Protein AF-A0A4R9AB93-F1 (afdb_monomer_lite)

Sequence (479 aa):
MKMSPQYSDSGTHSMLNFFTGALDVAYMGSSPLALGYLYGLPMKIVGVANSHQNSLAVVRTHRPINPNPKLGTVLGSDGQVLSHKFGMTLPEGERPMMINLSPEECIGALRSGMLDYVSLWEPFVSRAVAAGGTVVFTDQDLDFKLYSYVACTQRALDEKHTEIAAMSQANLEAAGRLVAKPSAYSARLRMVFGSEVDARSYERVIGEGYLWPTADLLSATRLPPEVEQSLIAVADIHQMLQATHFSRAPISQLLPSSSRPPKSGSETLQLGYSNSLMCATFHVADYDGLFSSQGLQVQVGKRRIADRIARLSADVQEDLRLCHELLARDPELVIQKLGRMNEQIFRELLKNISGEEPKSAGAAIESLRLRKAAPPDILSWADSVRSIRNVATHQIETLNVDEAQNVFNIMLNIVEWYDRQSSEVSLPVKRCRRCHLDLHEDWIACPQCGTTTSADCSQCNSSLSPGWKVCPSCGCTIP

Foldseek 3Di:
DAAFEAEDLALLRVLVCLVVVLAFKEKHKLQSVLVSQLVVFLKAFFFFLWWFQFFKFKWFAPDDADQAAAEEEAPSHVLVVQLVVVQVVDDVSHRHDYDHDGLVVRLVCSLVVVHGIYIDGPPSVVSSVLSHIDTDGGQVNDPAIMTMTIMGGLVCCQAVVLLSVLVLVLLLVLLVVCQVCVLVCLVLLCLLQHVSHDSVNSSCCSHRGTGGDNDTQLPPQDDDPRSQVSSVVSSVSVCVVVVHDRDHDPPSSNGDDHPHDHDPDPDYRYYYDYSHCSCVSVLSSVLVVSSVVSVYHYDLVSDDPSSLLSNFDPVCSVLLSVLVVCLQPCLLVSLLSLLVVLFVLLQVLQCVAPVDRDPTSVRSLVVCVVQVQDDPLLSVLSVVSNVVNVCSVPDPDDDDSVNSVVNSVSSSVNRSCSRPCSVVRYGPFLADPPPRDGDDPPDQADPPPRHGSFDADPVPRHTHDPPDQADPVPGDGDD

Secondary structure (DSSP, 8-state):
-EEEEEE-SSHHHHHHHHHTT--SEEEEEHHHHHHHHHTT--EEEEEEEEEESS-EEEEEESSPPPSS-EEEE-TTSHHHHHHHHHHHHS-GGGPPEEEE--HHHHHHHHHHTS-SEEEEETTHHHHHHHTTEEEEEEGGGSSS--EEEEEEEHHHHHHSHHHHHHHHHHHHHHHHHHHH-HHHHHHHHHHHH-TTS-HHHHHHIIIIIEEPPSSB-TT-SS--HHHHHHHHHHHHHHHHHHT--PPP--GGGGS----SPPP----EEEEEE-SSGGGHHHHHHHHTTHHHHTT-EE-GGGS-HHHHHTTS-HHHHHHHHHHHHHTTT-HHHHHHHHHHHHHHHHHHHHHHHH----SSHHHHHHHHHHTT-S-HHHHHHHHHHHHHHHHHHH--PPPPHHHHHHHHHHHHHHHHHHHHHTTT--PPPEE-TTT-PEEPTT-SB-TTT--BSSEEPTTT--EE-TT-SB-TTT-PBP-

pLDDT: mean 89.4, std 8.2, range [53.72, 98.81]

Radius of gyration: 28.81 Å; chains: 1; bounding box: 72×48×91 Å

Structure (mmCIF, N/CA/C/O backbone):
data_AF-A0A4R9AB93-F1
#
_entry.id   AF-A0A4R9AB93-F1
#
loop_
_atom_site.group_PDB
_atom_site.id
_atom_site.type_symbol
_atom_site.label_atom_id
_atom_site.label_alt_id
_atom_site.label_comp_id
_atom_site.label_asym_id
_atom_site.label_entity_id
_atom_site.label_seq_id
_atom_site.pdbx_PDB_ins_code
_atom_site.Cartn_x
_atom_site.Cartn_y
_atom_site.Cartn_z
_atom_site.occupancy
_atom_site.B_iso_or_equiv
_atom_site.auth_seq_id
_atom_site.auth_comp_id
_atom_site.auth_asym_id
_atom_site.auth_atom_id
_atom_site.pdbx_PDB_model_num
ATOM 1 N N . MET A 1 1 ? 2.057 15.757 16.451 1.00 90.31 1 MET A N 1
ATOM 2 C CA . MET A 1 1 ? 1.960 16.045 15.001 1.00 90.31 1 MET A CA 1
ATOM 3 C C . MET A 1 1 ? 0.975 15.067 14.363 1.00 90.31 1 MET A C 1
ATOM 5 O O . MET A 1 1 ? 0.685 14.052 14.991 1.00 90.31 1 MET A O 1
ATOM 9 N N . LYS A 1 2 ? 0.420 15.347 13.176 1.00 92.94 2 LYS A N 1
ATOM 10 C CA . LYS A 1 2 ? -0.529 14.441 12.492 1.00 92.94 2 LYS A CA 1
ATOM 11 C C . LYS A 1 2 ? 0.023 13.998 11.139 1.00 92.94 2 LYS A C 1
ATOM 13 O O . LYS A 1 2 ? 0.623 14.808 10.442 1.00 92.94 2 LYS A O 1
ATOM 18 N N . MET A 1 3 ? -0.255 12.758 10.750 1.00 94.81 3 MET A N 1
ATOM 19 C CA . MET A 1 3 ? 0.048 12.220 9.424 1.00 94.81 3 MET A CA 1
ATOM 20 C C . MET A 1 3 ? -1.212 11.646 8.781 1.00 94.81 3 MET A C 1
ATOM 22 O O . MET A 1 3 ? -1.951 10.892 9.413 1.00 94.81 3 MET A O 1
ATOM 26 N N . SER A 1 4 ? -1.452 11.999 7.524 1.00 94.88 4 SER A N 1
ATOM 27 C CA . SER A 1 4 ? -2.538 11.476 6.702 1.00 94.88 4 SER A CA 1
ATOM 28 C C . SER A 1 4 ? -1.939 10.623 5.586 1.00 94.88 4 SER A C 1
ATOM 30 O O . SER A 1 4 ? -1.352 11.186 4.660 1.00 94.88 4 SER A O 1
ATOM 32 N N . PRO A 1 5 ? -2.049 9.287 5.661 1.00 94.81 5 PRO A N 1
ATOM 33 C CA . PRO A 1 5 ? -1.644 8.425 4.563 1.00 94.81 5 PRO A CA 1
ATOM 34 C C . PRO A 1 5 ? -2.608 8.604 3.383 1.00 94.81 5 PRO A C 1
ATOM 36 O O . PRO A 1 5 ? -3.816 8.739 3.568 1.00 94.81 5 PRO A O 1
ATOM 39 N N . GLN A 1 6 ? -2.062 8.626 2.175 1.00 93.56 6 GLN A N 1
ATOM 40 C CA . GLN A 1 6 ? -2.770 8.820 0.917 1.00 93.56 6 GLN A CA 1
ATOM 41 C C . GLN A 1 6 ? -2.288 7.760 -0.067 1.00 93.56 6 GLN A C 1
ATOM 43 O O . GLN A 1 6 ? -1.094 7.645 -0.354 1.00 93.56 6 GLN A O 1
ATOM 48 N N . TYR A 1 7 ? -3.219 6.962 -0.569 1.00 91.62 7 TYR A N 1
ATOM 49 C CA . TYR A 1 7 ? -2.883 5.894 -1.495 1.00 91.62 7 TYR A CA 1
ATOM 50 C C . TYR A 1 7 ? -2.582 6.440 -2.899 1.00 91.62 7 TYR A C 1
ATOM 52 O O . TYR A 1 7 ? -3.225 7.371 -3.379 1.00 91.62 7 TYR A O 1
ATOM 60 N N . SER A 1 8 ? -1.600 5.843 -3.564 1.00 90.50 8 SER A N 1
ATOM 61 C CA . SER A 1 8 ? -1.240 6.079 -4.960 1.00 90.50 8 SER A CA 1
ATOM 62 C C . SER A 1 8 ? -0.913 4.740 -5.621 1.00 90.50 8 SER A C 1
ATOM 64 O O . SER A 1 8 ? -0.199 3.920 -5.050 1.00 90.50 8 SER A O 1
ATOM 66 N N . ASP A 1 9 ? -1.414 4.505 -6.833 1.00 85.75 9 ASP A N 1
ATOM 67 C CA . ASP A 1 9 ? -1.235 3.215 -7.529 1.00 85.75 9 ASP A CA 1
ATOM 68 C C . ASP A 1 9 ? 0.216 2.907 -7.919 1.00 85.75 9 ASP A C 1
ATOM 70 O O . ASP A 1 9 ? 0.579 1.755 -8.156 1.00 85.75 9 ASP A O 1
ATOM 74 N N . SER A 1 10 ? 1.063 3.932 -8.000 1.00 91.19 10 SER A N 1
ATOM 75 C CA . SER A 1 10 ? 2.477 3.801 -8.342 1.00 91.19 10 SER A CA 1
ATOM 76 C C . SER A 1 10 ? 3.280 4.992 -7.826 1.00 91.19 10 SER A C 1
ATOM 78 O O . SER A 1 10 ? 2.724 6.045 -7.507 1.00 91.19 10 SER A O 1
ATOM 80 N N . GLY A 1 11 ? 4.611 4.866 -7.823 1.00 91.94 11 GLY A N 1
ATOM 81 C CA . GLY A 1 11 ? 5.493 6.005 -7.550 1.00 91.94 11 GLY A CA 1
ATOM 82 C C . GLY A 1 11 ? 5.323 7.150 -8.559 1.00 91.94 11 GLY A C 1
ATOM 83 O O . GLY A 1 11 ? 5.513 8.308 -8.203 1.00 91.94 11 GLY A O 1
ATOM 84 N N . THR A 1 12 ? 4.909 6.857 -9.797 1.00 93.81 12 THR A N 1
ATOM 85 C CA . THR A 1 12 ? 4.588 7.879 -10.806 1.00 93.81 12 THR A CA 1
ATOM 86 C C . THR A 1 12 ? 3.337 8.656 -10.425 1.00 93.81 12 THR A C 1
ATOM 88 O O . THR A 1 12 ? 3.343 9.880 -10.502 1.00 93.81 12 THR A O 1
ATOM 91 N N . HIS A 1 13 ? 2.296 7.974 -9.940 1.00 93.69 13 HIS A N 1
ATOM 92 C CA . HIS A 1 13 ? 1.106 8.642 -9.417 1.00 93.69 13 HIS A CA 1
ATOM 93 C C . HIS A 1 13 ? 1.459 9.501 -8.185 1.00 93.69 13 HIS A C 1
ATOM 95 O O . HIS A 1 13 ? 1.063 10.664 -8.124 1.00 93.69 13 HIS A O 1
ATOM 101 N N . SER A 1 14 ? 2.303 9.004 -7.271 1.00 94.88 14 SER A N 1
ATOM 102 C CA . SER A 1 14 ? 2.823 9.811 -6.154 1.00 94.88 14 SER A CA 1
ATOM 103 C C . SER A 1 14 ? 3.542 11.081 -6.630 1.00 94.88 14 SER A C 1
ATOM 105 O O . SER A 1 14 ? 3.289 12.162 -6.104 1.00 94.88 14 SER A O 1
ATOM 107 N N . MET A 1 15 ? 4.409 10.974 -7.644 1.00 95.00 15 MET A N 1
ATOM 108 C CA . MET A 1 15 ? 5.120 12.125 -8.214 1.00 95.00 15 MET A CA 1
ATOM 109 C C . MET A 1 15 ? 4.158 13.138 -8.853 1.00 95.00 15 MET A C 1
ATOM 111 O O . MET A 1 15 ? 4.293 14.338 -8.618 1.00 95.00 15 MET A O 1
ATOM 115 N N . LEU A 1 16 ? 3.137 12.683 -9.586 1.00 93.94 16 LEU A N 1
ATOM 116 C CA . LEU A 1 16 ? 2.107 13.571 -10.137 1.00 93.94 16 LEU A CA 1
ATOM 117 C C . LEU A 1 16 ? 1.339 14.317 -9.035 1.00 93.94 16 LEU A C 1
ATOM 119 O O . LEU A 1 16 ? 1.035 15.500 -9.179 1.00 93.94 16 LEU A O 1
ATOM 123 N N . ASN A 1 17 ? 1.100 13.667 -7.896 1.00 95.31 17 ASN A N 1
ATOM 124 C CA . ASN A 1 17 ? 0.441 14.279 -6.745 1.00 95.31 17 ASN A CA 1
ATOM 125 C C . ASN A 1 17 ? 1.305 15.329 -6.012 1.00 95.31 17 ASN A C 1
ATOM 127 O O . ASN A 1 17 ? 0.766 16.117 -5.230 1.00 95.31 17 ASN A O 1
ATOM 131 N N . PHE A 1 18 ? 2.613 15.418 -6.288 1.00 95.44 18 PHE A N 1
ATOM 132 C CA . PHE A 1 18 ? 3.417 16.573 -5.867 1.00 95.44 18 PHE A CA 1
ATOM 133 C C . PHE A 1 18 ? 3.100 17.833 -6.678 1.00 95.44 18 PHE A C 1
ATOM 135 O O . PHE A 1 18 ? 3.090 18.918 -6.099 1.00 95.44 18 PHE A O 1
ATOM 142 N N . PHE A 1 19 ? 2.772 17.725 -7.974 1.00 90.94 19 PHE A N 1
ATOM 143 C CA . PHE A 1 19 ? 2.390 18.894 -8.785 1.00 90.94 19 PHE A CA 1
ATOM 144 C C . PHE A 1 19 ? 1.115 19.570 -8.277 1.00 90.94 19 PHE A C 1
ATOM 146 O O . PHE A 1 19 ? 0.989 20.790 -8.343 1.00 90.94 19 PHE A O 1
ATOM 153 N N . THR A 1 20 ? 0.164 18.783 -7.774 1.00 89.31 20 THR A N 1
ATOM 154 C CA . THR A 1 20 ? -1.127 19.285 -7.287 1.00 89.31 20 THR A CA 1
ATOM 155 C C . THR A 1 20 ? -1.073 19.760 -5.834 1.00 89.31 20 THR A C 1
ATOM 157 O O . THR A 1 20 ? -2.037 20.347 -5.347 1.00 89.31 20 THR A O 1
ATOM 160 N N . GLY A 1 21 ? 0.037 19.511 -5.127 1.00 90.00 21 GLY A N 1
ATOM 161 C CA . GLY A 1 21 ? 0.160 19.758 -3.690 1.00 90.00 21 GLY A CA 1
ATOM 162 C C . GLY A 1 21 ? -0.670 18.802 -2.825 1.00 90.00 21 GLY A C 1
ATOM 163 O O . GLY A 1 21 ? -0.896 19.093 -1.652 1.00 90.00 21 GLY A O 1
ATOM 164 N N . ALA A 1 22 ? -1.139 17.681 -3.385 1.00 93.44 22 ALA A N 1
ATOM 165 C CA . ALA A 1 22 ? -1.912 16.680 -2.653 1.00 93.44 22 ALA A CA 1
ATOM 166 C C . ALA A 1 22 ? -1.049 15.874 -1.667 1.00 93.44 22 ALA A C 1
ATOM 168 O O . ALA A 1 22 ? -1.566 15.387 -0.660 1.00 93.44 22 ALA A O 1
ATOM 169 N N . LEU A 1 23 ? 0.254 15.744 -1.943 1.00 96.25 23 LEU A N 1
ATOM 170 C CA . LEU A 1 23 ? 1.220 15.062 -1.083 1.00 96.25 23 LEU A CA 1
ATOM 171 C C . LEU A 1 23 ? 2.367 15.991 -0.680 1.00 96.25 23 LEU A C 1
ATOM 173 O O . LEU A 1 23 ? 2.859 16.784 -1.481 1.00 96.25 23 LEU A O 1
ATOM 177 N N . ASP A 1 24 ? 2.831 15.826 0.556 1.00 96.25 24 ASP A N 1
ATOM 178 C CA . ASP A 1 24 ? 4.024 16.490 1.082 1.00 96.25 24 ASP A CA 1
ATOM 179 C C . ASP A 1 24 ? 5.269 15.625 0.873 1.00 96.25 24 ASP A C 1
ATOM 181 O O . ASP A 1 24 ? 6.350 16.125 0.557 1.00 96.25 24 ASP A O 1
ATOM 185 N N . VAL A 1 25 ? 5.100 14.318 1.080 1.00 97.06 25 VAL A N 1
ATOM 186 C CA . VAL A 1 25 ? 6.148 13.302 1.088 1.00 97.06 25 VAL A CA 1
ATOM 187 C C . VAL A 1 25 ? 5.591 11.992 0.546 1.00 97.06 25 VAL A C 1
ATOM 189 O O . VAL A 1 25 ? 4.408 11.713 0.716 1.00 97.06 25 VAL A O 1
ATOM 192 N N . ALA A 1 26 ? 6.403 11.190 -0.135 1.00 97.25 26 ALA A N 1
ATOM 193 C CA . ALA A 1 26 ? 5.953 9.933 -0.714 1.00 97.25 26 ALA A CA 1
ATOM 194 C C . ALA A 1 26 ? 7.086 8.925 -0.910 1.00 97.25 26 ALA A C 1
ATOM 196 O O . ALA A 1 26 ? 8.248 9.290 -1.109 1.00 97.25 26 ALA A O 1
ATOM 197 N N . TYR A 1 27 ? 6.700 7.652 -0.924 1.00 96.38 27 TYR A N 1
ATOM 198 C CA . TYR A 1 27 ? 7.527 6.559 -1.420 1.00 96.38 27 TYR A CA 1
ATOM 199 C C . TYR A 1 27 ? 7.479 6.515 -2.949 1.00 96.38 27 TYR A C 1
ATOM 201 O O . TYR A 1 27 ? 6.393 6.519 -3.542 1.00 96.38 27 TYR A O 1
ATOM 209 N N . MET A 1 28 ? 8.639 6.448 -3.600 1.00 95.25 28 MET A N 1
ATOM 210 C CA . MET A 1 28 ? 8.725 6.368 -5.059 1.00 95.25 28 MET A CA 1
ATOM 211 C C . MET A 1 28 ? 10.002 5.678 -5.544 1.00 95.25 28 MET A C 1
ATOM 213 O O . MET A 1 28 ? 11.024 5.697 -4.867 1.00 95.25 28 MET A O 1
ATOM 217 N N . GLY A 1 29 ? 9.934 5.062 -6.724 1.00 95.81 29 GLY A N 1
ATOM 218 C CA . GLY A 1 29 ? 11.090 4.461 -7.392 1.00 95.81 29 GLY A CA 1
ATOM 219 C C . GLY A 1 29 ? 12.054 5.490 -7.987 1.00 95.81 29 GLY A C 1
ATOM 220 O O . GLY A 1 29 ? 11.829 6.702 -7.910 1.00 95.81 29 GLY A O 1
ATOM 221 N N . SER A 1 30 ? 13.101 5.006 -8.644 1.00 96.06 30 SER A N 1
ATOM 222 C CA . SER A 1 30 ? 14.129 5.860 -9.258 1.00 96.06 30 SER A CA 1
ATOM 223 C C . SER A 1 30 ? 13.588 6.652 -10.442 1.00 96.06 30 SER A C 1
ATOM 225 O O . SER A 1 30 ? 13.824 7.850 -10.567 1.00 96.06 30 SER A O 1
ATOM 227 N N . SER A 1 31 ? 12.790 5.997 -11.272 1.00 96.12 31 SER A N 1
ATOM 228 C CA . SER A 1 31 ? 12.134 6.545 -12.450 1.00 96.12 31 SER A CA 1
ATOM 229 C C . SER A 1 31 ? 11.205 7.720 -12.142 1.00 96.12 31 SER A C 1
ATOM 231 O O . SER A 1 31 ? 11.427 8.795 -12.698 1.00 96.12 31 SER A O 1
ATOM 233 N N . PRO A 1 32 ? 10.193 7.598 -11.260 1.00 95.81 32 PRO A N 1
ATOM 234 C CA . PRO A 1 32 ? 9.334 8.735 -10.943 1.00 95.81 32 PRO A CA 1
ATOM 235 C C . PRO A 1 32 ? 10.099 9.894 -10.293 1.00 95.81 32 PRO A C 1
ATOM 237 O O . PRO A 1 32 ? 9.806 11.047 -10.602 1.00 95.81 32 PRO A O 1
ATOM 240 N N . LEU A 1 33 ? 11.111 9.617 -9.464 1.00 95.31 33 LEU A N 1
ATOM 241 C CA . LEU A 1 33 ? 11.953 10.661 -8.880 1.00 95.31 33 LEU A CA 1
ATOM 242 C C . LEU A 1 33 ? 12.771 11.401 -9.954 1.00 95.31 33 LEU A C 1
ATOM 244 O O . LEU A 1 33 ? 12.769 12.632 -9.995 1.00 95.31 33 LEU A O 1
ATOM 248 N N . ALA A 1 34 ? 13.421 10.666 -10.859 1.00 94.44 34 ALA A N 1
ATOM 249 C CA . ALA A 1 34 ? 14.175 11.234 -11.973 1.00 94.44 34 ALA A CA 1
ATOM 250 C C . ALA A 1 34 ? 13.273 12.022 -12.936 1.00 94.44 34 ALA A C 1
ATOM 252 O O . ALA A 1 34 ? 13.659 13.089 -13.403 1.00 94.44 34 ALA A O 1
ATOM 253 N N . LEU A 1 35 ? 12.056 11.545 -13.202 1.00 93.44 35 LEU A N 1
ATOM 254 C CA . LEU A 1 35 ? 11.089 12.257 -14.037 1.00 93.44 35 LEU A CA 1
ATOM 255 C C . LEU A 1 35 ? 10.616 13.560 -13.406 1.00 93.44 35 LEU A C 1
ATOM 257 O O . LEU A 1 35 ? 10.645 14.592 -14.069 1.00 93.44 35 LEU A O 1
ATOM 261 N N . GLY A 1 36 ? 10.226 13.540 -12.130 1.00 93.00 36 GLY A N 1
ATOM 262 C CA . GLY A 1 36 ? 9.847 14.770 -11.440 1.00 93.00 36 GLY A CA 1
ATOM 263 C C . GLY A 1 36 ? 10.993 15.785 -11.439 1.00 93.00 36 GLY A C 1
ATOM 264 O O . GLY A 1 36 ? 10.772 16.969 -11.676 1.00 93.00 36 GLY A O 1
ATOM 265 N N . TYR A 1 37 ? 12.228 15.307 -11.268 1.00 91.56 37 TYR A N 1
ATOM 266 C CA . TYR A 1 37 ? 13.434 16.117 -11.383 1.00 91.56 37 TYR A CA 1
ATOM 267 C C . TYR A 1 37 ? 13.618 16.718 -12.788 1.00 91.56 37 TYR A C 1
ATOM 269 O O . TYR A 1 37 ? 13.846 17.920 -12.915 1.00 91.56 37 TYR A O 1
ATOM 277 N N . LEU A 1 38 ? 13.465 15.917 -13.847 1.00 90.62 38 LEU A N 1
ATOM 278 C CA . LEU A 1 38 ? 13.533 16.381 -15.239 1.00 90.62 38 LEU A CA 1
ATOM 279 C C . LEU A 1 38 ? 12.436 17.402 -15.570 1.00 90.62 38 LEU A C 1
ATOM 281 O O . LEU A 1 38 ? 12.675 18.327 -16.344 1.00 90.62 38 LEU A O 1
ATOM 285 N N . TYR A 1 39 ? 11.263 17.276 -14.948 1.00 90.56 39 TYR A N 1
ATOM 286 C CA . TYR A 1 39 ? 10.170 18.243 -15.054 1.00 90.56 39 TYR A CA 1
ATOM 287 C C . TYR A 1 39 ? 10.345 19.482 -14.164 1.00 90.56 39 TYR A C 1
ATOM 289 O O . TYR A 1 39 ? 9.483 20.360 -14.163 1.00 90.56 39 TYR A O 1
ATOM 297 N N . GLY A 1 40 ? 11.451 19.586 -13.421 1.00 89.56 40 GLY A N 1
ATOM 298 C CA . GLY A 1 40 ? 11.765 20.747 -12.591 1.00 89.56 40 GLY A CA 1
ATOM 299 C C . GLY A 1 40 ? 10.979 20.814 -11.281 1.00 89.56 40 GLY A C 1
ATOM 300 O O . GLY A 1 40 ? 10.880 21.890 -10.690 1.00 89.56 40 GLY A O 1
ATOM 301 N N . LEU A 1 41 ? 10.421 19.694 -10.805 1.00 91.06 41 LEU A N 1
ATOM 302 C CA . LEU A 1 41 ? 9.814 19.656 -9.479 1.00 91.06 41 LEU A CA 1
ATOM 303 C C . LEU A 1 41 ? 10.886 19.883 -8.402 1.00 91.06 41 LEU A C 1
ATOM 305 O O . LEU A 1 41 ? 11.896 19.172 -8.384 1.00 91.06 41 LEU A O 1
ATOM 309 N N . PRO A 1 42 ? 10.658 20.801 -7.446 1.00 91.44 42 PRO A N 1
ATOM 310 C CA . PRO A 1 42 ? 11.587 21.053 -6.353 1.00 91.44 42 PRO A CA 1
ATOM 311 C C . PRO A 1 42 ? 11.452 19.961 -5.280 1.00 91.44 42 PRO A C 1
ATOM 313 O O . PRO A 1 42 ? 10.928 20.206 -4.195 1.00 91.44 42 PRO A O 1
ATOM 316 N N . MET A 1 43 ? 11.870 18.735 -5.595 1.00 93.75 43 MET A N 1
ATOM 317 C CA . MET A 1 43 ? 11.814 17.578 -4.694 1.00 93.75 43 MET A CA 1
ATOM 318 C C . MET A 1 43 ? 13.133 17.363 -3.960 1.00 93.75 43 MET A C 1
ATOM 320 O O . MET A 1 43 ? 14.198 17.724 -4.458 1.00 93.75 43 MET A O 1
ATOM 324 N N . LYS A 1 44 ? 13.055 16.718 -2.796 1.00 94.75 44 LYS A N 1
ATOM 325 C CA . LYS A 1 44 ? 14.178 16.398 -1.918 1.00 94.75 44 LYS A CA 1
ATOM 326 C C . LYS A 1 44 ? 14.124 14.943 -1.483 1.00 94.75 44 LYS A C 1
ATOM 328 O O . LYS A 1 44 ? 13.070 14.465 -1.077 1.00 94.75 44 LYS A O 1
ATOM 333 N N . ILE A 1 45 ? 15.255 14.249 -1.544 1.00 94.50 45 ILE A N 1
ATOM 334 C CA . ILE A 1 45 ? 15.406 12.881 -1.045 1.00 94.50 45 ILE A CA 1
ATOM 335 C C . ILE A 1 45 ? 15.678 12.966 0.450 1.00 94.50 45 ILE A C 1
ATOM 337 O O . ILE A 1 45 ? 16.742 13.414 0.862 1.00 94.50 45 ILE A O 1
ATOM 341 N N . VAL A 1 46 ? 14.726 12.517 1.259 1.00 93.00 46 VAL A N 1
ATOM 342 C CA . VAL A 1 46 ? 14.845 12.502 2.725 1.00 93.00 46 VAL A CA 1
ATOM 343 C C . VAL A 1 46 ? 15.154 11.112 3.264 1.00 93.00 46 VAL A C 1
ATOM 345 O O . VAL A 1 46 ? 15.300 10.948 4.463 1.00 93.00 46 VAL A O 1
ATOM 348 N N . GLY A 1 47 ? 15.261 10.110 2.391 1.00 91.31 47 GLY A N 1
ATOM 349 C CA . GLY A 1 47 ? 15.683 8.764 2.747 1.00 91.31 47 GLY A CA 1
ATOM 350 C C . GLY A 1 47 ? 15.710 7.828 1.543 1.00 91.31 47 GLY A C 1
ATOM 351 O O . GLY A 1 47 ? 15.086 8.083 0.511 1.00 91.31 47 GLY A O 1
ATOM 352 N N . VAL A 1 48 ? 16.422 6.716 1.692 1.00 90.50 48 VAL A N 1
ATOM 353 C CA . VAL A 1 48 ? 16.320 5.550 0.804 1.00 90.50 48 VAL A CA 1
ATOM 354 C C . VAL A 1 48 ? 15.402 4.557 1.507 1.00 90.50 48 VAL A C 1
ATOM 356 O O . VAL A 1 48 ? 15.644 4.223 2.659 1.00 90.50 48 VAL A O 1
ATOM 359 N N . ALA A 1 49 ? 14.334 4.116 0.848 1.00 91.31 49 ALA A N 1
ATOM 360 C CA . ALA A 1 49 ? 13.413 3.120 1.394 1.00 91.31 49 ALA A CA 1
ATOM 361 C C . ALA A 1 49 ? 13.963 1.694 1.251 1.00 91.31 49 ALA A C 1
ATOM 363 O O . ALA A 1 49 ? 13.726 0.866 2.126 1.00 91.31 49 ALA A O 1
ATOM 364 N N . ASN A 1 50 ? 14.685 1.419 0.158 1.00 92.94 50 ASN A N 1
ATOM 365 C CA . ASN A 1 50 ? 15.488 0.216 -0.082 1.00 92.94 50 ASN A CA 1
ATOM 366 C C . ASN A 1 50 ? 16.277 0.350 -1.401 1.00 92.94 50 ASN A C 1
ATOM 368 O O . ASN A 1 50 ? 15.993 1.229 -2.217 1.00 92.94 50 ASN A O 1
ATOM 372 N N . SER A 1 51 ? 17.259 -0.527 -1.616 1.00 93.25 51 SER A N 1
ATOM 373 C CA . SER A 1 51 ? 17.809 -0.798 -2.949 1.00 93.25 51 SER A CA 1
ATOM 374 C C . SER A 1 51 ? 17.282 -2.125 -3.472 1.00 93.25 51 SER A C 1
ATOM 376 O O . SER A 1 51 ? 17.112 -3.070 -2.698 1.00 93.25 51 SER A O 1
ATOM 378 N N . HIS A 1 52 ? 17.064 -2.217 -4.776 1.00 93.00 52 HIS A N 1
ATOM 379 C CA . HIS A 1 52 ? 16.547 -3.431 -5.396 1.00 93.00 52 HIS A CA 1
ATOM 380 C C . HIS A 1 52 ? 17.682 -4.459 -5.549 1.00 93.00 52 HIS A C 1
ATOM 382 O O . HIS A 1 52 ? 18.835 -4.090 -5.789 1.00 93.00 52 HIS A O 1
ATOM 388 N N . GLN A 1 53 ? 17.376 -5.735 -5.313 1.00 88.12 53 GLN A N 1
ATOM 389 C CA . GLN A 1 53 ? 18.296 -6.859 -5.518 1.00 88.12 53 GLN A CA 1
ATOM 390 C C . GLN A 1 53 ? 17.734 -7.946 -6.419 1.00 88.12 53 GLN A C 1
ATOM 392 O O . GLN A 1 53 ? 18.525 -8.666 -7.008 1.00 88.12 53 GLN A O 1
ATOM 397 N N . ASN A 1 54 ? 16.418 -8.109 -6.495 1.00 92.44 54 ASN A N 1
ATOM 398 C CA . ASN A 1 54 ? 15.727 -8.971 -7.457 1.00 92.44 54 ASN A CA 1
ATOM 399 C C . ASN A 1 54 ? 14.217 -8.731 -7.324 1.00 92.44 54 ASN A C 1
ATOM 401 O O . ASN A 1 54 ? 13.442 -9.650 -7.055 1.00 92.44 54 ASN A O 1
ATOM 405 N N . SER A 1 55 ? 13.816 -7.463 -7.328 1.00 94.19 55 SER A N 1
ATOM 406 C CA . SER A 1 55 ? 12.457 -7.057 -6.931 1.00 94.19 55 SER A CA 1
ATOM 407 C C . SER A 1 55 ? 11.642 -6.440 -8.054 1.00 94.19 55 SER A C 1
ATOM 409 O O . SER A 1 55 ? 10.476 -6.091 -7.853 1.00 94.19 55 SER A O 1
ATOM 411 N N . LEU A 1 56 ? 12.250 -6.304 -9.229 1.00 97.38 56 LEU A N 1
ATOM 412 C CA . LEU A 1 56 ? 11.640 -5.770 -10.429 1.00 97.38 56 LEU A CA 1
ATOM 413 C C . LEU A 1 56 ? 11.981 -6.709 -11.584 1.00 97.38 56 LEU A C 1
ATOM 415 O O . LEU A 1 56 ? 13.143 -7.028 -11.817 1.00 97.38 56 LEU A O 1
ATOM 419 N N . ALA A 1 57 ? 10.969 -7.163 -12.314 1.00 98.50 57 ALA A N 1
ATOM 420 C CA . ALA A 1 57 ? 11.171 -8.164 -13.347 1.00 98.50 57 ALA A CA 1
ATOM 421 C C . ALA A 1 57 ? 10.235 -7.988 -14.535 1.00 98.50 57 ALA A C 1
ATOM 423 O O . ALA A 1 57 ? 9.079 -7.577 -14.394 1.00 98.50 57 ALA A O 1
ATOM 424 N N . VAL A 1 58 ? 10.734 -8.405 -15.697 1.00 98.81 58 VAL A N 1
ATOM 425 C CA . VAL A 1 58 ? 9.915 -8.727 -16.858 1.00 98.81 58 VAL A CA 1
ATOM 426 C C . VAL A 1 58 ? 9.462 -10.178 -16.738 1.00 98.81 58 VAL A C 1
ATOM 428 O O . VAL A 1 58 ? 10.273 -11.107 -16.705 1.00 98.81 58 VAL A O 1
ATOM 431 N N . VAL A 1 59 ? 8.150 -10.375 -16.693 1.00 98.69 59 VAL A N 1
ATOM 432 C CA . VAL A 1 59 ? 7.493 -11.680 -16.655 1.00 98.69 59 VAL A CA 1
ATOM 433 C C . VAL A 1 59 ? 6.833 -11.933 -18.003 1.00 98.69 59 VAL A C 1
ATOM 435 O O . VAL A 1 59 ? 6.014 -11.143 -18.467 1.00 98.69 59 VAL A O 1
ATOM 438 N N . ARG A 1 60 ? 7.183 -13.051 -18.631 1.00 98.25 60 ARG A N 1
ATOM 439 C CA . ARG A 1 60 ? 6.640 -13.533 -19.901 1.00 98.25 60 ARG A CA 1
ATOM 440 C C . ARG A 1 60 ? 5.477 -14.493 -19.660 1.00 98.25 60 ARG A C 1
ATOM 442 O O . ARG A 1 60 ? 5.534 -15.326 -18.759 1.00 98.25 60 ARG A O 1
ATOM 449 N N . THR A 1 61 ? 4.449 -14.435 -20.501 1.00 97.00 61 THR A N 1
ATOM 450 C CA . THR A 1 61 ? 3.371 -15.437 -20.517 1.00 97.00 61 THR A CA 1
ATOM 451 C C . THR A 1 61 ? 3.880 -16.823 -20.941 1.00 97.00 61 THR A C 1
ATOM 453 O O . THR A 1 61 ? 4.779 -16.940 -21.771 1.00 97.00 61 THR A O 1
ATOM 456 N N . HIS A 1 62 ? 3.284 -17.905 -20.432 1.00 94.44 62 HIS A N 1
ATOM 457 C CA . HIS A 1 62 ? 3.572 -19.262 -20.933 1.00 94.44 62 HIS A CA 1
ATOM 458 C C . HIS A 1 62 ? 2.964 -19.546 -22.314 1.00 94.44 62 HIS A C 1
ATOM 460 O O . HIS A 1 62 ? 3.253 -20.574 -22.927 1.00 94.44 62 HIS A O 1
ATOM 466 N N . ARG A 1 63 ? 2.093 -18.659 -22.804 1.00 92.38 63 ARG A N 1
ATOM 467 C CA . ARG A 1 63 ? 1.488 -18.784 -24.131 1.00 92.38 63 ARG A CA 1
ATOM 468 C C . ARG A 1 63 ? 2.522 -18.494 -25.235 1.00 92.38 63 ARG A C 1
ATOM 470 O O . ARG A 1 63 ? 3.522 -17.816 -24.985 1.00 92.38 63 ARG A O 1
ATOM 477 N N . PRO A 1 64 ? 2.296 -18.984 -26.467 1.00 93.88 64 PRO A N 1
ATOM 478 C CA . PRO A 1 64 ? 3.082 -18.563 -27.623 1.00 93.88 64 PRO A CA 1
ATOM 479 C C . PRO A 1 64 ? 3.065 -17.038 -27.769 1.00 93.88 64 PRO A C 1
ATOM 481 O O . PRO A 1 64 ? 2.017 -16.418 -27.597 1.00 93.88 64 PRO A O 1
ATOM 484 N N . ILE A 1 65 ? 4.224 -16.455 -28.077 1.00 93.88 65 ILE A N 1
ATOM 485 C CA . ILE A 1 65 ? 4.384 -15.002 -28.187 1.00 93.88 65 ILE A CA 1
ATOM 486 C C . ILE A 1 65 ? 3.806 -14.523 -29.512 1.00 93.88 65 ILE A C 1
ATOM 488 O O . ILE A 1 65 ? 4.035 -15.137 -30.557 1.00 93.88 65 ILE A O 1
ATOM 492 N N . ASN A 1 66 ? 3.051 -13.429 -29.461 1.00 89.88 66 ASN A N 1
ATOM 493 C CA . ASN A 1 66 ? 2.491 -12.809 -30.651 1.00 89.88 66 ASN A CA 1
ATOM 494 C C . ASN A 1 66 ? 3.599 -12.260 -31.568 1.00 89.88 66 ASN A C 1
ATOM 496 O O . ASN A 1 66 ? 4.597 -11.742 -31.069 1.00 89.88 66 ASN A O 1
ATOM 500 N N . PRO A 1 67 ? 3.401 -12.255 -32.903 1.00 88.12 67 PRO A N 1
ATOM 501 C CA . PRO A 1 67 ? 4.348 -11.646 -33.844 1.00 88.12 67 PRO A CA 1
ATOM 502 C C . PRO A 1 67 ? 4.619 -10.156 -33.588 1.00 88.12 67 PRO A C 1
ATOM 504 O O . PRO A 1 67 ? 5.673 -9.657 -33.952 1.00 88.12 67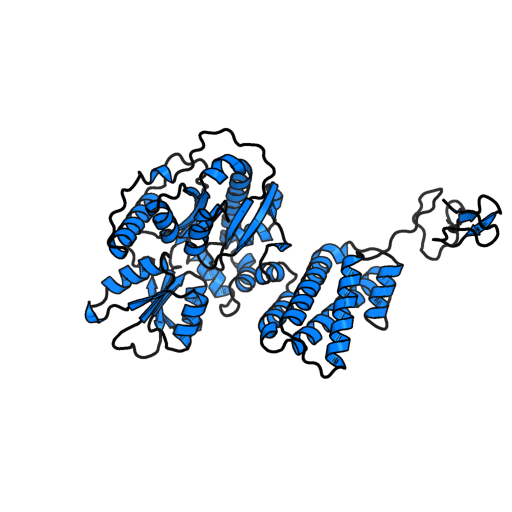 PRO A O 1
ATOM 507 N N . ASN A 1 68 ? 3.666 -9.456 -32.963 1.00 91.56 68 ASN A N 1
ATOM 508 C CA . ASN A 1 68 ? 3.813 -8.081 -32.490 1.00 91.56 68 ASN A CA 1
ATOM 509 C C . ASN A 1 68 ? 3.663 -8.086 -30.964 1.00 91.56 68 ASN A C 1
ATOM 511 O O . ASN A 1 68 ? 2.550 -7.858 -30.471 1.00 91.56 68 ASN A O 1
ATOM 515 N N . PRO A 1 69 ? 4.729 -8.428 -30.222 1.00 96.12 69 PRO A N 1
ATOM 516 C CA . PRO A 1 69 ? 4.610 -8.671 -28.798 1.00 96.12 69 PRO A CA 1
ATOM 517 C C . PRO A 1 69 ? 4.217 -7.397 -28.047 1.00 96.12 69 PRO A C 1
ATOM 519 O O . PRO A 1 69 ? 4.635 -6.290 -28.393 1.00 96.12 69 PRO A O 1
ATOM 522 N N . LYS A 1 70 ? 3.412 -7.549 -26.997 1.00 98.12 70 LYS A N 1
ATOM 523 C CA . LYS A 1 70 ? 2.992 -6.441 -26.126 1.00 98.12 70 LYS A CA 1
ATOM 524 C C . LYS A 1 70 ? 3.512 -6.634 -24.714 1.00 98.12 70 LYS A C 1
ATOM 526 O O . LYS A 1 70 ? 3.395 -7.723 -24.152 1.00 98.12 70 LYS A O 1
ATOM 531 N N . LEU A 1 71 ? 4.027 -5.557 -24.131 1.00 98.56 71 LEU A N 1
ATOM 532 C CA . LEU A 1 71 ? 4.510 -5.519 -22.757 1.00 98.56 71 LEU A CA 1
ATOM 533 C C . LEU A 1 71 ? 3.694 -4.512 -21.945 1.00 98.56 71 LEU A C 1
ATOM 535 O O . LEU A 1 71 ? 3.693 -3.326 -22.261 1.00 98.56 71 LEU A O 1
ATOM 539 N N . GLY A 1 72 ? 3.022 -4.964 -20.887 1.00 98.56 72 GLY A N 1
ATOM 540 C CA . GLY A 1 72 ? 2.340 -4.077 -19.937 1.00 98.56 72 GLY A CA 1
ATOM 541 C C . GLY A 1 72 ? 3.287 -3.544 -18.864 1.00 98.56 72 GLY A C 1
ATOM 542 O O . GLY A 1 72 ? 4.035 -4.309 -18.259 1.00 98.56 72 GLY A O 1
ATOM 543 N N . THR A 1 73 ? 3.264 -2.240 -18.616 1.00 98.12 73 THR A N 1
ATOM 544 C CA . THR A 1 73 ? 4.000 -1.595 -17.518 1.00 98.12 73 THR A CA 1
ATOM 545 C C . THR A 1 73 ? 3.328 -0.272 -17.163 1.00 98.12 73 THR A C 1
ATOM 547 O O . THR A 1 73 ? 2.592 0.291 -17.972 1.00 98.12 73 THR A O 1
ATOM 550 N N . VAL A 1 74 ? 3.631 0.285 -15.992 1.00 97.06 74 VAL A N 1
ATOM 551 C CA . VAL A 1 74 ? 3.293 1.683 -15.697 1.00 97.06 74 VAL A CA 1
ATOM 552 C C . VAL A 1 74 ? 4.320 2.589 -16.379 1.00 97.06 74 VAL A C 1
ATOM 554 O O . VAL A 1 74 ? 5.523 2.466 -16.119 1.00 97.06 74 VAL A O 1
ATOM 557 N N . LEU A 1 75 ? 3.881 3.501 -17.247 1.00 95.44 75 LEU A N 1
ATOM 558 C CA . LEU A 1 75 ? 4.769 4.506 -17.835 1.00 95.44 75 LEU A CA 1
ATOM 559 C C . LEU A 1 75 ? 5.260 5.478 -16.760 1.00 95.44 75 LEU A C 1
ATOM 561 O O . LEU A 1 75 ? 4.523 5.887 -15.869 1.00 95.44 75 LEU A O 1
ATOM 565 N N . GLY A 1 76 ? 6.535 5.827 -16.840 1.00 94.88 76 GLY A N 1
ATOM 566 C CA . GLY A 1 76 ? 7.255 6.620 -15.858 1.00 94.88 76 GLY A CA 1
ATOM 567 C C . GLY A 1 76 ? 7.638 5.867 -14.586 1.00 94.88 76 GLY A C 1
ATOM 568 O O . GLY A 1 76 ? 8.093 6.500 -13.630 1.00 94.88 76 GLY A O 1
ATOM 569 N N . SER A 1 77 ? 7.479 4.541 -14.546 1.00 96.69 77 SER A N 1
ATOM 570 C CA . SER A 1 77 ? 7.937 3.689 -13.441 1.00 96.69 77 SER A CA 1
ATOM 571 C C . SER A 1 77 ? 9.273 3.007 -13.747 1.00 96.69 77 SER A C 1
ATOM 573 O O . SER A 1 77 ? 9.701 2.950 -14.900 1.00 96.69 77 SER A O 1
ATOM 575 N N . ASP A 1 78 ? 9.905 2.425 -12.724 1.00 97.06 78 ASP A N 1
ATOM 576 C CA . ASP A 1 78 ? 11.115 1.609 -12.907 1.00 97.06 78 ASP A CA 1
ATOM 577 C C . ASP A 1 78 ? 10.855 0.424 -13.852 1.00 97.06 78 ASP A C 1
ATOM 579 O O . ASP A 1 78 ? 11.730 0.037 -14.625 1.00 97.06 78 ASP A O 1
ATOM 583 N N . GLY A 1 79 ? 9.612 -0.075 -13.895 1.00 97.56 79 GLY A N 1
ATOM 584 C CA . GLY A 1 79 ? 9.184 -1.081 -14.863 1.00 97.56 79 GLY A CA 1
ATOM 585 C C . GLY A 1 79 ? 9.364 -0.629 -16.315 1.00 97.56 79 GLY A C 1
ATOM 586 O O . GLY A 1 79 ? 9.754 -1.443 -17.152 1.00 97.56 79 GLY A O 1
ATOM 587 N N . GLN A 1 80 ? 9.185 0.661 -16.633 1.00 97.12 80 GLN A N 1
ATOM 588 C CA . GLN A 1 80 ? 9.430 1.191 -17.982 1.00 97.12 80 GLN A CA 1
ATOM 589 C C . GLN A 1 80 ? 10.924 1.187 -18.332 1.00 97.12 80 GLN A C 1
ATOM 591 O O . GLN A 1 80 ? 11.290 0.811 -19.446 1.00 97.12 80 GLN A O 1
ATOM 596 N N . VAL A 1 81 ? 11.783 1.567 -17.383 1.00 97.25 81 VAL A N 1
ATOM 597 C CA . VAL A 1 81 ? 13.246 1.527 -17.547 1.00 97.25 81 VAL A CA 1
ATOM 598 C C . VAL A 1 81 ? 13.701 0.094 -17.821 1.00 97.25 81 VAL A C 1
ATOM 600 O O . VAL A 1 81 ? 14.416 -0.153 -18.796 1.00 97.25 81 VAL A O 1
ATOM 603 N N . LEU A 1 82 ? 13.215 -0.859 -17.021 1.00 98.06 82 LEU A N 1
ATOM 604 C CA . LEU A 1 82 ? 13.512 -2.276 -17.207 1.00 98.06 82 LEU A CA 1
ATOM 605 C C . LEU A 1 82 ? 12.976 -2.802 -18.547 1.00 98.06 82 LEU A C 1
ATOM 607 O O . LEU A 1 82 ? 13.687 -3.502 -19.260 1.00 98.06 82 LEU A O 1
ATOM 611 N N . SER A 1 83 ? 11.763 -2.400 -18.940 1.00 98.06 83 SER A N 1
ATOM 612 C CA . SER A 1 83 ? 11.162 -2.771 -20.231 1.00 98.06 83 SER A CA 1
ATOM 613 C C . SER A 1 83 ? 11.998 -2.294 -21.412 1.00 98.06 83 SER A C 1
ATOM 615 O O . SER A 1 83 ? 12.153 -3.016 -22.395 1.00 98.06 83 SER A O 1
ATOM 617 N N . HIS A 1 84 ? 12.534 -1.074 -21.331 1.00 96.69 84 HIS A N 1
ATOM 618 C CA . HIS A 1 84 ? 13.393 -0.526 -22.372 1.00 96.69 84 HIS A CA 1
ATOM 619 C C . HIS A 1 84 ? 14.685 -1.337 -22.496 1.00 96.69 84 HIS A C 1
ATOM 621 O O . HIS A 1 84 ? 15.038 -1.757 -23.597 1.00 96.69 84 HIS A O 1
ATOM 627 N N . LYS A 1 85 ? 15.352 -1.613 -21.368 1.00 97.75 85 LYS A N 1
ATOM 628 C CA . LYS A 1 85 ? 16.592 -2.400 -21.324 1.00 97.75 85 LYS A CA 1
ATOM 629 C C . LYS A 1 85 ? 16.376 -3.832 -21.816 1.00 97.75 85 LYS A C 1
ATOM 631 O O . LYS A 1 85 ? 17.143 -4.282 -22.660 1.00 97.75 85 LYS A O 1
ATOM 636 N N . PHE A 1 86 ? 15.288 -4.484 -21.407 1.00 98.12 86 PHE A N 1
ATOM 637 C CA . PHE A 1 86 ? 14.870 -5.778 -21.948 1.00 98.12 86 PHE A CA 1
ATOM 638 C C . PHE A 1 86 ? 14.644 -5.719 -23.465 1.00 98.12 86 PHE A C 1
ATOM 640 O O . PHE A 1 86 ? 15.178 -6.533 -24.204 1.00 98.12 86 PHE A O 1
ATOM 647 N N . GLY A 1 87 ? 13.917 -4.718 -23.968 1.00 96.75 87 GLY A N 1
ATOM 648 C CA . GLY A 1 87 ? 13.709 -4.559 -25.408 1.00 96.75 87 GLY A CA 1
ATOM 649 C C . GLY A 1 87 ? 15.015 -4.403 -26.198 1.00 96.75 87 GLY A C 1
ATOM 650 O O . GLY A 1 87 ? 15.095 -4.844 -27.341 1.00 96.75 87 GLY A O 1
ATOM 651 N N . MET A 1 88 ? 16.061 -3.818 -25.608 1.00 95.62 88 MET A N 1
ATOM 652 C CA . MET A 1 88 ? 17.370 -3.696 -26.262 1.00 95.62 88 MET A CA 1
ATOM 653 C C . MET A 1 88 ? 18.137 -5.021 -26.360 1.00 95.62 88 MET A C 1
ATOM 655 O O . MET A 1 88 ? 19.032 -5.114 -27.198 1.00 95.62 88 MET A O 1
ATOM 659 N N . THR A 1 89 ? 17.793 -6.041 -25.565 1.00 96.81 89 THR A N 1
ATOM 660 C CA . THR A 1 89 ? 18.394 -7.383 -25.686 1.00 96.81 89 THR A CA 1
ATOM 661 C C . THR A 1 89 ? 17.759 -8.213 -26.802 1.00 96.81 89 THR A C 1
ATOM 663 O O . THR A 1 89 ? 18.332 -9.217 -27.225 1.00 96.81 89 THR A O 1
ATOM 666 N N . LEU A 1 90 ? 16.602 -7.780 -27.310 1.00 95.50 90 LEU A N 1
ATOM 667 C CA . LEU A 1 90 ? 15.866 -8.443 -28.380 1.00 95.50 90 LEU A CA 1
ATOM 668 C C . LEU A 1 90 ? 16.213 -7.863 -29.765 1.00 95.50 90 LEU A C 1
ATOM 670 O O . LEU A 1 90 ? 16.508 -6.661 -29.884 1.00 95.50 90 LEU A O 1
ATOM 674 N N . PRO A 1 91 ? 16.117 -8.679 -30.837 1.00 93.69 91 PRO A N 1
ATOM 675 C CA . PRO A 1 91 ? 16.161 -8.190 -32.213 1.00 93.69 91 PRO A CA 1
ATOM 676 C C . PRO A 1 91 ? 15.137 -7.075 -32.444 1.00 93.69 91 PRO A C 1
ATOM 678 O O . PRO A 1 91 ? 14.046 -7.107 -31.884 1.00 93.69 91 PRO A O 1
ATOM 681 N N . GLU A 1 92 ? 15.458 -6.100 -33.298 1.00 88.06 92 GLU A N 1
ATOM 682 C CA . GLU A 1 92 ? 14.629 -4.899 -33.501 1.00 88.06 92 GLU A CA 1
ATOM 683 C C . GLU A 1 92 ? 13.164 -5.212 -33.859 1.00 88.06 92 GLU A C 1
ATOM 685 O O . GLU A 1 92 ? 12.258 -4.580 -33.320 1.00 88.06 92 GLU A O 1
ATOM 690 N N . GLY A 1 93 ? 12.929 -6.232 -34.692 1.00 86.44 93 GLY A N 1
ATOM 691 C CA . GLY A 1 93 ? 11.585 -6.680 -35.078 1.00 86.44 93 GLY A CA 1
ATOM 692 C C . GLY A 1 93 ? 10.825 -7.481 -34.012 1.00 86.44 93 GLY A C 1
ATOM 693 O O . GLY A 1 93 ? 9.644 -7.748 -34.195 1.00 86.44 93 GLY A O 1
ATOM 694 N N . GLU A 1 94 ? 11.476 -7.859 -32.911 1.00 91.56 94 GLU A N 1
ATOM 695 C CA . GLU A 1 94 ? 10.890 -8.640 -31.809 1.00 91.56 94 GLU A CA 1
ATOM 696 C C . GLU A 1 94 ? 10.666 -7.796 -30.544 1.00 91.56 94 GLU A C 1
ATOM 698 O O . GLU A 1 94 ? 10.190 -8.297 -29.522 1.00 91.56 94 GLU A O 1
ATOM 703 N N . ARG A 1 95 ? 11.001 -6.501 -30.590 1.00 95.06 95 ARG A N 1
ATOM 704 C CA . ARG A 1 95 ? 10.864 -5.600 -29.443 1.00 95.06 95 ARG A CA 1
ATOM 705 C C . ARG A 1 95 ? 9.389 -5.372 -29.118 1.00 95.06 95 ARG A C 1
ATOM 707 O O . ARG A 1 95 ? 8.634 -4.949 -29.996 1.00 95.06 95 ARG A O 1
ATOM 714 N N . PRO A 1 96 ? 8.957 -5.596 -27.865 1.00 96.44 96 PRO A N 1
ATOM 715 C CA . PRO A 1 96 ? 7.559 -5.440 -27.522 1.00 96.44 96 PRO A CA 1
ATOM 716 C C . PRO A 1 96 ? 7.127 -3.974 -27.511 1.00 96.44 96 PRO A C 1
ATOM 718 O O . PRO A 1 96 ? 7.841 -3.091 -27.033 1.00 96.44 96 PRO A O 1
ATOM 721 N N . MET A 1 97 ? 5.898 -3.729 -27.960 1.00 95.56 97 MET A N 1
ATOM 722 C CA . MET A 1 97 ? 5.221 -2.453 -27.756 1.00 95.56 97 MET A CA 1
ATOM 723 C C . MET A 1 97 ? 4.839 -2.310 -26.280 1.00 95.56 97 MET A C 1
ATOM 725 O O . MET A 1 97 ? 4.149 -3.172 -25.731 1.00 95.56 97 MET A O 1
ATOM 729 N N . MET A 1 98 ? 5.250 -1.211 -25.646 1.00 96.75 98 MET A N 1
ATOM 730 C CA . MET A 1 98 ? 4.869 -0.913 -24.264 1.00 96.75 98 MET A CA 1
ATOM 731 C C . MET A 1 98 ? 3.430 -0.394 -24.191 1.00 96.75 98 MET A C 1
ATOM 733 O O . MET A 1 98 ? 3.059 0.532 -24.911 1.00 96.75 98 MET A O 1
ATOM 737 N N . ILE A 1 99 ? 2.639 -0.963 -23.286 1.00 97.81 99 ILE A N 1
ATOM 738 C CA . ILE A 1 99 ? 1.249 -0.599 -23.019 1.00 97.81 99 ILE A CA 1
ATOM 739 C C . ILE A 1 99 ? 1.163 -0.071 -21.587 1.00 97.81 99 ILE A C 1
ATOM 741 O O . ILE A 1 99 ? 1.537 -0.774 -20.646 1.00 97.81 99 ILE A O 1
ATOM 745 N N . ASN A 1 100 ? 0.671 1.161 -21.427 1.00 97.38 100 ASN A N 1
ATOM 746 C CA . ASN A 1 100 ? 0.490 1.769 -20.112 1.00 97.38 100 ASN A CA 1
ATOM 747 C C . ASN A 1 100 ? -0.704 1.142 -19.394 1.00 97.38 100 ASN A C 1
ATOM 749 O O . ASN A 1 100 ? -1.840 1.344 -19.819 1.00 97.38 100 ASN A O 1
ATOM 753 N N . LEU A 1 101 ? -0.448 0.416 -18.315 1.00 96.81 101 LEU A N 1
ATOM 754 C CA . LEU A 1 101 ? -1.472 -0.223 -17.493 1.00 96.81 101 LEU A CA 1
ATOM 755 C C . LEU A 1 101 ? -1.058 -0.147 -16.027 1.00 96.81 101 LEU A C 1
ATOM 757 O O . LEU A 1 101 ? 0.132 -0.193 -15.712 1.00 96.81 101 LEU A O 1
ATOM 761 N N . SER A 1 102 ? -2.034 -0.072 -15.124 1.00 94.94 102 SER A N 1
ATOM 762 C CA . SER A 1 102 ? -1.771 -0.251 -13.696 1.00 94.94 102 SER A CA 1
ATOM 763 C C . SER A 1 102 ? -1.241 -1.668 -13.407 1.00 94.94 102 SER A C 1
ATOM 765 O O . SER A 1 102 ? -1.421 -2.583 -14.221 1.00 94.94 102 SER A O 1
ATOM 767 N N . PRO A 1 103 ? -0.600 -1.900 -12.246 1.00 94.56 103 PRO A N 1
ATOM 768 C CA . PRO A 1 103 ? -0.080 -3.224 -11.907 1.00 94.56 103 PRO A CA 1
ATOM 769 C C . PRO A 1 103 ? -1.149 -4.331 -11.902 1.00 94.56 103 PRO A C 1
ATOM 771 O O . PRO A 1 103 ? -0.903 -5.429 -12.402 1.00 94.56 103 PRO A O 1
ATOM 774 N N . GLU A 1 104 ? -2.352 -4.040 -11.397 1.00 92.06 104 GLU A N 1
ATOM 775 C CA . GLU A 1 104 ? -3.471 -4.996 -11.382 1.00 92.06 104 GLU A CA 1
ATOM 776 C C . GLU A 1 104 ? -3.967 -5.317 -12.798 1.00 92.06 104 GLU A C 1
ATOM 778 O O . GLU A 1 104 ? -4.176 -6.483 -13.145 1.00 92.06 104 GLU A O 1
ATOM 783 N N . GLU A 1 105 ? -4.100 -4.296 -13.649 1.00 96.44 105 GLU A N 1
ATOM 784 C CA . GLU A 1 105 ? -4.487 -4.473 -15.051 1.00 96.44 105 GLU A CA 1
ATOM 785 C C . GLU A 1 105 ? -3.438 -5.275 -15.826 1.00 96.44 105 GLU A C 1
ATOM 787 O O . GLU A 1 105 ? -3.808 -6.129 -16.630 1.00 96.44 105 GLU A O 1
ATOM 792 N N . CYS A 1 106 ? -2.143 -5.071 -15.550 1.00 97.50 106 CYS A N 1
ATOM 793 C CA . CYS A 1 106 ? -1.067 -5.873 -16.134 1.00 97.50 106 CYS A CA 1
ATOM 794 C C . CYS A 1 106 ? -1.246 -7.365 -15.817 1.00 97.50 106 CYS A C 1
ATOM 796 O O . CYS A 1 106 ? -1.205 -8.194 -16.725 1.00 97.50 106 CYS A O 1
ATOM 798 N N . ILE A 1 107 ? -1.489 -7.718 -14.549 1.00 95.94 107 ILE A N 1
ATOM 799 C CA . ILE A 1 107 ? -1.692 -9.117 -14.134 1.00 95.94 107 ILE A CA 1
ATOM 800 C C . ILE A 1 107 ? -2.941 -9.706 -14.802 1.00 95.94 107 ILE A C 1
ATOM 802 O O . ILE A 1 107 ? -2.900 -10.824 -15.325 1.00 95.94 107 ILE A O 1
ATOM 806 N N . GLY A 1 108 ? -4.050 -8.959 -14.818 1.00 95.50 108 GLY A N 1
ATOM 807 C CA . GLY A 1 108 ? -5.288 -9.383 -15.473 1.00 95.50 108 GLY A CA 1
ATOM 808 C C . GLY A 1 108 ? -5.113 -9.615 -16.978 1.00 95.50 108 GLY A C 1
ATOM 809 O O . GLY A 1 108 ? -5.546 -10.645 -17.501 1.00 95.50 108 GLY A O 1
ATOM 810 N N . ALA A 1 109 ? -4.429 -8.696 -17.660 1.00 96.94 109 ALA A N 1
ATOM 811 C CA . ALA A 1 109 ? -4.180 -8.745 -19.097 1.00 96.94 109 ALA A CA 1
ATOM 812 C C . ALA A 1 109 ? -3.163 -9.832 -19.496 1.00 96.94 109 ALA A C 1
ATOM 814 O O . ALA A 1 109 ? -3.331 -10.478 -20.533 1.00 96.94 109 ALA A O 1
ATOM 815 N N . LEU A 1 110 ? -2.154 -10.107 -18.660 1.00 96.75 110 LEU A N 1
ATOM 816 C CA . LEU A 1 110 ? -1.252 -11.250 -18.841 1.00 96.75 110 LEU A CA 1
ATOM 817 C C . LEU A 1 110 ? -2.029 -12.572 -18.751 1.00 96.75 110 LEU A C 1
ATOM 819 O O . LEU A 1 110 ? -1.903 -13.438 -19.619 1.00 96.75 110 LEU A O 1
ATOM 823 N N . ARG A 1 111 ? -2.893 -12.706 -17.734 1.00 94.50 111 ARG A N 1
ATOM 824 C CA . ARG A 1 111 ? -3.706 -13.910 -17.499 1.00 94.50 111 ARG A CA 1
ATOM 825 C C . ARG A 1 111 ? -4.700 -14.173 -18.630 1.00 94.50 111 ARG A C 1
ATOM 827 O O . ARG A 1 111 ? -4.884 -15.325 -19.032 1.00 94.50 111 ARG A O 1
ATOM 834 N N . SER A 1 112 ? -5.342 -13.127 -19.152 1.00 94.38 112 SER A N 1
ATOM 835 C CA . SER A 1 112 ? -6.290 -13.242 -20.269 1.00 94.38 112 SER A CA 1
ATOM 836 C C . SER A 1 112 ? -5.598 -13.498 -21.616 1.00 94.38 112 SER A C 1
ATOM 838 O O . SER A 1 112 ? -6.228 -14.030 -22.533 1.00 94.38 112 SER A O 1
ATOM 840 N N . GLY A 1 113 ? -4.291 -13.226 -21.716 1.00 93.75 113 GLY A N 1
ATOM 841 C CA . GLY A 1 113 ? -3.493 -13.361 -22.938 1.00 93.75 113 GLY A CA 1
ATOM 842 C C . GLY A 1 113 ? -3.537 -12.130 -23.844 1.00 93.75 113 GLY A C 1
ATOM 843 O O . GLY A 1 113 ? -3.271 -12.245 -25.035 1.00 93.75 113 GLY A O 1
ATOM 844 N N . MET A 1 114 ? -3.897 -10.966 -23.298 1.00 95.31 114 MET A N 1
ATOM 845 C CA . MET A 1 114 ? -3.832 -9.678 -23.999 1.00 95.31 114 MET A CA 1
ATOM 846 C C . MET A 1 114 ? -2.407 -9.107 -24.058 1.00 95.31 114 MET A C 1
ATOM 848 O O . MET A 1 114 ? -2.130 -8.253 -24.903 1.00 95.31 114 MET A O 1
ATOM 852 N N . LEU A 1 115 ? -1.523 -9.564 -23.165 1.00 97.62 115 LEU A N 1
ATOM 853 C CA . LEU A 1 115 ? -0.110 -9.195 -23.100 1.00 97.62 115 LEU A CA 1
ATOM 854 C C . LEU A 1 115 ? 0.784 -10.432 -23.197 1.00 97.62 115 LEU A C 1
ATOM 856 O O . LEU A 1 115 ? 0.454 -11.494 -22.666 1.00 97.62 115 LEU A O 1
ATOM 860 N N . ASP A 1 116 ? 1.942 -10.256 -23.826 1.00 97.88 116 ASP A N 1
ATOM 861 C CA . ASP A 1 116 ? 3.002 -11.261 -23.929 1.00 97.88 116 ASP A CA 1
ATOM 862 C C . ASP A 1 116 ? 3.986 -11.157 -22.758 1.00 97.88 116 ASP A C 1
ATOM 864 O O . ASP A 1 116 ? 4.513 -12.162 -22.275 1.00 97.88 116 ASP A O 1
ATOM 868 N N . TYR A 1 117 ? 4.196 -9.929 -22.285 1.00 98.62 117 TYR A N 1
ATOM 869 C CA . TYR A 1 117 ? 5.087 -9.593 -21.186 1.00 98.62 117 TYR A CA 1
ATOM 870 C C . TYR A 1 117 ? 4.423 -8.593 -20.234 1.00 98.62 117 TYR A C 1
ATOM 872 O O . TYR A 1 117 ? 3.566 -7.800 -20.627 1.00 98.62 117 TYR A O 1
ATOM 880 N N . VAL A 1 118 ? 4.868 -8.576 -18.985 1.00 98.75 118 VAL A N 1
ATOM 881 C CA . VAL A 1 118 ? 4.643 -7.471 -18.046 1.00 98.75 118 VAL A CA 1
ATOM 882 C C . VAL A 1 118 ? 5.961 -7.106 -17.380 1.00 98.75 118 VAL A C 1
ATOM 884 O O . VAL A 1 118 ? 6.756 -7.999 -17.114 1.00 98.75 118 VAL A O 1
ATOM 887 N N . SER A 1 119 ? 6.202 -5.826 -17.106 1.00 98.62 119 SER A N 1
ATOM 888 C CA . SER A 1 119 ? 7.350 -5.363 -16.316 1.00 98.62 119 SER A CA 1
ATOM 889 C C . SER A 1 119 ? 6.847 -4.702 -15.043 1.00 98.62 119 SER A C 1
ATOM 891 O O . SER A 1 119 ? 6.205 -3.651 -15.089 1.00 98.62 119 SER A O 1
ATOM 893 N N . LEU A 1 120 ? 7.066 -5.361 -13.910 1.00 97.44 120 LEU A N 1
ATOM 894 C CA . LEU A 1 120 ? 6.442 -5.025 -12.633 1.00 97.44 120 LEU A CA 1
ATOM 895 C C . LEU A 1 120 ? 7.444 -5.163 -11.488 1.00 97.44 120 LEU A C 1
ATOM 897 O O . LEU A 1 120 ? 8.512 -5.744 -11.654 1.00 97.44 120 LEU A O 1
ATOM 901 N N . TRP A 1 121 ? 7.079 -4.632 -10.322 1.00 96.31 121 TRP A N 1
ATOM 902 C CA . TRP A 1 121 ? 7.818 -4.748 -9.061 1.00 96.31 121 TRP A CA 1
ATOM 903 C C . TRP A 1 121 ? 7.077 -5.643 -8.071 1.00 96.31 121 TRP A C 1
ATOM 905 O O . TRP A 1 121 ? 5.900 -5.953 -8.257 1.00 96.31 121 TRP A O 1
ATOM 915 N N . GLU A 1 122 ? 7.729 -6.044 -6.989 1.00 95.00 122 GLU A N 1
ATOM 916 C CA . GLU A 1 122 ? 7.093 -6.881 -5.978 1.00 95.00 122 GLU A CA 1
ATOM 917 C C . GLU A 1 122 ? 6.026 -6.129 -5.145 1.00 95.00 122 GLU A C 1
ATOM 919 O O . GLU A 1 122 ? 6.204 -4.954 -4.796 1.00 95.00 122 GLU A O 1
ATOM 924 N N . PRO A 1 123 ? 4.890 -6.778 -4.819 1.00 94.12 123 PRO A N 1
ATOM 925 C CA . PRO A 1 123 ? 4.603 -8.208 -4.998 1.00 94.12 123 PRO A CA 1
ATOM 926 C C . PRO A 1 123 ? 3.961 -8.578 -6.345 1.00 94.12 123 PRO A C 1
ATOM 928 O O . PRO A 1 123 ? 3.523 -9.712 -6.551 1.00 94.12 123 PRO A O 1
ATOM 931 N N . PHE A 1 124 ? 3.848 -7.631 -7.276 1.00 95.81 124 PHE A N 1
ATOM 932 C CA . PHE A 1 124 ? 3.186 -7.858 -8.559 1.00 95.81 124 PHE A CA 1
ATOM 933 C C . PHE A 1 124 ? 3.982 -8.787 -9.485 1.00 95.81 124 PHE A C 1
ATOM 935 O O . PHE A 1 124 ? 3.366 -9.494 -10.278 1.00 95.81 124 PHE A O 1
ATOM 942 N N . VAL A 1 125 ? 5.313 -8.862 -9.347 1.00 96.75 125 VAL A N 1
ATOM 943 C CA . VAL A 1 125 ? 6.136 -9.899 -10.003 1.00 96.75 125 VAL A CA 1
ATOM 944 C C . VAL A 1 125 ? 5.705 -11.284 -9.534 1.00 96.75 125 VAL A C 1
ATOM 946 O O . VAL A 1 125 ? 5.306 -12.112 -10.354 1.00 96.75 125 VAL A O 1
ATOM 949 N N . SER A 1 126 ? 5.699 -11.520 -8.220 1.00 95.25 126 SER A N 1
ATOM 950 C CA . SER A 1 126 ? 5.261 -12.792 -7.643 1.00 95.25 126 SER A CA 1
ATOM 951 C C . SER A 1 126 ? 3.819 -13.138 -8.038 1.00 95.25 126 SER A C 1
ATOM 953 O O . SER A 1 126 ? 3.529 -14.287 -8.376 1.00 95.25 126 SER A O 1
ATOM 955 N N . ARG A 1 127 ? 2.913 -12.151 -8.089 1.00 94.44 127 ARG A N 1
ATOM 956 C CA . ARG A 1 127 ? 1.523 -12.352 -8.544 1.00 94.44 127 ARG A CA 1
ATOM 957 C C . ARG A 1 127 ? 1.419 -12.651 -10.042 1.00 94.44 127 ARG A C 1
ATOM 959 O O . ARG A 1 127 ? 0.591 -13.473 -10.433 1.00 94.44 127 ARG A O 1
ATOM 966 N N . ALA A 1 128 ? 2.251 -12.040 -10.884 1.00 95.81 128 ALA A N 1
ATOM 967 C CA . ALA A 1 128 ? 2.311 -12.348 -12.312 1.00 95.81 128 ALA A CA 1
ATOM 968 C C . ALA A 1 128 ? 2.840 -13.771 -12.563 1.00 95.81 128 ALA A C 1
ATOM 970 O O . ALA A 1 128 ? 2.292 -14.490 -13.398 1.00 95.81 128 ALA A O 1
ATOM 971 N N . VAL A 1 129 ? 3.838 -14.215 -11.792 1.00 95.00 129 VAL A N 1
ATOM 972 C CA . VAL A 1 129 ? 4.325 -15.604 -11.821 1.00 95.00 129 VAL A CA 1
ATOM 973 C C . VAL A 1 129 ? 3.229 -16.572 -11.369 1.00 95.00 129 VAL A C 1
ATOM 975 O O . VAL A 1 129 ? 2.928 -17.533 -12.077 1.00 95.00 129 VAL A O 1
ATOM 978 N N . ALA A 1 130 ? 2.550 -16.280 -10.255 1.00 91.81 130 ALA A N 1
ATOM 979 C CA . ALA A 1 130 ? 1.416 -17.074 -9.773 1.00 91.81 130 ALA A CA 1
ATOM 980 C C . ALA A 1 130 ? 0.250 -17.130 -10.783 1.00 91.81 130 ALA A C 1
ATOM 982 O O . ALA A 1 130 ? -0.495 -18.107 -10.823 1.00 91.81 130 ALA A O 1
ATOM 983 N N . ALA A 1 131 ? 0.113 -16.114 -11.640 1.00 91.12 131 ALA A N 1
ATOM 984 C CA . ALA A 1 131 ? -0.853 -16.082 -12.736 1.00 91.12 131 ALA A CA 1
ATOM 985 C C . ALA A 1 131 ? -0.426 -16.893 -13.981 1.00 91.12 131 ALA A C 1
ATOM 987 O O . ALA A 1 131 ? -1.122 -16.837 -14.997 1.00 91.12 131 ALA A O 1
ATOM 988 N N . GLY A 1 132 ? 0.671 -17.656 -13.912 1.00 90.94 132 GLY A N 1
ATOM 989 C CA . GLY A 1 132 ? 1.160 -18.506 -15.001 1.00 90.94 132 GLY A CA 1
ATOM 990 C C . GLY A 1 132 ? 2.173 -17.820 -15.919 1.00 90.94 132 GLY A C 1
ATOM 991 O O . GLY A 1 132 ? 2.181 -18.085 -17.122 1.00 90.94 132 GLY A O 1
ATOM 992 N N . GLY A 1 133 ? 2.983 -16.914 -15.369 1.00 96.25 133 GLY A N 1
ATOM 993 C CA . GLY A 1 133 ? 4.107 -16.291 -16.063 1.00 96.25 133 GLY A CA 1
ATOM 994 C C . GLY A 1 133 ? 5.468 -16.824 -15.603 1.00 96.25 133 GLY A C 1
ATOM 995 O O . GLY A 1 133 ? 5.596 -17.395 -14.523 1.00 96.25 133 GLY A O 1
ATOM 996 N N . THR A 1 134 ? 6.501 -16.590 -16.411 1.00 97.81 134 THR A N 1
ATOM 997 C CA . THR A 1 134 ? 7.906 -16.897 -16.100 1.00 97.81 134 THR A CA 1
ATOM 998 C C . THR A 1 134 ? 8.744 -15.624 -16.164 1.00 97.81 134 THR A C 1
ATOM 1000 O O . THR A 1 134 ? 8.637 -14.863 -17.123 1.00 97.81 134 THR A O 1
ATOM 1003 N N . VAL A 1 135 ? 9.591 -15.389 -15.163 1.00 98.06 135 VAL A N 1
ATOM 1004 C CA . VAL A 1 135 ? 10.567 -14.286 -15.169 1.00 98.06 135 VAL A CA 1
ATOM 1005 C C . VAL A 1 135 ? 11.605 -14.518 -16.273 1.00 98.06 135 VAL A C 1
ATOM 1007 O O . VAL A 1 135 ? 12.167 -15.607 -16.361 1.00 98.06 135 VAL A O 1
ATOM 1010 N N . VAL A 1 136 ? 11.854 -13.507 -17.110 1.00 98.12 136 VAL A N 1
ATOM 1011 C CA . VAL A 1 136 ? 12.803 -13.584 -18.244 1.00 98.12 136 VAL A CA 1
ATOM 1012 C C . VAL A 1 136 ? 13.890 -12.507 -18.232 1.00 98.12 136 VAL A C 1
ATOM 1014 O O . VAL A 1 136 ? 14.842 -12.615 -18.997 1.00 98.12 136 VAL A O 1
ATOM 1017 N N . PHE A 1 137 ? 13.738 -11.474 -17.406 1.00 98.44 137 PHE A N 1
ATOM 1018 C CA . PHE A 1 137 ? 14.694 -10.376 -17.250 1.00 98.44 137 PHE A CA 1
ATOM 1019 C C . PHE A 1 137 ? 14.436 -9.692 -15.905 1.00 98.44 137 PHE A C 1
ATOM 1021 O O . PHE A 1 137 ? 13.269 -9.575 -15.515 1.00 98.44 137 PHE A O 1
ATOM 1028 N N . THR A 1 138 ? 15.466 -9.242 -15.194 1.00 98.06 138 THR A N 1
ATOM 1029 C CA . THR A 1 138 ? 15.324 -8.617 -13.866 1.00 98.06 138 THR A CA 1
ATOM 1030 C C . THR A 1 138 ? 16.183 -7.370 -13.713 1.00 98.06 138 THR A C 1
ATOM 1032 O O . THR A 1 138 ? 17.014 -7.046 -14.559 1.00 98.06 138 THR A O 1
ATOM 1035 N N . ASP A 1 139 ? 15.991 -6.642 -12.615 1.00 96.00 139 ASP A N 1
ATOM 1036 C CA . ASP A 1 139 ? 16.842 -5.516 -12.235 1.00 96.00 139 ASP A CA 1
ATOM 1037 C C . ASP A 1 139 ? 18.322 -5.886 -12.045 1.00 96.00 139 ASP A C 1
ATOM 1039 O O . ASP A 1 139 ? 19.170 -5.001 -12.127 1.00 96.00 139 ASP A O 1
ATOM 1043 N N . GLN A 1 140 ? 18.659 -7.169 -11.867 1.00 95.88 140 GLN A N 1
ATOM 1044 C CA . GLN A 1 140 ? 20.056 -7.623 -11.834 1.00 95.88 140 GLN A CA 1
ATOM 1045 C C . GLN A 1 140 ? 20.739 -7.583 -13.206 1.00 95.88 140 GLN A C 1
ATOM 1047 O O . GLN A 1 140 ? 21.965 -7.524 -13.270 1.00 95.88 140 GLN A O 1
ATOM 1052 N N . ASP A 1 141 ? 19.967 -7.599 -14.294 1.00 96.88 141 ASP A N 1
ATOM 1053 C CA . ASP A 1 141 ? 20.495 -7.519 -15.658 1.00 96.88 141 ASP A CA 1
ATOM 1054 C C . ASP A 1 141 ? 20.862 -6.074 -16.060 1.00 96.88 141 ASP A C 1
ATOM 1056 O O . ASP A 1 141 ? 21.351 -5.825 -17.167 1.00 96.88 141 ASP A O 1
ATOM 1060 N N . LEU A 1 142 ? 20.613 -5.095 -15.181 1.00 96.31 142 LEU A N 1
ATOM 1061 C CA . LEU A 1 142 ? 20.965 -3.695 -15.391 1.00 96.31 142 LEU A CA 1
ATOM 1062 C C . LEU A 1 142 ? 22.429 -3.416 -15.025 1.00 96.31 142 LEU A C 1
ATOM 1064 O O . LEU A 1 142 ? 22.991 -3.959 -14.080 1.00 96.31 142 LEU A O 1
ATOM 1068 N N . ASP A 1 143 ? 23.030 -2.469 -15.740 1.00 94.69 143 ASP A N 1
ATOM 1069 C CA . ASP A 1 143 ? 24.388 -1.966 -15.506 1.00 94.69 143 ASP A CA 1
ATOM 1070 C C . ASP A 1 143 ? 24.484 -0.957 -14.342 1.00 94.69 143 ASP A C 1
ATOM 1072 O O . ASP A 1 143 ? 25.552 -0.418 -14.051 1.00 94.69 143 ASP A O 1
ATOM 1076 N N . PHE A 1 144 ? 23.367 -0.698 -13.663 1.00 94.38 144 PHE A N 1
ATOM 1077 C CA . PHE A 1 144 ? 23.248 0.175 -12.500 1.00 94.38 144 PHE A CA 1
ATOM 1078 C C . PHE A 1 144 ? 22.160 -0.352 -11.558 1.00 94.38 144 PHE A C 1
ATOM 1080 O O . PHE A 1 144 ? 21.247 -1.060 -11.976 1.00 94.38 144 PHE A O 1
ATOM 1087 N N . LYS A 1 145 ? 22.229 0.027 -10.278 1.00 94.31 145 LYS A N 1
ATOM 1088 C CA . LYS A 1 145 ? 21.221 -0.364 -9.284 1.00 94.31 145 LYS A CA 1
ATOM 1089 C C . LYS A 1 145 ? 20.009 0.552 -9.322 1.00 94.31 145 LYS A C 1
ATOM 1091 O O . LYS A 1 145 ? 20.148 1.765 -9.462 1.00 94.31 145 LYS A O 1
ATOM 1096 N N . LEU A 1 146 ? 18.831 -0.015 -9.107 1.00 95.94 146 LEU A N 1
ATOM 1097 C CA . LEU A 1 146 ? 17.616 0.742 -8.833 1.00 95.94 146 LEU A CA 1
ATOM 1098 C C . LEU A 1 146 ? 17.390 0.881 -7.328 1.00 95.94 146 LEU A C 1
ATOM 1100 O O . LEU A 1 146 ? 17.754 0.019 -6.524 1.00 95.94 146 LEU A O 1
ATOM 1104 N N . TYR A 1 147 ? 16.781 2.000 -6.956 1.00 95.19 147 TYR A N 1
ATOM 1105 C CA . TYR A 1 147 ? 16.447 2.329 -5.581 1.00 95.19 147 TYR A CA 1
ATOM 1106 C C . TYR A 1 147 ? 15.003 2.785 -5.469 1.00 95.19 147 TYR A C 1
ATOM 1108 O O . TYR A 1 147 ? 14.427 3.398 -6.375 1.00 95.19 147 TYR A O 1
ATOM 1116 N N . SER A 1 148 ? 14.465 2.553 -4.285 1.00 95.00 148 SER A N 1
ATOM 1117 C CA . SER A 1 148 ? 13.263 3.195 -3.805 1.00 95.00 148 SER A CA 1
ATOM 1118 C C . SER A 1 148 ? 13.620 4.275 -2.794 1.00 95.00 148 SER A C 1
ATOM 1120 O O . SER A 1 148 ? 14.452 4.076 -1.909 1.00 95.00 148 SER A O 1
ATOM 1122 N N . TYR A 1 149 ? 12.952 5.414 -2.893 1.00 94.56 149 TYR A N 1
ATOM 1123 C CA . TYR A 1 149 ? 13.226 6.617 -2.121 1.00 94.56 149 TYR A CA 1
ATOM 1124 C C . TYR A 1 149 ? 12.020 7.028 -1.293 1.00 94.56 149 TYR A C 1
ATOM 1126 O O . TYR A 1 149 ? 10.871 6.789 -1.669 1.00 94.56 149 TYR A O 1
ATOM 1134 N N . VAL A 1 150 ? 12.308 7.727 -0.202 1.00 95.31 150 VAL A N 1
ATOM 1135 C CA . VAL A 1 150 ? 11.354 8.604 0.465 1.00 95.31 150 VAL A CA 1
ATOM 1136 C C . VAL A 1 150 ? 11.727 10.023 0.058 1.00 95.31 150 VAL A C 1
ATOM 1138 O O . VAL A 1 150 ? 12.810 10.511 0.391 1.00 95.31 150 VAL A O 1
ATOM 1141 N N . ALA A 1 151 ? 10.855 10.670 -0.708 1.00 95.81 151 ALA A N 1
ATOM 1142 C CA . ALA A 1 151 ? 11.085 12.016 -1.216 1.00 95.81 151 ALA A CA 1
ATOM 1143 C C . ALA A 1 151 ? 9.974 12.961 -0.766 1.00 95.81 151 ALA A C 1
ATOM 1145 O O . ALA A 1 151 ? 8.826 12.544 -0.645 1.00 95.81 151 ALA A O 1
ATOM 1146 N N . CYS A 1 152 ? 10.300 14.226 -0.526 1.00 96.31 152 CYS A N 1
ATOM 1147 C CA . CYS A 1 152 ? 9.344 15.276 -0.185 1.00 96.31 152 CYS A CA 1
ATOM 1148 C C . CYS A 1 152 ? 9.470 16.477 -1.123 1.00 96.31 152 CYS A C 1
ATOM 1150 O O . CYS A 1 152 ? 10.440 16.607 -1.870 1.00 96.31 152 CYS A O 1
ATOM 1152 N N . THR A 1 153 ? 8.491 17.375 -1.089 1.00 95.38 153 THR A N 1
ATOM 1153 C CA . THR A 1 153 ? 8.619 18.679 -1.752 1.00 95.38 153 THR A CA 1
ATOM 1154 C C . THR A 1 153 ? 9.494 19.622 -0.917 1.00 95.38 153 THR A C 1
ATOM 1156 O O . THR A 1 153 ? 9.505 19.546 0.311 1.00 95.38 153 THR A O 1
ATOM 1159 N N . GLN A 1 154 ? 10.193 20.567 -1.553 1.00 93.31 154 GLN A N 1
ATOM 1160 C CA . GLN A 1 154 ? 10.956 21.611 -0.852 1.00 93.31 154 GLN A CA 1
ATOM 1161 C C . GLN A 1 154 ? 10.069 22.381 0.130 1.00 93.31 154 GLN A C 1
ATOM 1163 O O . GLN A 1 154 ? 10.489 22.676 1.244 1.00 93.31 154 GLN A O 1
ATOM 1168 N N . ARG A 1 155 ? 8.826 22.674 -0.268 1.00 92.12 155 ARG A N 1
ATOM 1169 C CA . ARG A 1 155 ? 7.846 23.331 0.597 1.00 92.12 155 ARG A CA 1
ATOM 1170 C C . ARG A 1 155 ? 7.599 22.517 1.867 1.00 92.12 155 ARG A C 1
ATOM 1172 O O . ARG A 1 155 ? 7.668 23.071 2.957 1.00 92.12 155 ARG A O 1
ATOM 1179 N N . ALA A 1 156 ? 7.347 21.216 1.731 1.00 93.31 156 ALA A N 1
ATOM 1180 C CA . ALA A 1 156 ? 7.150 20.340 2.879 1.00 93.31 156 ALA A CA 1
ATOM 1181 C C . ALA A 1 156 ? 8.406 20.252 3.755 1.00 93.31 156 ALA A C 1
ATOM 1183 O O . ALA A 1 156 ? 8.286 20.263 4.975 1.00 93.31 156 ALA A O 1
ATOM 1184 N N . LEU A 1 157 ? 9.604 20.219 3.162 1.00 92.06 157 LEU A N 1
ATOM 1185 C CA . LEU A 1 157 ? 10.853 20.247 3.925 1.00 92.06 157 LEU A CA 1
ATOM 1186 C C . LEU A 1 157 ? 10.996 21.534 4.753 1.00 92.06 157 LEU A C 1
ATOM 1188 O O . LEU A 1 157 ? 11.415 21.466 5.904 1.00 92.06 157 LEU A O 1
ATOM 1192 N N . ASP A 1 158 ? 10.622 22.687 4.197 1.00 90.12 158 ASP A N 1
ATOM 1193 C CA . ASP A 1 158 ? 10.687 23.979 4.890 1.00 90.12 158 ASP A CA 1
ATOM 1194 C C . ASP A 1 158 ? 9.607 24.117 5.986 1.00 90.12 158 ASP A C 1
ATOM 1196 O O . ASP A 1 158 ? 9.843 24.725 7.034 1.00 90.12 158 ASP A O 1
ATOM 1200 N N . GLU A 1 159 ? 8.403 23.588 5.741 1.00 90.06 159 GLU A N 1
ATOM 1201 C CA . GLU A 1 159 ? 7.213 23.805 6.582 1.00 90.06 159 GLU A CA 1
ATOM 1202 C C . GLU A 1 159 ? 6.961 22.686 7.605 1.00 90.06 159 GLU A C 1
ATOM 1204 O O . GLU A 1 159 ? 6.386 22.956 8.655 1.00 90.06 159 GLU A O 1
ATOM 1209 N N . LYS A 1 160 ? 7.386 21.451 7.315 1.00 92.00 160 LYS A N 1
ATOM 1210 C CA . LYS A 1 160 ? 7.053 20.220 8.063 1.00 92.00 160 LYS A CA 1
ATOM 1211 C C . LYS A 1 160 ? 8.296 19.378 8.373 1.00 92.00 160 LYS A C 1
ATOM 1213 O O . LYS A 1 160 ? 8.245 18.148 8.422 1.00 92.00 160 LYS A O 1
ATOM 1218 N N . HIS A 1 161 ? 9.447 20.035 8.539 1.00 90.75 161 HIS A N 1
ATOM 1219 C CA . HIS A 1 161 ? 10.736 19.372 8.764 1.00 90.75 161 HIS A CA 1
ATOM 1220 C C . HIS A 1 161 ? 10.693 18.382 9.937 1.00 90.75 161 HIS A C 1
ATOM 1222 O O . HIS A 1 161 ? 11.233 17.283 9.844 1.00 90.75 161 HIS A O 1
ATOM 1228 N N . THR A 1 162 ? 10.063 18.765 11.051 1.00 90.75 162 THR A N 1
ATOM 1229 C CA . THR A 1 162 ? 9.993 17.937 12.264 1.00 90.75 162 THR A CA 1
ATOM 1230 C C . THR A 1 162 ? 9.173 16.670 12.025 1.00 90.75 162 THR A C 1
ATOM 1232 O O . THR A 1 162 ? 9.582 15.586 12.432 1.00 90.75 162 THR A O 1
ATOM 1235 N N . GLU A 1 163 ? 8.048 16.783 11.320 1.00 93.69 163 GLU A N 1
ATOM 1236 C CA . GLU A 1 163 ? 7.206 15.657 10.925 1.00 93.69 163 GLU A CA 1
ATOM 1237 C C . GLU A 1 163 ? 7.935 14.708 9.975 1.00 93.69 163 GLU A C 1
ATOM 1239 O O . GLU A 1 163 ? 7.858 13.491 10.141 1.00 93.69 163 GLU A O 1
ATOM 1244 N N . ILE A 1 164 ? 8.659 15.261 8.997 1.00 94.25 164 ILE A N 1
ATOM 1245 C CA . ILE A 1 164 ? 9.465 14.485 8.051 1.00 94.25 164 ILE A CA 1
ATOM 1246 C C . ILE A 1 164 ? 10.590 13.754 8.788 1.00 94.25 164 ILE A C 1
ATOM 1248 O O . ILE A 1 164 ? 10.769 12.563 8.560 1.00 94.25 164 ILE A O 1
ATOM 1252 N N . ALA A 1 165 ? 11.289 14.416 9.713 1.00 92.38 165 ALA A N 1
ATOM 1253 C CA . ALA A 1 165 ? 12.333 13.794 10.525 1.00 92.38 165 ALA A CA 1
ATOM 1254 C C . ALA A 1 165 ? 11.789 12.644 11.389 1.00 92.38 165 ALA A C 1
ATOM 1256 O O . ALA A 1 165 ? 12.364 11.557 11.410 1.00 92.38 165 ALA A O 1
ATOM 1257 N N . ALA A 1 166 ? 10.645 12.852 12.050 1.00 93.38 166 ALA A N 1
ATOM 1258 C CA . ALA A 1 166 ? 9.968 11.813 12.826 1.00 93.38 166 ALA A CA 1
ATOM 1259 C C . ALA A 1 166 ? 9.576 10.606 11.951 1.00 93.38 166 ALA A C 1
ATOM 1261 O O . ALA A 1 166 ? 9.745 9.454 12.353 1.00 93.38 166 ALA A O 1
ATOM 1262 N N . MET A 1 167 ? 9.080 10.866 10.738 1.00 94.44 167 MET A N 1
ATOM 1263 C CA . MET A 1 167 ? 8.703 9.834 9.773 1.00 94.44 167 MET A CA 1
ATOM 1264 C C . MET A 1 167 ? 9.927 9.074 9.231 1.00 94.44 167 MET A C 1
ATOM 1266 O O . MET A 1 167 ? 9.910 7.843 9.228 1.00 94.44 167 MET A O 1
ATOM 1270 N N . SER A 1 168 ? 11.010 9.768 8.860 1.00 92.81 168 SER A N 1
ATOM 1271 C CA . SER A 1 168 ? 12.273 9.149 8.423 1.00 92.81 168 SER A CA 1
ATOM 1272 C C . SER A 1 168 ? 12.875 8.253 9.508 1.00 92.81 168 SER A C 1
ATOM 1274 O O . SER A 1 168 ? 13.253 7.115 9.223 1.00 92.81 168 SER A O 1
ATOM 1276 N N . GLN A 1 169 ? 12.884 8.707 10.766 1.00 92.75 169 GLN A N 1
ATOM 1277 C CA . GLN A 1 169 ? 13.378 7.912 11.892 1.00 92.75 169 GLN A CA 1
ATOM 1278 C C . GLN A 1 169 ? 12.539 6.644 12.115 1.00 92.75 169 GLN A C 1
ATOM 1280 O O . GLN A 1 169 ? 13.094 5.559 12.296 1.00 92.75 169 GLN A O 1
ATOM 1285 N N . ALA A 1 170 ? 11.207 6.760 12.066 1.00 94.25 170 ALA A N 1
ATOM 1286 C CA . ALA A 1 170 ? 10.309 5.612 12.189 1.00 94.25 170 ALA A CA 1
ATOM 1287 C C . ALA A 1 170 ? 10.502 4.602 11.044 1.00 94.25 170 ALA A C 1
ATOM 1289 O O . ALA A 1 170 ? 10.494 3.395 11.287 1.00 94.25 170 ALA A O 1
ATOM 1290 N N . ASN A 1 171 ? 10.736 5.072 9.815 1.00 92.25 171 ASN A N 1
ATOM 1291 C CA . ASN A 1 171 ? 11.026 4.200 8.675 1.00 92.25 171 ASN A CA 1
ATOM 1292 C C . ASN A 1 171 ? 12.346 3.442 8.839 1.00 92.25 171 ASN A C 1
ATOM 1294 O O . ASN A 1 171 ? 12.409 2.260 8.503 1.00 92.25 171 ASN A O 1
ATOM 1298 N N . LEU A 1 172 ? 13.392 4.101 9.347 1.00 92.25 172 LEU A N 1
ATOM 1299 C CA . LEU A 1 172 ? 14.691 3.467 9.569 1.00 92.25 172 LEU A CA 1
ATOM 1300 C C . LEU A 1 172 ? 14.608 2.390 10.660 1.00 92.25 172 LEU A C 1
ATOM 1302 O O . LEU A 1 172 ? 15.137 1.291 10.496 1.00 92.25 172 LEU A O 1
ATOM 1306 N N . GLU A 1 173 ? 13.890 2.666 11.750 1.00 93.94 173 GLU A N 1
ATOM 1307 C CA . GLU A 1 173 ? 13.641 1.661 12.785 1.00 93.94 173 GLU A CA 1
ATOM 1308 C C . GLU A 1 173 ? 12.795 0.494 12.244 1.00 93.94 173 GLU A C 1
ATOM 1310 O O . GLU A 1 173 ? 13.123 -0.671 12.484 1.00 93.94 173 GLU A O 1
ATOM 1315 N N . ALA A 1 174 ? 11.755 0.781 11.454 1.00 94.25 174 ALA A N 1
ATOM 1316 C CA . ALA A 1 174 ? 10.944 -0.239 10.793 1.00 94.25 174 ALA A CA 1
ATOM 1317 C C . ALA A 1 174 ? 11.766 -1.130 9.853 1.00 94.25 174 ALA A C 1
ATOM 1319 O O . ALA A 1 174 ? 11.582 -2.345 9.864 1.00 94.25 174 ALA A O 1
ATOM 1320 N N . ALA A 1 175 ? 12.691 -0.555 9.081 1.00 93.31 175 ALA A N 1
ATOM 1321 C CA . ALA A 1 175 ? 13.617 -1.307 8.238 1.00 93.31 175 ALA A CA 1
ATOM 1322 C C . ALA A 1 175 ? 14.459 -2.287 9.070 1.00 93.31 175 ALA A C 1
ATOM 1324 O O . ALA A 1 175 ? 14.531 -3.472 8.743 1.00 93.31 175 ALA A O 1
ATOM 1325 N N . GLY A 1 176 ? 15.019 -1.829 10.196 1.00 92.06 176 GLY A N 1
ATOM 1326 C CA . GLY A 1 176 ? 15.771 -2.684 11.116 1.00 92.06 176 GLY A CA 1
ATOM 1327 C C . GLY A 1 176 ? 14.940 -3.844 11.675 1.00 92.06 176 GLY A C 1
ATOM 1328 O O . GLY A 1 176 ? 15.411 -4.982 11.723 1.00 92.06 176 GLY A O 1
ATOM 1329 N N . ARG A 1 177 ? 13.679 -3.590 12.049 1.00 92.56 177 ARG A N 1
ATOM 1330 C CA . ARG A 1 177 ? 12.766 -4.638 12.536 1.00 92.56 177 ARG A CA 1
ATOM 1331 C C . ARG A 1 177 ? 12.378 -5.632 11.444 1.00 92.56 177 ARG A C 1
ATOM 1333 O O . ARG A 1 177 ? 12.368 -6.837 11.700 1.00 92.56 177 ARG A O 1
ATOM 1340 N N . LEU A 1 178 ? 12.095 -5.135 10.242 1.00 90.44 178 LEU A N 1
ATOM 1341 C CA . LEU A 1 178 ? 11.732 -5.944 9.083 1.00 90.44 178 LEU A CA 1
ATOM 1342 C C . LEU A 1 178 ? 12.856 -6.920 8.712 1.00 90.44 178 LEU A C 1
ATOM 1344 O O . LEU A 1 178 ? 12.586 -8.101 8.518 1.00 90.44 178 LEU A O 1
ATOM 1348 N N . VAL A 1 179 ? 14.109 -6.451 8.707 1.00 88.19 179 VAL A N 1
ATOM 1349 C CA . VAL A 1 179 ? 15.299 -7.291 8.478 1.00 88.19 179 VAL A CA 1
ATOM 1350 C C . VAL A 1 179 ? 15.500 -8.305 9.600 1.00 88.19 179 VAL A C 1
ATOM 1352 O O . VAL A 1 179 ? 15.802 -9.466 9.339 1.00 88.19 179 VAL A O 1
ATOM 1355 N N . ALA A 1 180 ? 15.334 -7.890 10.857 1.00 89.75 180 ALA A N 1
ATOM 1356 C CA . ALA A 1 180 ? 15.576 -8.769 11.995 1.00 89.75 180 ALA A CA 1
ATOM 1357 C C . ALA A 1 180 ? 14.553 -9.914 12.101 1.00 89.75 180 ALA A C 1
ATOM 1359 O O . ALA A 1 180 ? 14.885 -10.982 12.618 1.00 89.75 180 ALA A O 1
ATOM 1360 N N . LYS A 1 181 ? 13.299 -9.686 11.681 1.00 87.62 181 LYS A N 1
ATOM 1361 C CA . LYS A 1 181 ? 12.187 -10.641 11.838 1.00 87.62 181 LYS A CA 1
ATOM 1362 C C . LYS A 1 181 ? 11.199 -10.586 10.658 1.00 87.62 181 LYS A C 1
ATOM 1364 O O . LYS A 1 181 ? 10.032 -10.249 10.868 1.00 87.62 181 LYS A O 1
ATOM 1369 N N . PRO A 1 182 ? 11.599 -10.955 9.429 1.00 85.19 182 PRO A N 1
ATOM 1370 C CA . PRO A 1 182 ? 10.736 -10.823 8.251 1.00 85.19 182 PRO A CA 1
ATOM 1371 C C . PRO A 1 182 ? 9.451 -11.665 8.353 1.00 85.19 182 PRO A C 1
ATOM 1373 O O . PRO A 1 182 ? 8.367 -11.196 7.997 1.00 85.19 182 PRO A O 1
ATOM 1376 N N . SER A 1 183 ? 9.527 -12.862 8.944 1.00 85.00 183 SER A N 1
ATOM 1377 C CA . SER A 1 183 ? 8.367 -13.731 9.201 1.00 85.00 183 SER A CA 1
ATOM 1378 C C . SER A 1 183 ? 7.319 -13.125 10.142 1.00 85.00 183 SER A C 1
ATOM 1380 O O . SER A 1 183 ? 6.140 -13.462 10.041 1.00 85.00 183 SER A O 1
ATOM 1382 N N . ALA A 1 184 ? 7.703 -12.194 11.025 1.00 85.38 184 ALA A N 1
ATOM 1383 C CA . ALA A 1 184 ? 6.760 -11.512 11.914 1.00 85.38 184 ALA A CA 1
ATOM 1384 C C . ALA A 1 184 ? 5.832 -10.543 11.159 1.00 85.38 184 ALA A C 1
ATOM 1386 O O . ALA A 1 184 ? 4.758 -10.196 11.660 1.00 85.38 184 ALA A O 1
ATOM 1387 N N . TYR A 1 185 ? 6.237 -10.119 9.958 1.00 88.00 185 TYR A N 1
ATOM 1388 C CA . TYR A 1 185 ? 5.505 -9.156 9.140 1.00 88.00 185 TYR A CA 1
ATOM 1389 C C . TYR A 1 185 ? 4.922 -9.775 7.868 1.00 88.00 185 TYR A C 1
ATOM 1391 O O . TYR A 1 185 ? 3.906 -9.279 7.386 1.00 88.00 185 TYR A O 1
ATOM 1399 N N . SER A 1 186 ? 5.484 -10.872 7.348 1.00 86.00 186 SER A N 1
ATOM 1400 C CA . SER A 1 186 ? 5.075 -11.467 6.065 1.00 86.00 186 SER A CA 1
ATOM 1401 C C . SER A 1 186 ? 3.583 -11.815 5.995 1.00 86.00 186 SER A C 1
ATOM 1403 O O . SER A 1 186 ? 2.925 -11.488 5.008 1.00 86.00 186 SER A O 1
ATOM 1405 N N . ALA A 1 187 ? 3.010 -12.387 7.059 1.00 80.19 187 ALA A N 1
ATOM 1406 C CA . ALA A 1 187 ? 1.579 -12.696 7.122 1.00 80.19 187 ALA A CA 1
ATOM 1407 C C . ALA A 1 187 ? 0.696 -11.438 7.022 1.00 80.19 187 ALA A C 1
ATOM 1409 O O . ALA A 1 187 ? -0.337 -11.463 6.358 1.00 80.19 187 ALA A O 1
ATOM 1410 N N . ARG A 1 188 ? 1.115 -10.322 7.631 1.00 81.88 188 ARG A N 1
ATOM 1411 C CA . ARG A 1 188 ? 0.373 -9.052 7.585 1.00 81.88 188 ARG A CA 1
ATOM 1412 C C . ARG A 1 188 ? 0.561 -8.326 6.263 1.00 81.88 188 ARG A C 1
ATOM 1414 O O . ARG A 1 188 ? -0.408 -7.838 5.696 1.00 81.88 188 ARG A O 1
ATOM 1421 N N . LEU A 1 189 ? 1.785 -8.286 5.742 1.00 88.00 189 LEU A N 1
ATOM 1422 C CA . LEU A 1 189 ? 2.066 -7.676 4.442 1.00 88.00 189 LEU A CA 1
ATOM 1423 C C . LEU A 1 189 ? 1.335 -8.417 3.316 1.00 88.00 189 LEU A C 1
ATOM 1425 O O . LEU A 1 189 ? 0.835 -7.775 2.399 1.00 88.00 189 LEU A O 1
ATOM 1429 N N . ARG A 1 190 ? 1.152 -9.737 3.439 1.00 87.00 190 ARG A N 1
ATOM 1430 C CA . ARG A 1 190 ? 0.273 -10.517 2.559 1.00 87.00 190 ARG A CA 1
ATOM 1431 C C . ARG A 1 190 ? -1.179 -10.024 2.580 1.00 87.00 190 ARG A C 1
ATOM 1433 O O . ARG A 1 190 ? -1.802 -9.943 1.527 1.00 87.00 190 ARG A O 1
ATOM 1440 N N . MET A 1 191 ? -1.715 -9.656 3.745 1.00 83.00 191 MET A N 1
ATOM 1441 C CA . MET A 1 191 ? -3.073 -9.098 3.850 1.00 83.00 191 MET A CA 1
ATOM 1442 C C . MET A 1 191 ? -3.199 -7.726 3.182 1.00 83.00 191 MET A C 1
ATOM 1444 O O . MET A 1 191 ? -4.252 -7.403 2.639 1.00 83.00 191 MET A O 1
ATOM 1448 N N . VAL A 1 192 ? -2.130 -6.928 3.212 1.00 86.19 192 VAL A N 1
ATOM 1449 C CA . VAL A 1 192 ? -2.102 -5.593 2.601 1.00 86.19 192 VAL A CA 1
ATOM 1450 C C . VAL A 1 192 ? -1.926 -5.671 1.085 1.00 86.19 192 VAL A C 1
ATOM 1452 O O . VAL A 1 192 ? -2.645 -5.004 0.340 1.00 86.19 192 VAL A O 1
ATOM 1455 N N . PHE A 1 193 ? -0.966 -6.470 0.622 1.00 86.25 193 PHE A N 1
ATOM 1456 C CA . PHE A 1 193 ? -0.507 -6.413 -0.763 1.00 86.25 193 PHE A CA 1
ATOM 1457 C C . PHE A 1 193 ? -1.070 -7.499 -1.687 1.00 86.25 193 PHE A C 1
ATOM 1459 O O . PHE A 1 193 ? -0.940 -7.377 -2.905 1.00 86.25 193 PHE A O 1
ATOM 1466 N N . GLY A 1 194 ? -1.713 -8.532 -1.142 1.00 80.50 194 GLY A N 1
ATOM 1467 C CA . GLY A 1 194 ? -2.381 -9.567 -1.929 1.00 80.50 194 GLY A CA 1
ATOM 1468 C C . GLY A 1 194 ? -2.140 -10.965 -1.374 1.00 80.50 194 GLY A C 1
ATOM 1469 O O . GLY A 1 194 ? -1.002 -11.357 -1.090 1.00 80.50 194 GLY A O 1
ATOM 1470 N N . SER A 1 195 ? -3.227 -11.725 -1.241 1.00 76.81 195 SER A N 1
ATOM 1471 C CA . SER A 1 195 ? -3.244 -13.061 -0.644 1.00 76.81 195 SER A CA 1
ATOM 1472 C C . SER A 1 195 ? -2.878 -14.178 -1.625 1.00 76.81 195 SER A C 1
ATOM 1474 O O . SER A 1 195 ? -2.654 -15.309 -1.178 1.00 76.81 195 SER A O 1
ATOM 1476 N N . GLU A 1 196 ? -2.778 -13.881 -2.928 1.00 81.88 196 GLU A N 1
ATOM 1477 C CA . GLU A 1 196 ? -2.448 -14.859 -3.975 1.00 81.88 196 GLU A CA 1
ATOM 1478 C C . GLU A 1 196 ? -0.999 -15.354 -3.889 1.00 81.88 196 GLU A C 1
ATOM 1480 O O . GLU A 1 196 ? -0.678 -16.422 -4.404 1.00 81.88 196 GLU A O 1
ATOM 1485 N N . VAL A 1 197 ? -0.134 -14.592 -3.218 1.00 84.81 197 VAL A N 1
ATOM 1486 C CA . VAL A 1 197 ? 1.248 -14.967 -2.914 1.00 84.81 197 VAL A CA 1
ATOM 1487 C C . VAL A 1 197 ? 1.304 -15.494 -1.483 1.00 84.81 197 VAL A C 1
ATOM 1489 O O . VAL A 1 197 ? 0.721 -14.912 -0.563 1.00 84.81 197 VAL A O 1
ATOM 1492 N N . ASP A 1 198 ? 1.977 -16.625 -1.280 1.00 85.44 198 ASP A N 1
ATOM 1493 C CA . ASP A 1 198 ? 2.112 -17.229 0.043 1.00 85.44 198 ASP A CA 1
ATOM 1494 C C . ASP A 1 198 ? 3.060 -16.419 0.955 1.00 85.44 198 ASP A C 1
ATOM 1496 O O . ASP A 1 198 ? 3.907 -15.648 0.500 1.00 85.44 198 ASP A O 1
ATOM 1500 N N . ALA A 1 199 ? 2.934 -16.594 2.274 1.00 84.62 199 ALA A N 1
ATOM 1501 C CA . ALA A 1 199 ? 3.713 -15.820 3.243 1.00 84.62 199 ALA A CA 1
ATOM 1502 C C . ALA A 1 199 ? 5.233 -16.084 3.177 1.00 84.62 199 ALA A C 1
ATOM 1504 O O . ALA A 1 199 ? 6.011 -15.182 3.484 1.00 84.62 199 ALA A O 1
ATOM 1505 N N . ARG A 1 200 ? 5.671 -17.282 2.758 1.00 87.50 200 ARG A N 1
ATOM 1506 C CA . ARG A 1 200 ? 7.104 -17.590 2.598 1.00 87.50 200 ARG A CA 1
ATOM 1507 C C . ARG A 1 200 ? 7.681 -16.878 1.384 1.00 87.50 200 ARG A C 1
ATOM 1509 O O . ARG A 1 200 ? 8.818 -16.428 1.428 1.00 87.50 200 ARG A O 1
ATOM 1516 N N . SER A 1 201 ? 6.897 -16.741 0.319 1.00 88.31 201 SER A N 1
ATOM 1517 C CA . SER A 1 201 ? 7.272 -15.948 -0.847 1.00 88.31 201 SER A CA 1
ATOM 1518 C C . SER A 1 201 ? 7.477 -14.478 -0.470 1.00 88.31 201 SER A C 1
ATOM 1520 O O . SER A 1 201 ? 8.497 -13.909 -0.845 1.00 88.31 201 SER A O 1
ATOM 1522 N N . TYR A 1 202 ? 6.603 -13.892 0.358 1.00 89.00 202 TYR A N 1
ATOM 1523 C CA . TYR A 1 202 ? 6.837 -12.550 0.912 1.00 89.00 202 TYR A CA 1
ATOM 1524 C C . TYR A 1 202 ? 8.103 -12.474 1.769 1.00 89.00 202 TYR A C 1
ATOM 1526 O O . TYR A 1 202 ? 8.890 -11.549 1.602 1.00 89.00 202 TYR A O 1
ATOM 1534 N N . GLU A 1 203 ? 8.319 -13.435 2.670 1.00 90.38 203 GLU A N 1
ATOM 1535 C CA . GLU A 1 203 ? 9.525 -13.487 3.507 1.00 90.38 203 GLU A CA 1
ATOM 1536 C C . GLU A 1 203 ? 10.806 -13.540 2.663 1.00 90.38 203 GLU A C 1
ATOM 1538 O O . GLU A 1 203 ? 11.733 -12.769 2.905 1.00 90.38 203 GLU A O 1
ATOM 1543 N N . ARG A 1 204 ? 10.818 -14.379 1.622 1.00 90.06 204 ARG A N 1
ATOM 1544 C CA . ARG A 1 204 ? 11.917 -14.477 0.658 1.00 90.06 204 ARG A CA 1
ATOM 1545 C C . ARG A 1 204 ? 12.151 -13.156 -0.066 1.00 90.06 204 ARG A C 1
ATOM 1547 O O . ARG A 1 204 ? 13.276 -12.683 -0.102 1.00 90.06 204 ARG A O 1
ATOM 1554 N N . VAL A 1 205 ? 11.106 -12.525 -0.602 1.00 91.00 205 VAL A N 1
ATOM 1555 C CA . VAL A 1 205 ? 11.244 -11.240 -1.308 1.00 91.00 205 VAL A CA 1
ATOM 1556 C C . VAL A 1 205 ? 11.738 -10.133 -0.372 1.00 91.00 205 VAL A C 1
ATOM 1558 O O . VAL A 1 205 ? 12.564 -9.318 -0.770 1.00 91.00 205 VAL A O 1
ATOM 1561 N N . ILE A 1 206 ? 11.283 -10.109 0.881 1.00 90.06 206 ILE A N 1
ATOM 1562 C CA . ILE A 1 206 ? 11.773 -9.157 1.885 1.00 90.06 206 ILE A CA 1
ATOM 1563 C C . ILE A 1 206 ? 13.263 -9.385 2.170 1.00 90.06 206 ILE A C 1
ATOM 1565 O O . ILE A 1 206 ? 13.997 -8.411 2.307 1.00 90.06 206 ILE A O 1
ATOM 1569 N N . GLY A 1 207 ? 13.710 -10.639 2.276 1.00 87.50 207 GLY A N 1
ATOM 1570 C CA . GLY A 1 207 ? 15.099 -10.969 2.605 1.00 87.50 207 GLY A CA 1
ATOM 1571 C C . GLY A 1 207 ? 16.082 -10.895 1.431 1.00 87.50 207 GLY A C 1
ATOM 1572 O O . GLY A 1 207 ? 17.239 -10.547 1.638 1.00 87.50 207 GLY A O 1
ATOM 1573 N N . GLU A 1 208 ? 15.636 -11.227 0.219 1.00 89.31 208 GLU A N 1
ATOM 1574 C CA . GLU A 1 208 ? 16.497 -11.427 -0.959 1.00 89.31 208 GLU A CA 1
ATOM 1575 C C . GLU A 1 208 ? 16.203 -10.441 -2.098 1.00 89.31 208 GLU A C 1
ATOM 1577 O O . GLU A 1 208 ? 17.060 -10.190 -2.940 1.00 89.31 208 GLU A O 1
ATOM 1582 N N . GLY A 1 209 ? 14.988 -9.891 -2.160 1.00 89.62 209 GLY A N 1
ATOM 1583 C CA . GLY A 1 209 ? 14.578 -8.968 -3.220 1.00 89.62 209 GLY A CA 1
ATOM 1584 C C . GLY A 1 209 ? 15.045 -7.532 -2.987 1.00 89.62 209 GLY A C 1
ATOM 1585 O O . GLY A 1 209 ? 15.166 -6.771 -3.947 1.00 89.62 209 GLY A O 1
ATOM 1586 N N . TYR A 1 210 ? 15.341 -7.163 -1.738 1.00 92.81 210 TYR A N 1
ATOM 1587 C CA . TYR A 1 210 ? 15.685 -5.802 -1.333 1.00 92.81 210 TYR A CA 1
ATOM 1588 C C . TYR A 1 210 ? 16.849 -5.768 -0.339 1.00 92.81 210 TYR A C 1
ATOM 1590 O O . TYR A 1 210 ? 16.927 -6.600 0.561 1.00 92.81 210 TYR A O 1
ATOM 1598 N N . LEU A 1 211 ? 17.684 -4.725 -0.418 1.00 92.06 211 LEU A N 1
ATOM 1599 C CA . LEU A 1 211 ? 18.463 -4.273 0.739 1.00 92.06 211 LEU A CA 1
ATOM 1600 C C . LEU A 1 211 ? 17.747 -3.115 1.410 1.00 92.06 211 LEU A C 1
ATOM 1602 O O . LEU A 1 211 ? 17.516 -2.064 0.807 1.00 92.06 211 LEU A O 1
ATOM 1606 N N . TRP A 1 212 ? 17.437 -3.301 2.683 1.00 91.44 212 TRP A N 1
ATOM 1607 C CA . TRP A 1 212 ? 16.788 -2.289 3.499 1.00 91.44 212 TRP A CA 1
ATOM 1608 C C . TRP A 1 212 ? 17.801 -1.257 4.008 1.00 91.44 212 TRP A C 1
ATOM 1610 O O . TRP A 1 212 ? 18.974 -1.582 4.220 1.00 91.44 212 TRP A O 1
ATOM 1620 N N . PRO A 1 213 ? 17.375 0.001 4.187 1.00 84.62 213 PRO A N 1
ATOM 1621 C CA . PRO A 1 213 ? 18.261 1.094 4.535 1.00 84.62 213 PRO A CA 1
ATOM 1622 C C . PRO A 1 213 ? 18.836 0.919 5.935 1.00 84.62 213 PRO A C 1
ATOM 1624 O O . PRO A 1 213 ? 18.162 0.477 6.863 1.00 84.62 213 PRO A O 1
ATOM 1627 N N . THR A 1 214 ? 20.083 1.351 6.085 1.00 69.44 214 THR A N 1
ATOM 1628 C CA . THR A 1 214 ? 20.780 1.446 7.374 1.00 69.44 214 THR A CA 1
ATOM 1629 C C . THR A 1 214 ? 21.072 2.892 7.776 1.00 69.44 214 THR A C 1
ATOM 1631 O O . THR A 1 214 ? 21.565 3.126 8.877 1.00 69.44 214 THR A O 1
ATOM 1634 N N . ALA A 1 215 ? 20.757 3.865 6.914 1.00 70.19 215 ALA A N 1
ATOM 1635 C CA . ALA A 1 215 ? 21.024 5.278 7.146 1.00 70.19 215 ALA A CA 1
ATOM 1636 C C . ALA A 1 215 ? 19.912 6.180 6.589 1.00 70.19 215 ALA A C 1
ATOM 1638 O O . ALA A 1 215 ? 19.343 5.910 5.530 1.00 70.19 215 ALA A O 1
ATOM 1639 N N . ASP A 1 216 ? 19.652 7.272 7.305 1.00 75.44 216 ASP A N 1
ATOM 1640 C CA . ASP A 1 216 ? 18.807 8.392 6.884 1.00 75.44 216 ASP A CA 1
ATOM 1641 C C . ASP A 1 216 ? 19.628 9.375 6.018 1.00 75.44 216 ASP A C 1
ATOM 1643 O O . ASP A 1 216 ? 20.819 9.581 6.265 1.00 75.44 216 ASP A O 1
ATOM 1647 N N . LEU A 1 217 ? 19.004 9.978 5.000 1.00 81.75 217 LEU A N 1
ATOM 1648 C CA . LEU A 1 217 ? 19.629 10.982 4.130 1.00 81.75 217 LEU A CA 1
ATOM 1649 C C . LEU A 1 217 ? 19.184 12.416 4.439 1.00 81.75 217 LEU A C 1
ATOM 1651 O O . LEU A 1 217 ? 19.684 13.344 3.804 1.00 81.75 217 LEU A O 1
ATOM 1655 N N . LEU A 1 218 ? 18.306 12.625 5.424 1.00 82.06 218 LEU A N 1
ATOM 1656 C CA . LEU A 1 218 ? 17.798 13.949 5.784 1.00 82.06 218 LEU A CA 1
ATOM 1657 C C . LEU A 1 218 ? 18.908 14.960 6.131 1.00 82.06 218 LEU A C 1
ATOM 1659 O O . LEU A 1 218 ? 18.771 16.149 5.854 1.00 82.06 218 LEU A O 1
ATOM 1663 N N . SER A 1 219 ? 20.017 14.492 6.710 1.00 80.62 219 SER A N 1
ATOM 1664 C CA . SER A 1 219 ? 21.182 15.306 7.091 1.00 80.62 219 SER A CA 1
ATOM 1665 C C . SER A 1 219 ? 22.400 15.118 6.176 1.00 80.62 219 SER A C 1
ATOM 1667 O O . SER A 1 219 ? 23.490 15.611 6.479 1.00 80.62 219 SER A O 1
ATOM 1669 N N . ALA A 1 220 ? 22.249 14.398 5.060 1.00 84.62 220 ALA A N 1
ATOM 1670 C CA . ALA A 1 220 ? 23.362 14.082 4.175 1.00 84.62 220 ALA A CA 1
ATOM 1671 C C . ALA A 1 220 ? 23.861 15.324 3.419 1.00 84.62 220 ALA A C 1
ATOM 1673 O O . ALA A 1 220 ? 23.089 16.078 2.833 1.00 84.62 220 ALA A O 1
ATOM 1674 N N . THR A 1 221 ? 25.183 15.505 3.368 1.00 85.12 221 THR A N 1
ATOM 1675 C CA . THR A 1 221 ? 25.833 16.584 2.598 1.00 85.12 221 THR A CA 1
ATOM 1676 C C . THR A 1 221 ? 26.183 16.177 1.167 1.00 85.12 221 THR A C 1
ATOM 1678 O O . THR A 1 221 ? 26.509 17.028 0.342 1.00 85.12 221 THR A O 1
ATOM 1681 N N . ARG A 1 222 ? 26.124 14.876 0.866 1.00 87.94 222 ARG A N 1
ATOM 1682 C CA . ARG A 1 222 ? 26.335 14.291 -0.462 1.00 87.94 222 ARG A CA 1
ATOM 1683 C C . ARG A 1 222 ? 25.474 13.044 -0.624 1.00 87.94 222 ARG A C 1
ATOM 1685 O O . ARG A 1 222 ? 25.241 12.336 0.357 1.00 87.94 222 ARG A O 1
ATOM 1692 N N . LEU A 1 223 ? 25.053 12.750 -1.851 1.00 87.31 223 LEU A N 1
ATOM 1693 C CA . LEU A 1 223 ? 24.431 11.463 -2.149 1.00 87.31 223 LEU A CA 1
ATOM 1694 C C . LEU A 1 223 ? 25.500 10.360 -2.133 1.00 87.31 223 LEU A C 1
ATOM 1696 O O . LEU A 1 223 ? 26.655 10.617 -2.487 1.00 87.31 223 LEU A O 1
ATOM 1700 N N . PRO A 1 224 ? 25.148 9.128 -1.732 1.00 88.62 224 PRO A N 1
ATOM 1701 C CA . PRO A 1 224 ? 25.999 7.976 -1.992 1.00 88.62 224 PRO A CA 1
ATOM 1702 C C . PRO A 1 224 ? 26.293 7.862 -3.502 1.00 88.62 224 PRO A C 1
ATOM 1704 O O . PRO A 1 224 ? 25.357 8.008 -4.292 1.00 88.62 224 PRO A O 1
ATOM 1707 N N . PRO A 1 225 ? 27.537 7.565 -3.929 1.00 90.62 225 PRO A N 1
ATOM 1708 C CA . PRO A 1 225 ? 27.887 7.521 -5.352 1.00 90.62 225 PRO A CA 1
ATOM 1709 C C . PRO A 1 225 ? 27.005 6.584 -6.188 1.00 90.62 225 PRO A C 1
ATOM 1711 O O . PRO A 1 225 ? 26.601 6.946 -7.287 1.00 90.62 225 PRO A O 1
ATOM 1714 N N . GLU A 1 226 ? 26.641 5.414 -5.651 1.00 90.31 226 GLU A N 1
ATOM 1715 C CA . GLU A 1 226 ? 25.755 4.463 -6.344 1.00 90.31 226 GLU A CA 1
ATOM 1716 C C . GLU A 1 226 ? 24.334 5.024 -6.548 1.00 90.31 226 GLU A C 1
ATOM 1718 O O . GLU A 1 226 ? 23.707 4.781 -7.578 1.00 90.31 226 GLU A O 1
ATOM 1723 N N . VAL A 1 227 ? 23.836 5.816 -5.590 1.00 91.19 227 VAL A N 1
ATOM 1724 C CA . VAL A 1 227 ? 22.527 6.481 -5.681 1.00 91.19 227 VAL A CA 1
ATOM 1725 C C . VAL A 1 227 ? 22.558 7.579 -6.740 1.00 91.19 227 VAL A C 1
ATOM 1727 O O . VAL A 1 227 ? 21.628 7.693 -7.534 1.00 91.19 227 VAL A O 1
ATOM 1730 N N . GLU A 1 228 ? 23.625 8.378 -6.774 1.00 92.38 228 GLU A N 1
ATOM 1731 C CA . GLU A 1 228 ? 23.807 9.408 -7.798 1.00 92.38 228 GLU A CA 1
ATOM 1732 C C . GLU A 1 228 ? 23.915 8.787 -9.198 1.00 92.38 228 GLU A C 1
ATOM 1734 O O . GLU A 1 228 ? 23.205 9.210 -10.110 1.00 92.38 228 GLU A O 1
ATOM 1739 N N . GLN A 1 229 ? 24.725 7.735 -9.354 1.00 93.50 229 GLN A N 1
ATOM 1740 C CA . GLN A 1 229 ? 24.879 7.010 -10.616 1.00 93.50 229 GLN A CA 1
ATOM 1741 C C . GLN A 1 229 ? 23.547 6.432 -11.116 1.00 93.50 229 GLN A C 1
ATOM 1743 O O . GLN A 1 229 ? 23.230 6.562 -12.298 1.00 93.50 229 GLN A O 1
ATOM 1748 N N . SER A 1 230 ? 22.756 5.835 -10.220 1.00 94.38 230 SER A N 1
ATOM 1749 C CA . SER A 1 230 ? 21.414 5.334 -10.524 1.00 94.38 230 SER A CA 1
ATOM 1750 C C . SER A 1 230 ? 20.506 6.433 -11.084 1.00 94.38 230 SER A C 1
ATOM 1752 O O . SER A 1 230 ? 19.943 6.284 -12.169 1.00 94.38 230 SER A O 1
ATOM 1754 N N . LEU A 1 231 ? 20.423 7.583 -10.406 1.00 94.19 231 LEU A N 1
ATOM 1755 C CA . LEU A 1 231 ? 19.580 8.702 -10.838 1.00 94.19 231 LEU A CA 1
ATOM 1756 C C . LEU A 1 231 ? 20.014 9.284 -12.187 1.00 94.19 231 LEU A C 1
ATOM 1758 O O . LEU A 1 231 ? 19.152 9.624 -12.998 1.00 94.19 231 LEU A O 1
ATOM 1762 N N . ILE A 1 232 ? 21.324 9.372 -12.448 1.00 93.75 232 ILE A N 1
ATOM 1763 C CA . ILE A 1 232 ? 21.859 9.794 -13.753 1.00 93.75 232 ILE A CA 1
ATOM 1764 C C . ILE A 1 232 ? 21.413 8.823 -14.845 1.00 93.75 232 ILE A C 1
ATOM 1766 O O . ILE A 1 232 ? 20.801 9.256 -15.821 1.00 93.75 232 ILE A O 1
ATOM 1770 N N . ALA A 1 233 ? 21.665 7.524 -14.658 1.00 95.25 233 ALA A N 1
ATOM 1771 C CA . ALA A 1 233 ? 21.358 6.502 -15.654 1.00 95.25 233 ALA A CA 1
ATOM 1772 C C . ALA A 1 233 ? 19.857 6.450 -15.975 1.00 95.25 233 ALA A C 1
ATOM 1774 O O . ALA A 1 233 ? 19.452 6.380 -17.136 1.00 95.25 233 ALA A O 1
ATOM 1775 N N . VAL A 1 234 ? 19.010 6.549 -14.950 1.00 95.81 234 VAL A N 1
ATOM 1776 C CA . VAL A 1 234 ? 17.555 6.576 -15.120 1.00 95.81 234 VAL A CA 1
ATOM 1777 C C . VAL A 1 234 ? 17.095 7.856 -15.827 1.00 95.81 234 VAL A C 1
ATOM 1779 O O . VAL A 1 234 ? 16.242 7.791 -16.714 1.00 95.81 234 VAL A O 1
ATOM 1782 N N . ALA A 1 235 ? 17.669 9.016 -15.493 1.00 93.75 235 ALA A N 1
ATOM 1783 C CA . ALA A 1 235 ? 17.364 10.271 -16.180 1.00 93.75 235 ALA A CA 1
ATOM 1784 C C . ALA A 1 235 ? 17.791 10.246 -17.660 1.00 93.75 235 ALA A C 1
ATOM 1786 O O . ALA A 1 235 ? 17.047 10.742 -18.509 1.00 93.75 235 ALA A O 1
ATOM 1787 N N . ASP A 1 236 ? 18.943 9.647 -17.983 1.00 93.12 236 ASP A N 1
ATOM 1788 C CA . ASP A 1 236 ? 19.407 9.440 -19.362 1.00 93.12 236 ASP A CA 1
ATOM 1789 C C . ASP A 1 236 ? 18.395 8.623 -20.171 1.00 93.12 236 ASP A C 1
ATOM 1791 O O . ASP A 1 236 ? 17.982 9.045 -21.253 1.00 93.12 236 ASP A O 1
ATOM 1795 N N . ILE A 1 237 ? 17.938 7.497 -19.618 1.00 94.62 237 ILE A N 1
ATOM 1796 C CA . ILE A 1 237 ? 16.960 6.620 -20.273 1.00 94.62 237 ILE A CA 1
ATOM 1797 C C . ILE A 1 237 ? 15.643 7.361 -20.525 1.00 94.62 237 ILE A C 1
ATOM 1799 O O . ILE A 1 237 ? 15.091 7.270 -21.620 1.00 94.62 237 ILE A O 1
ATOM 1803 N N . HIS A 1 238 ? 15.147 8.145 -19.564 1.00 93.38 238 HIS A N 1
ATOM 1804 C CA . HIS A 1 238 ? 13.918 8.921 -19.769 1.00 93.38 238 HIS A CA 1
ATOM 1805 C C . HIS A 1 238 ? 14.053 10.003 -20.831 1.00 93.38 238 HIS A C 1
ATOM 1807 O O . HIS A 1 238 ? 13.129 10.189 -21.621 1.00 93.38 238 HIS A O 1
ATOM 1813 N N . GLN A 1 239 ? 15.196 10.685 -20.904 1.00 90.81 239 GLN A N 1
ATOM 1814 C CA . GLN A 1 239 ? 15.439 11.649 -21.977 1.00 90.81 239 GLN A CA 1
ATOM 1815 C C . GLN A 1 239 ? 15.454 10.976 -23.356 1.00 90.81 239 GLN A C 1
ATOM 1817 O O . GLN A 1 239 ? 14.867 11.515 -24.297 1.00 90.81 239 GLN A O 1
ATOM 1822 N N . MET A 1 240 ? 16.052 9.783 -23.467 1.00 90.19 240 MET A N 1
ATOM 1823 C CA . MET A 1 240 ? 16.016 8.985 -24.699 1.00 90.19 240 MET A CA 1
ATOM 1824 C C . MET A 1 240 ? 14.583 8.584 -25.066 1.00 90.19 240 MET A C 1
ATOM 1826 O O . MET A 1 240 ? 14.159 8.790 -26.201 1.00 90.19 240 MET A O 1
ATOM 1830 N N . LEU A 1 241 ? 13.819 8.055 -24.104 1.00 89.31 241 LEU A N 1
ATOM 1831 C CA . LEU A 1 241 ? 12.443 7.596 -24.315 1.00 89.31 241 LEU A CA 1
ATOM 1832 C C . LEU A 1 241 ? 11.479 8.727 -24.695 1.00 89.31 241 LEU A C 1
ATOM 1834 O O . LEU A 1 241 ? 10.537 8.493 -25.447 1.00 89.31 241 LEU A O 1
ATOM 1838 N N . GLN A 1 242 ? 11.694 9.940 -24.183 1.00 83.38 242 GLN A N 1
ATOM 1839 C CA . GLN A 1 242 ? 10.844 11.098 -24.474 1.00 83.38 242 GLN A CA 1
ATOM 1840 C C . GLN A 1 242 ? 11.276 11.868 -25.729 1.00 83.38 242 GLN A C 1
ATOM 1842 O O . GLN A 1 242 ? 10.558 12.769 -26.153 1.00 83.38 242 GLN A O 1
ATOM 1847 N N . ALA A 1 243 ? 12.423 11.531 -26.334 1.00 73.12 243 ALA A N 1
ATOM 1848 C CA . ALA A 1 243 ? 13.040 12.306 -27.415 1.00 73.12 243 ALA A CA 1
ATOM 1849 C C . ALA A 1 243 ? 13.194 13.804 -27.066 1.00 73.12 243 ALA A C 1
ATOM 1851 O O . ALA A 1 243 ? 13.070 14.683 -27.921 1.00 73.12 243 ALA A O 1
ATOM 1852 N N . THR A 1 244 ? 13.462 14.103 -25.791 1.00 66.44 244 THR A N 1
ATOM 1853 C CA . THR A 1 244 ? 13.566 15.470 -25.264 1.00 66.44 244 THR A CA 1
ATOM 1854 C C . THR A 1 244 ? 14.865 15.677 -24.498 1.00 66.44 244 THR A C 1
ATOM 1856 O O . THR A 1 244 ? 15.234 14.864 -23.650 1.00 66.44 244 THR A O 1
ATOM 1859 N N . HIS A 1 245 ? 15.503 16.829 -24.707 1.00 71.56 245 HIS A N 1
ATOM 1860 C CA . HIS A 1 245 ? 16.660 17.269 -23.929 1.00 71.56 245 HIS A CA 1
ATOM 1861 C C . HIS A 1 245 ? 16.247 18.335 -22.912 1.00 71.56 245 HIS A C 1
ATOM 1863 O O . HIS A 1 245 ? 16.243 19.529 -23.207 1.00 71.56 245 HIS A O 1
ATOM 1869 N N . PHE A 1 246 ? 15.903 17.908 -21.697 1.00 70.19 246 PHE A N 1
ATOM 1870 C CA . PHE A 1 246 ? 15.729 18.837 -20.580 1.00 70.19 246 PHE A CA 1
ATOM 1871 C C . PHE A 1 246 ? 17.093 19.308 -20.070 1.00 70.19 246 PHE A C 1
ATOM 1873 O O . PHE A 1 246 ? 18.003 18.494 -19.875 1.00 70.19 246 PHE A O 1
ATOM 1880 N N . SER A 1 247 ? 17.223 20.613 -19.814 1.00 66.12 247 SER A N 1
ATOM 1881 C CA . SER A 1 247 ? 18.374 21.157 -19.092 1.00 66.12 247 SER A CA 1
ATOM 1882 C C . SER A 1 247 ? 18.399 20.561 -17.690 1.00 66.12 247 SER A C 1
ATOM 1884 O O . SER A 1 247 ? 17.471 20.770 -16.909 1.00 66.12 247 SER A O 1
ATOM 1886 N N . ARG A 1 248 ? 19.457 19.817 -17.363 1.00 70.44 248 ARG A N 1
ATOM 1887 C CA . ARG A 1 248 ? 19.608 19.218 -16.039 1.00 70.44 248 ARG A CA 1
ATOM 1888 C C . ARG A 1 248 ? 20.189 20.249 -15.091 1.00 70.44 248 ARG A C 1
ATOM 1890 O O . ARG A 1 248 ? 21.250 20.814 -15.349 1.00 70.44 248 ARG A O 1
ATOM 1897 N N . ALA A 1 249 ? 19.521 20.447 -13.966 1.00 79.62 249 ALA A N 1
ATOM 1898 C CA . ALA A 1 249 ? 20.202 20.961 -12.797 1.00 79.62 249 ALA A CA 1
ATOM 1899 C C . ALA A 1 249 ? 21.344 19.997 -12.370 1.00 79.62 249 ALA A C 1
ATOM 1901 O O . ALA A 1 249 ? 21.577 18.949 -12.979 1.00 79.62 249 ALA A O 1
ATOM 1902 N N . PRO A 1 250 ? 22.124 20.325 -11.340 1.00 85.81 250 PRO A N 1
ATOM 1903 C CA . PRO A 1 250 ? 22.922 19.320 -10.651 1.00 85.81 250 PRO A CA 1
ATOM 1904 C C . PRO A 1 250 ? 22.012 18.379 -9.846 1.00 85.81 250 PRO A C 1
ATOM 1906 O O . PRO A 1 250 ? 21.159 18.854 -9.098 1.00 85.81 250 PRO A O 1
ATOM 1909 N N . ILE A 1 251 ? 22.228 17.059 -9.919 1.00 87.62 251 ILE A N 1
ATOM 1910 C CA . ILE A 1 251 ? 21.489 16.068 -9.102 1.00 87.62 251 ILE A CA 1
ATOM 1911 C C . ILE A 1 251 ? 21.666 16.314 -7.599 1.00 87.62 251 ILE A C 1
ATOM 1913 O O . ILE A 1 251 ? 20.782 15.988 -6.810 1.00 87.62 251 ILE A O 1
ATOM 1917 N N . SER A 1 252 ? 22.748 16.984 -7.192 1.00 85.75 252 SER A N 1
ATOM 1918 C CA . SER A 1 252 ? 22.935 17.458 -5.818 1.00 85.75 252 SER A CA 1
ATOM 1919 C C . SER A 1 252 ? 21.807 18.372 -5.322 1.00 85.75 252 SER A C 1
ATOM 1921 O O . SER A 1 252 ? 21.613 18.480 -4.115 1.00 85.75 252 SER A O 1
ATOM 1923 N N . GLN A 1 253 ? 21.001 18.972 -6.208 1.00 88.50 253 GLN A N 1
ATOM 1924 C CA . GLN A 1 253 ? 19.795 19.705 -5.818 1.00 88.50 253 GLN A CA 1
ATOM 1925 C C . GLN A 1 253 ? 18.702 18.813 -5.218 1.00 88.50 253 GLN A C 1
ATOM 1927 O O . GLN A 1 253 ? 17.812 19.343 -4.560 1.00 88.50 253 GLN A O 1
ATOM 1932 N N . LEU A 1 254 ? 18.760 17.490 -5.387 1.00 91.44 254 LEU A N 1
ATOM 1933 C CA . LEU A 1 254 ? 17.853 16.556 -4.717 1.00 91.44 254 LEU A CA 1
ATOM 1934 C C . LEU A 1 254 ? 18.222 16.332 -3.244 1.00 91.44 254 LEU A C 1
ATOM 1936 O O . LEU A 1 254 ? 17.411 15.782 -2.502 1.00 91.44 254 LEU A O 1
ATOM 1940 N N . LEU A 1 255 ? 19.403 16.767 -2.786 1.00 90.12 255 LEU A N 1
ATOM 1941 C CA . LEU A 1 255 ? 19.757 16.691 -1.369 1.00 90.12 255 LEU A CA 1
ATOM 1942 C C . LEU A 1 255 ? 18.936 17.681 -0.540 1.00 90.12 255 LEU A C 1
ATOM 1944 O O . LEU A 1 255 ? 18.718 18.818 -0.991 1.00 90.12 255 LEU A O 1
ATOM 1948 N N . PRO A 1 256 ? 18.516 17.290 0.677 1.00 86.38 256 PRO A N 1
ATOM 1949 C CA . PRO A 1 256 ? 17.841 18.180 1.605 1.00 86.38 256 PRO A CA 1
ATOM 1950 C C . PRO A 1 256 ? 18.670 19.439 1.835 1.00 86.38 256 PRO A C 1
ATOM 1952 O O . PRO A 1 256 ? 19.827 19.399 2.242 1.00 86.38 256 PRO A O 1
ATOM 1955 N N . SER A 1 257 ? 18.061 20.584 1.564 1.00 83.00 257 SER A N 1
ATOM 1956 C CA . SER A 1 257 ? 18.645 21.883 1.861 1.00 83.00 257 SER A CA 1
ATOM 1957 C C . SER A 1 257 ? 17.507 22.783 2.309 1.00 83.00 257 SER A C 1
ATOM 1959 O O . SER A 1 257 ? 16.711 23.225 1.478 1.00 83.00 257 SER A O 1
ATOM 1961 N N . SER A 1 258 ? 17.396 23.022 3.614 1.00 67.50 258 SER A N 1
ATOM 1962 C CA . SER A 1 258 ? 16.506 24.062 4.122 1.00 67.50 258 SER A CA 1
ATOM 1963 C C . SER A 1 258 ? 17.315 25.331 4.352 1.00 67.50 258 SER A C 1
ATOM 1965 O O . SER A 1 258 ? 18.336 25.322 5.037 1.00 67.50 258 SER A O 1
ATOM 1967 N N . SER A 1 259 ? 16.854 26.432 3.767 1.00 60.84 259 SER A N 1
ATOM 1968 C CA . SER A 1 259 ? 17.383 27.774 4.048 1.00 60.84 259 SER A CA 1
ATOM 1969 C C . SER A 1 259 ? 16.589 28.487 5.144 1.00 60.84 259 SER A C 1
ATOM 1971 O O . SER A 1 259 ? 16.942 29.597 5.542 1.00 60.84 259 SER A O 1
ATOM 1973 N N . ARG A 1 260 ? 15.500 27.873 5.625 1.00 64.69 260 ARG A N 1
ATOM 1974 C CA . ARG A 1 260 ? 14.549 28.488 6.549 1.00 64.69 260 ARG A CA 1
ATOM 1975 C C . ARG A 1 260 ? 14.495 27.704 7.859 1.00 64.69 260 ARG A C 1
ATOM 1977 O O . ARG A 1 260 ? 14.479 26.474 7.835 1.00 64.69 260 ARG A O 1
ATOM 1984 N N . PRO A 1 261 ? 14.441 28.388 9.014 1.00 61.16 261 PRO A N 1
ATOM 1985 C CA . PRO A 1 261 ? 14.155 27.706 10.264 1.00 61.16 261 PRO A CA 1
ATOM 1986 C C . PRO A 1 261 ? 12.781 27.026 10.151 1.00 61.16 261 PRO A C 1
ATOM 1988 O O . PRO A 1 261 ? 11.869 27.618 9.561 1.00 61.16 261 PRO A O 1
ATOM 1991 N N . PRO A 1 262 ? 12.624 25.804 10.688 1.00 61.47 262 PRO A N 1
ATOM 1992 C CA . PRO A 1 262 ? 11.365 25.079 10.616 1.00 61.47 262 PRO A CA 1
ATOM 1993 C C . PRO A 1 262 ? 10.252 25.938 11.213 1.00 61.47 262 PRO A C 1
ATOM 1995 O O . PRO A 1 262 ? 10.354 26.415 12.347 1.00 61.47 262 PRO A O 1
ATOM 1998 N N . LYS A 1 263 ? 9.189 26.172 10.440 1.00 64.81 263 LYS A N 1
ATOM 1999 C CA . LYS A 1 263 ? 8.000 26.838 10.972 1.00 64.81 263 LYS A CA 1
ATOM 2000 C C . LYS A 1 263 ? 7.274 25.859 11.888 1.00 64.81 263 LYS A C 1
ATOM 2002 O O . LYS A 1 263 ? 6.914 24.768 11.467 1.00 64.81 263 LYS A O 1
ATOM 2007 N N . SER A 1 264 ? 7.023 26.252 13.134 1.00 53.72 264 SER A N 1
ATOM 2008 C CA . SER A 1 264 ? 6.153 25.494 14.034 1.00 53.72 264 SER A CA 1
ATOM 2009 C C . SER A 1 264 ? 4.690 25.694 13.623 1.00 53.72 264 SER A C 1
ATOM 2011 O O . SER A 1 264 ? 3.992 26.582 14.107 1.00 53.72 264 SER A O 1
ATOM 2013 N N . GLY A 1 265 ? 4.222 24.879 12.683 1.00 56.41 265 GLY A N 1
ATOM 2014 C CA . GLY A 1 265 ? 2.825 24.822 12.270 1.00 56.41 265 GLY A CA 1
ATOM 2015 C C . GLY A 1 265 ? 2.289 23.411 12.450 1.00 56.41 265 GLY A C 1
ATOM 2016 O O . GLY A 1 265 ? 2.855 22.467 11.922 1.00 56.41 265 GLY A O 1
ATOM 2017 N N . SER A 1 266 ? 1.187 23.260 13.188 1.00 56.88 266 SER A N 1
ATOM 2018 C CA . SER A 1 266 ? 0.447 21.999 13.344 1.00 56.88 266 SER A CA 1
ATOM 2019 C C . SER A 1 266 ? -0.289 21.625 12.042 1.00 56.88 266 SER A C 1
ATOM 2021 O O . SER A 1 266 ? -1.517 21.503 12.021 1.00 56.88 266 SER A O 1
ATOM 2023 N N . GLU A 1 267 ? 0.431 21.463 10.938 1.00 79.69 267 GLU A N 1
ATOM 2024 C CA . GLU A 1 267 ? -0.143 20.952 9.698 1.00 79.69 267 GLU A CA 1
ATOM 2025 C C . GLU A 1 267 ? -0.049 19.426 9.642 1.00 79.69 267 GLU A C 1
ATOM 2027 O O . GLU A 1 267 ? 0.806 18.789 10.253 1.00 79.69 267 GLU A O 1
ATOM 2032 N N . THR A 1 268 ? -1.000 18.807 8.946 1.00 92.81 268 THR A N 1
ATOM 2033 C CA . THR A 1 268 ? -0.981 17.355 8.744 1.00 92.81 268 THR A CA 1
ATOM 2034 C C . THR A 1 268 ? 0.001 17.029 7.621 1.00 92.81 268 THR A C 1
ATOM 2036 O O . THR A 1 268 ? -0.108 17.606 6.538 1.00 92.81 268 THR A O 1
ATOM 2039 N N . LEU A 1 269 ? 0.934 16.108 7.872 1.00 95.12 269 LEU A N 1
ATOM 2040 C CA . LEU A 1 269 ? 1.838 15.563 6.860 1.00 95.12 269 LEU A CA 1
ATOM 2041 C C . LEU A 1 269 ? 1.060 14.608 5.942 1.00 95.12 269 LEU A C 1
ATOM 2043 O O . LEU A 1 269 ? 0.572 13.576 6.402 1.00 95.12 269 LEU A O 1
ATOM 2047 N N . GLN A 1 270 ? 0.923 14.946 4.664 1.00 96.38 270 GLN A N 1
ATOM 2048 C CA . GLN A 1 270 ? 0.301 14.112 3.636 1.00 96.38 270 GLN A CA 1
ATOM 2049 C C . GLN A 1 270 ? 1.345 13.146 3.066 1.00 96.38 270 GLN A C 1
ATOM 2051 O O . GLN A 1 270 ? 2.251 13.565 2.340 1.00 96.38 270 GLN A O 1
ATOM 2056 N N . LEU A 1 271 ? 1.229 11.861 3.410 1.00 96.44 271 LEU A N 1
ATOM 2057 C CA . LEU A 1 271 ? 2.179 10.814 3.031 1.00 96.44 271 LEU A CA 1
ATOM 2058 C C . LEU A 1 271 ? 1.616 9.936 1.908 1.00 96.44 271 LEU A C 1
ATOM 2060 O O . LEU A 1 271 ? 0.619 9.250 2.111 1.00 96.44 271 LEU A O 1
ATOM 2064 N N . GLY A 1 272 ? 2.294 9.892 0.765 1.00 96.06 272 GLY A N 1
ATOM 2065 C CA . GLY A 1 272 ? 1.992 8.988 -0.343 1.00 96.06 272 GLY A CA 1
ATOM 2066 C C . GLY A 1 272 ? 2.594 7.598 -0.159 1.00 96.06 272 GLY A C 1
ATOM 2067 O O . GLY A 1 272 ? 3.797 7.471 0.077 1.00 96.06 272 GLY A O 1
ATOM 2068 N N . TYR A 1 273 ? 1.782 6.558 -0.332 1.00 94.69 273 TYR A N 1
ATOM 2069 C CA . TYR A 1 273 ? 2.210 5.154 -0.331 1.00 94.69 273 TYR A CA 1
ATOM 2070 C C . TYR A 1 273 ? 1.427 4.339 -1.371 1.00 94.69 273 TYR A C 1
ATOM 2072 O O . TYR A 1 273 ? 0.420 4.800 -1.906 1.00 94.69 273 TYR A O 1
ATOM 2080 N N . SER A 1 274 ? 1.890 3.127 -1.674 1.00 91.38 274 SER A N 1
ATOM 2081 C CA . SER A 1 274 ? 1.304 2.247 -2.696 1.00 91.38 274 SER A CA 1
ATOM 2082 C C . SER A 1 274 ? 1.278 0.789 -2.236 1.00 91.38 274 SER A C 1
ATOM 2084 O O . SER A 1 274 ? 1.887 0.446 -1.224 1.00 91.38 274 SER A O 1
ATOM 2086 N N . ASN A 1 275 ? 0.654 -0.092 -3.025 1.00 88.25 275 ASN A N 1
ATOM 2087 C CA . ASN A 1 275 ? 0.657 -1.547 -2.805 1.00 88.25 275 ASN A CA 1
ATOM 2088 C C . ASN A 1 275 ? 1.978 -2.231 -3.219 1.00 88.25 275 ASN A C 1
ATOM 2090 O O . ASN A 1 275 ? 1.999 -3.386 -3.634 1.00 88.25 275 ASN A O 1
ATOM 2094 N N . SER A 1 276 ? 3.086 -1.503 -3.148 1.00 91.19 276 SER A N 1
ATOM 2095 C CA . SER A 1 276 ? 4.426 -2.000 -3.446 1.00 91.19 276 SER A CA 1
ATOM 2096 C C . SER A 1 276 ? 5.136 -2.400 -2.158 1.00 91.19 276 SER A C 1
ATOM 2098 O O . SER A 1 276 ? 5.041 -1.679 -1.161 1.00 91.19 276 SER A O 1
ATOM 2100 N N . LEU A 1 277 ? 5.949 -3.463 -2.200 1.00 92.06 277 LEU A N 1
ATOM 2101 C CA . LEU A 1 277 ? 6.840 -3.802 -1.083 1.00 92.06 277 LEU A CA 1
ATOM 2102 C C . LEU A 1 277 ? 7.870 -2.705 -0.783 1.00 92.06 277 LEU A C 1
ATOM 2104 O O . LEU A 1 277 ? 8.375 -2.642 0.335 1.00 92.06 277 LEU A O 1
ATOM 2108 N N . MET A 1 278 ? 8.086 -1.762 -1.705 1.00 92.50 278 MET A N 1
ATOM 2109 C CA . MET A 1 278 ? 8.765 -0.497 -1.415 1.00 92.50 278 MET A CA 1
ATOM 2110 C C . MET A 1 278 ? 8.215 0.213 -0.168 1.00 92.50 278 MET A C 1
ATOM 2112 O O . MET A 1 278 ? 8.973 0.843 0.564 1.00 92.50 278 MET A O 1
ATOM 2116 N N . CYS A 1 279 ? 6.905 0.126 0.073 1.00 94.38 279 CYS A N 1
ATOM 2117 C CA . CYS A 1 279 ? 6.237 0.794 1.188 1.00 94.38 279 CYS A CA 1
ATOM 2118 C C . CYS A 1 279 ? 6.171 -0.085 2.449 1.00 94.38 279 CYS A C 1
ATOM 2120 O O . CYS A 1 279 ? 5.495 0.283 3.407 1.00 94.38 279 CYS A O 1
ATOM 2122 N N . ALA A 1 280 ? 6.839 -1.246 2.491 1.00 93.50 280 ALA A N 1
ATOM 2123 C CA . ALA A 1 280 ? 6.744 -2.168 3.626 1.00 93.50 280 ALA A CA 1
ATOM 2124 C C . ALA A 1 280 ? 7.153 -1.515 4.957 1.00 93.50 280 ALA A C 1
ATOM 2126 O O . ALA A 1 280 ? 6.505 -1.755 5.974 1.00 93.50 280 ALA A O 1
ATOM 2127 N N . THR A 1 281 ? 8.163 -0.640 4.955 1.00 93.31 281 THR A N 1
ATOM 2128 C CA . THR A 1 281 ? 8.603 0.087 6.157 1.00 93.31 281 THR A CA 1
ATOM 2129 C C . THR A 1 281 ? 7.524 1.013 6.711 1.00 93.31 281 THR A C 1
ATOM 2131 O O . THR A 1 281 ? 7.387 1.091 7.928 1.00 93.31 281 THR A O 1
ATOM 2134 N N . PHE A 1 282 ? 6.693 1.634 5.865 1.00 93.56 282 PHE A N 1
ATOM 2135 C CA . PHE A 1 282 ? 5.525 2.394 6.321 1.00 93.56 282 PHE A CA 1
ATOM 2136 C C . PHE A 1 282 ? 4.537 1.496 7.072 1.00 93.56 282 PHE A C 1
ATOM 2138 O O . PHE A 1 282 ? 4.121 1.836 8.180 1.00 93.56 282 PHE A O 1
ATOM 2145 N N . HIS A 1 283 ? 4.189 0.337 6.505 1.00 92.62 283 HIS A N 1
ATOM 2146 C CA . HIS A 1 283 ? 3.241 -0.578 7.144 1.00 92.62 283 HIS A CA 1
ATOM 2147 C C . HIS A 1 283 ? 3.791 -1.142 8.455 1.00 92.62 283 HIS A C 1
ATOM 2149 O O . HIS A 1 283 ? 3.057 -1.218 9.436 1.00 92.62 283 HIS A O 1
ATOM 2155 N N . VAL A 1 284 ? 5.082 -1.485 8.499 1.00 92.81 284 VAL A N 1
ATOM 2156 C CA . VAL A 1 284 ? 5.756 -1.934 9.725 1.00 92.81 284 VAL A CA 1
ATOM 2157 C C . VAL A 1 284 ? 5.770 -0.821 10.775 1.00 92.81 284 VAL A C 1
ATOM 2159 O O . VAL A 1 284 ? 5.388 -1.068 11.916 1.00 92.81 284 VAL A O 1
ATOM 2162 N N . ALA A 1 285 ? 6.135 0.409 10.399 1.00 93.62 285 ALA A N 1
ATOM 2163 C CA . ALA A 1 285 ? 6.161 1.552 11.308 1.00 93.62 285 ALA A CA 1
ATOM 2164 C C . ALA A 1 285 ? 4.776 1.889 11.879 1.00 93.62 285 ALA A C 1
ATOM 2166 O O . ALA A 1 285 ? 4.648 2.163 13.072 1.00 93.62 285 ALA A O 1
ATOM 2167 N N . ASP A 1 286 ? 3.729 1.849 11.054 1.00 91.25 286 ASP A N 1
ATOM 2168 C CA . ASP A 1 286 ? 2.356 2.114 11.492 1.00 91.25 286 ASP A CA 1
ATOM 2169 C C . ASP A 1 286 ? 1.772 0.972 12.339 1.00 91.25 286 ASP A C 1
ATOM 2171 O O . ASP A 1 286 ? 0.981 1.197 13.263 1.00 91.25 286 ASP A O 1
ATOM 2175 N N . TYR A 1 287 ? 2.156 -0.267 12.032 1.00 88.06 287 TYR A N 1
ATOM 2176 C CA . TYR A 1 287 ? 1.740 -1.446 12.782 1.00 88.06 287 TYR A CA 1
ATOM 2177 C C . TYR A 1 287 ? 2.373 -1.474 14.182 1.00 88.06 287 TYR A C 1
ATOM 2179 O O . TYR A 1 287 ? 1.658 -1.590 15.175 1.00 88.06 287 TYR A O 1
ATOM 2187 N N . ASP A 1 288 ? 3.687 -1.276 14.270 1.00 91.69 288 ASP A N 1
ATOM 2188 C CA . ASP A 1 288 ? 4.437 -1.309 15.531 1.00 91.69 288 ASP A CA 1
ATOM 2189 C C . ASP A 1 288 ? 4.309 -0.015 16.357 1.00 91.69 288 ASP A C 1
ATOM 2191 O O . ASP A 1 288 ? 4.927 0.118 17.415 1.00 91.69 288 ASP A O 1
ATOM 2195 N N . GLY A 1 289 ? 3.524 0.958 15.881 1.00 92.50 289 GLY A N 1
ATOM 2196 C CA . GLY A 1 289 ? 3.310 2.232 16.565 1.00 92.50 289 GLY A CA 1
ATOM 2197 C C . GLY A 1 289 ? 4.539 3.146 16.577 1.00 92.50 289 GLY A C 1
ATOM 2198 O O . GLY A 1 289 ? 4.616 4.041 17.419 1.00 92.50 289 GLY A O 1
ATOM 2199 N N . LEU A 1 290 ? 5.481 2.959 15.647 1.00 95.62 290 LEU A N 1
ATOM 2200 C CA . LEU A 1 290 ? 6.714 3.748 15.557 1.00 95.62 290 LEU A CA 1
ATOM 2201 C C . LEU A 1 290 ? 6.442 5.210 15.213 1.00 95.62 290 LEU A C 1
ATOM 2203 O O . LEU A 1 290 ? 7.093 6.100 15.740 1.00 95.62 290 LEU A O 1
ATOM 2207 N N . PHE A 1 291 ? 5.436 5.499 14.386 1.00 95.12 291 PHE A N 1
ATOM 2208 C CA . PHE A 1 291 ? 5.047 6.895 14.158 1.00 95.12 291 PHE A CA 1
ATOM 2209 C C . PHE A 1 291 ? 4.551 7.551 15.452 1.00 95.12 291 PHE A C 1
ATOM 2211 O O . PHE A 1 291 ? 4.975 8.656 15.794 1.00 95.12 291 PHE A O 1
ATOM 2218 N N . SER A 1 292 ? 3.715 6.846 16.218 1.00 93.25 292 SER A N 1
ATOM 2219 C CA . SER A 1 292 ? 3.195 7.342 17.493 1.00 93.25 292 SER A CA 1
ATOM 2220 C C . SER A 1 292 ? 4.301 7.548 18.529 1.00 93.25 292 SER A C 1
ATOM 2222 O O . SER A 1 292 ? 4.257 8.551 19.242 1.00 93.25 292 SER A O 1
ATOM 2224 N N . SER A 1 293 ? 5.303 6.659 18.593 1.00 94.81 293 SER A N 1
ATOM 2225 C CA . SER A 1 293 ? 6.456 6.815 19.495 1.00 94.81 293 SER A CA 1
ATOM 2226 C C . SER A 1 293 ? 7.320 8.030 19.140 1.00 94.81 293 SER A C 1
ATOM 2228 O O . SER A 1 293 ? 7.875 8.660 20.035 1.00 94.81 293 SER A O 1
ATOM 2230 N N . GLN A 1 294 ? 7.347 8.425 17.863 1.00 93.44 294 GLN A N 1
ATOM 2231 C CA . GLN A 1 294 ? 7.976 9.659 17.375 1.00 93.44 294 GLN A CA 1
ATOM 2232 C C . GLN A 1 294 ? 7.043 10.892 17.443 1.00 93.44 294 GLN A C 1
ATOM 2234 O O . GLN A 1 294 ? 7.348 11.953 16.898 1.00 93.44 294 GLN A O 1
ATOM 2239 N N . GLY A 1 295 ? 5.877 10.789 18.095 1.00 92.44 295 GLY A N 1
ATOM 2240 C CA . GLY A 1 295 ? 4.931 11.901 18.257 1.00 92.44 295 GLY A CA 1
ATOM 2241 C C . GLY A 1 295 ? 4.093 12.234 17.012 1.00 92.44 295 GLY A C 1
ATOM 2242 O O . GLY A 1 295 ? 3.454 13.298 16.957 1.00 92.44 295 GLY A O 1
ATOM 2243 N N . LEU A 1 296 ? 4.064 11.341 16.018 1.00 93.19 296 LEU A N 1
ATOM 2244 C CA . LEU A 1 296 ? 3.325 11.474 14.764 1.00 93.19 296 LEU A CA 1
ATOM 2245 C C . LEU A 1 296 ? 2.082 10.569 14.761 1.00 93.19 296 LEU A C 1
ATOM 2247 O O . LEU A 1 296 ? 2.162 9.352 14.636 1.00 93.19 296 LEU A O 1
ATOM 2251 N N . GLN A 1 297 ? 0.901 11.172 14.896 1.00 93.00 297 GLN A N 1
ATOM 2252 C CA . GLN A 1 297 ? -0.368 10.447 14.983 1.00 93.00 297 GLN A CA 1
ATOM 2253 C C . GLN A 1 297 ? -0.953 10.188 13.591 1.00 93.00 297 GLN A C 1
ATOM 2255 O O . GLN A 1 297 ? -1.296 11.133 12.874 1.00 93.00 297 GLN A O 1
ATOM 2260 N N . VAL A 1 298 ? -1.093 8.914 13.220 1.00 91.81 298 VAL A N 1
ATOM 2261 C CA . VAL A 1 298 ? -1.630 8.491 11.916 1.00 91.81 298 VAL A CA 1
ATOM 2262 C C . VAL A 1 298 ? -3.157 8.574 11.900 1.00 91.81 298 VAL A C 1
ATOM 2264 O O . VAL A 1 298 ? -3.840 8.032 12.769 1.00 91.81 298 VAL A O 1
ATOM 2267 N N . GLN A 1 299 ? -3.718 9.231 10.885 1.00 90.62 299 GLN A N 1
ATOM 2268 C CA . GLN A 1 299 ? -5.163 9.347 10.702 1.00 90.62 299 GLN A CA 1
ATOM 2269 C C . GLN A 1 299 ? -5.766 8.025 10.210 1.00 90.62 299 GLN A C 1
ATOM 2271 O O . GLN A 1 299 ? -5.799 7.739 9.016 1.00 90.62 299 GLN A O 1
ATOM 2276 N N . VAL A 1 300 ? -6.295 7.231 11.145 1.00 78.12 300 VAL A N 1
ATOM 2277 C CA . VAL A 1 300 ? -6.864 5.893 10.890 1.00 78.12 300 VAL A CA 1
ATOM 2278 C C . VAL A 1 300 ? -7.915 5.890 9.775 1.00 78.12 300 VAL A C 1
ATOM 2280 O O . VAL A 1 300 ? -7.865 5.034 8.899 1.00 78.12 300 VAL A O 1
ATOM 2283 N N . GLY A 1 301 ? -8.826 6.870 9.765 1.00 75.50 301 GLY A N 1
ATOM 2284 C CA . GLY A 1 301 ? -9.903 6.966 8.769 1.00 75.50 301 GLY A CA 1
ATOM 2285 C C . GLY A 1 301 ? -9.445 7.296 7.342 1.00 75.50 301 GLY A C 1
ATOM 2286 O O . GLY A 1 301 ? -10.269 7.303 6.435 1.00 75.50 301 GLY A O 1
ATOM 2287 N N . LYS A 1 302 ? -8.155 7.586 7.136 1.00 83.50 302 LYS A N 1
ATOM 2288 C CA . LYS A 1 302 ? -7.552 7.819 5.814 1.00 83.50 302 LYS A CA 1
ATOM 2289 C C . LYS A 1 302 ? -6.812 6.597 5.265 1.00 83.50 302 LYS A C 1
ATOM 2291 O O . LYS A 1 302 ? -6.421 6.599 4.104 1.00 83.50 302 LYS A O 1
ATOM 2296 N N . ARG A 1 303 ? -6.645 5.544 6.072 1.00 86.62 303 ARG A N 1
ATOM 2297 C CA . ARG A 1 303 ? -6.064 4.273 5.623 1.00 86.62 303 ARG A CA 1
ATOM 2298 C C . ARG A 1 303 ? -7.011 3.554 4.669 1.00 86.62 303 ARG A C 1
ATOM 2300 O O . ARG A 1 303 ? -8.233 3.654 4.800 1.00 86.62 303 ARG A O 1
ATOM 2307 N N . ARG A 1 304 ? -6.452 2.740 3.773 1.00 88.56 304 ARG A N 1
ATOM 2308 C CA . ARG A 1 304 ? -7.262 1.818 2.975 1.00 88.56 304 ARG A CA 1
ATOM 2309 C C . ARG A 1 304 ? -7.909 0.752 3.853 1.00 88.56 304 ARG A C 1
ATOM 2311 O O . ARG A 1 304 ? -7.397 0.390 4.909 1.00 88.56 304 ARG A O 1
ATOM 2318 N N . ILE A 1 305 ? -9.000 0.178 3.353 1.00 89.25 305 ILE A N 1
ATOM 2319 C CA . ILE A 1 305 ? -9.689 -0.942 4.004 1.00 89.25 305 ILE A CA 1
ATOM 2320 C C . ILE A 1 305 ? -8.735 -2.122 4.255 1.00 89.25 305 ILE A C 1
ATOM 2322 O O . ILE A 1 305 ? -8.699 -2.631 5.370 1.00 89.25 305 ILE A O 1
ATOM 2326 N N . ALA A 1 306 ? -7.917 -2.510 3.270 1.00 87.62 306 ALA A N 1
ATOM 2327 C CA . ALA A 1 306 ? -6.949 -3.603 3.427 1.00 87.62 306 ALA A CA 1
ATOM 2328 C C . ALA A 1 306 ? -5.959 -3.356 4.584 1.00 87.62 306 ALA A C 1
ATOM 2330 O O . ALA A 1 306 ? -5.732 -4.246 5.401 1.00 87.62 306 ALA A O 1
ATOM 2331 N N . ASP A 1 307 ? -5.451 -2.125 4.717 1.00 87.62 307 ASP A N 1
ATOM 2332 C CA . ASP A 1 307 ? -4.552 -1.733 5.812 1.00 87.62 307 ASP A CA 1
ATOM 2333 C C . ASP A 1 307 ? -5.241 -1.804 7.175 1.00 87.62 307 ASP A C 1
ATOM 2335 O O . ASP A 1 307 ? -4.641 -2.199 8.173 1.00 87.62 307 ASP A O 1
ATOM 2339 N N . ARG A 1 308 ? -6.514 -1.400 7.231 1.00 90.25 308 ARG A N 1
ATOM 2340 C CA . ARG A 1 308 ? -7.317 -1.458 8.455 1.00 90.25 308 ARG A CA 1
ATOM 2341 C C . ARG A 1 308 ? -7.549 -2.902 8.886 1.00 90.25 308 ARG A C 1
ATOM 2343 O O . ARG A 1 308 ? -7.313 -3.213 10.050 1.00 90.25 308 ARG A O 1
ATOM 2350 N N . ILE A 1 309 ? -7.921 -3.777 7.948 1.00 91.12 309 ILE A N 1
ATOM 2351 C CA . ILE A 1 309 ? -8.126 -5.209 8.203 1.00 91.12 309 ILE A CA 1
ATOM 2352 C C . ILE A 1 309 ? -6.830 -5.860 8.692 1.00 91.12 309 ILE A C 1
ATOM 2354 O O . ILE A 1 309 ? -6.847 -6.524 9.721 1.00 91.12 309 ILE A O 1
ATOM 2358 N N . ALA A 1 310 ? -5.693 -5.624 8.029 1.00 88.44 310 ALA A N 1
ATOM 2359 C CA . ALA A 1 310 ? -4.404 -6.241 8.374 1.00 88.44 310 ALA A CA 1
ATOM 2360 C C . ALA A 1 310 ? -3.895 -5.924 9.800 1.00 88.44 310 ALA A C 1
ATOM 2362 O O . ALA A 1 310 ? -2.950 -6.558 10.278 1.00 88.44 310 ALA A O 1
ATOM 2363 N N . ARG A 1 311 ? -4.501 -4.938 10.479 1.00 86.44 311 ARG A N 1
ATOM 2364 C CA . ARG A 1 311 ? -4.170 -4.514 11.850 1.00 86.44 311 ARG A CA 1
ATOM 2365 C C . ARG A 1 311 ? -5.067 -5.135 12.925 1.00 86.44 311 ARG A C 1
ATOM 2367 O O . ARG A 1 311 ? -4.809 -4.877 14.094 1.00 86.44 311 ARG A O 1
ATOM 2374 N N . LEU A 1 312 ? -6.101 -5.882 12.545 1.00 89.00 312 LEU A N 1
ATOM 2375 C CA . LEU A 1 312 ? -7.003 -6.565 13.479 1.00 89.00 312 LEU A CA 1
ATOM 2376 C C . LEU A 1 312 ? -6.388 -7.873 13.994 1.00 89.00 312 LEU A C 1
ATOM 2378 O O . LEU A 1 312 ? -5.354 -8.315 13.491 1.00 89.00 312 LEU A O 1
ATOM 2382 N N . SER A 1 313 ? -7.022 -8.525 14.960 1.00 85.88 313 SER A N 1
ATOM 2383 C CA . SER A 1 313 ? -6.679 -9.885 15.373 1.00 85.88 313 SER A CA 1
ATOM 2384 C C . SER A 1 313 ? -6.896 -10.919 14.250 1.00 85.88 313 SER A C 1
ATOM 2386 O O . SER A 1 313 ? -7.758 -10.779 13.380 1.00 85.88 313 SER A O 1
ATOM 2388 N N . ALA A 1 314 ? -6.066 -11.968 14.227 1.00 82.94 314 ALA A N 1
ATOM 2389 C CA . ALA A 1 314 ? -6.011 -12.929 13.117 1.00 82.94 314 ALA A CA 1
ATOM 2390 C C . ALA A 1 314 ? -7.316 -13.723 12.896 1.00 82.94 314 ALA A C 1
ATOM 2392 O O . ALA A 1 314 ? -7.567 -14.190 11.788 1.00 82.94 314 ALA A O 1
ATOM 2393 N N . ASP A 1 315 ? -8.141 -13.864 13.931 1.00 84.38 315 ASP A N 1
ATOM 2394 C CA . ASP A 1 315 ? -9.437 -14.548 13.924 1.00 84.38 315 ASP A CA 1
ATOM 2395 C C . ASP A 1 315 ? -10.502 -13.832 13.080 1.00 84.38 315 ASP A C 1
ATOM 2397 O O . ASP A 1 315 ? -11.318 -14.500 12.453 1.00 84.38 315 ASP A O 1
ATOM 2401 N N . VAL A 1 316 ? -10.472 -12.497 12.996 1.00 88.31 316 VAL A N 1
ATOM 2402 C CA . VAL A 1 316 ? -11.469 -11.713 12.232 1.00 88.31 316 VAL A CA 1
ATOM 2403 C C . VAL A 1 316 ? -10.962 -11.224 10.873 1.00 88.31 316 VAL A C 1
ATOM 2405 O O . VAL A 1 316 ? -11.757 -10.852 10.006 1.00 88.31 316 VAL A O 1
ATOM 2408 N N . GLN A 1 317 ? -9.642 -11.219 10.672 1.00 89.50 317 GLN A N 1
ATOM 2409 C CA . GLN A 1 317 ? -8.991 -10.698 9.466 1.00 89.50 317 GLN A CA 1
ATOM 2410 C C . GLN A 1 317 ? -9.505 -11.343 8.175 1.00 89.50 317 GLN A C 1
ATOM 2412 O O . GLN A 1 317 ? -9.899 -10.644 7.239 1.00 89.50 317 GLN A O 1
ATOM 2417 N N . GLU A 1 318 ? -9.489 -12.675 8.122 1.00 87.75 318 GLU A N 1
ATOM 2418 C CA . GLU A 1 318 ? -9.833 -13.423 6.911 1.00 87.75 318 GLU A CA 1
ATOM 2419 C C . GLU A 1 318 ? -11.317 -13.275 6.563 1.00 87.75 318 GLU A C 1
ATOM 2421 O O . GLU A 1 318 ? -11.681 -13.101 5.399 1.00 87.75 318 GLU A O 1
ATOM 2426 N N . ASP A 1 319 ? -12.177 -13.248 7.581 1.00 91.12 319 ASP A N 1
ATOM 2427 C CA . ASP A 1 319 ? -13.609 -13.061 7.395 1.00 91.12 319 ASP A CA 1
ATOM 2428 C C . ASP A 1 319 ? -13.942 -11.694 6.795 1.00 91.12 319 ASP A C 1
ATOM 2430 O O . ASP A 1 319 ? -14.726 -11.627 5.844 1.00 91.12 319 ASP A O 1
ATOM 2434 N N . LEU A 1 320 ? -13.319 -10.620 7.292 1.00 94.00 320 LEU A N 1
ATOM 2435 C CA . LEU A 1 320 ? -13.506 -9.272 6.752 1.00 94.00 320 LEU A CA 1
ATOM 2436 C C . LEU A 1 320 ? -12.903 -9.114 5.356 1.00 94.00 320 LEU A C 1
ATOM 2438 O O . LEU A 1 320 ? -13.508 -8.447 4.515 1.00 94.00 320 LEU A O 1
ATOM 2442 N N . ARG A 1 321 ? -11.754 -9.743 5.081 1.00 91.06 321 ARG A N 1
ATOM 2443 C CA . ARG A 1 321 ? -11.147 -9.747 3.742 1.00 91.06 321 ARG A CA 1
ATOM 2444 C C . ARG A 1 321 ? -12.090 -10.379 2.720 1.00 91.06 321 ARG A C 1
ATOM 2446 O O . ARG A 1 321 ? -12.383 -9.761 1.699 1.00 91.06 321 ARG A O 1
ATOM 2453 N N . LEU A 1 322 ? -12.608 -11.571 3.021 1.00 90.44 322 LEU A N 1
ATOM 2454 C CA . LEU A 1 322 ? -13.554 -12.274 2.153 1.00 90.44 322 LEU A CA 1
ATOM 2455 C C . LEU A 1 322 ? -14.847 -11.476 1.957 1.00 90.44 322 LEU A C 1
ATOM 2457 O O . LEU A 1 322 ? -15.343 -11.389 0.837 1.00 90.44 322 LEU A O 1
ATOM 2461 N N . CYS A 1 323 ? -15.373 -10.853 3.017 1.00 94.44 323 CYS A N 1
ATOM 2462 C CA . CYS A 1 323 ? -16.518 -9.950 2.902 1.00 94.44 323 CYS A CA 1
ATOM 2463 C C . CYS A 1 323 ? -16.234 -8.798 1.929 1.00 94.44 323 CYS A C 1
ATOM 2465 O O . CYS A 1 323 ? -17.044 -8.5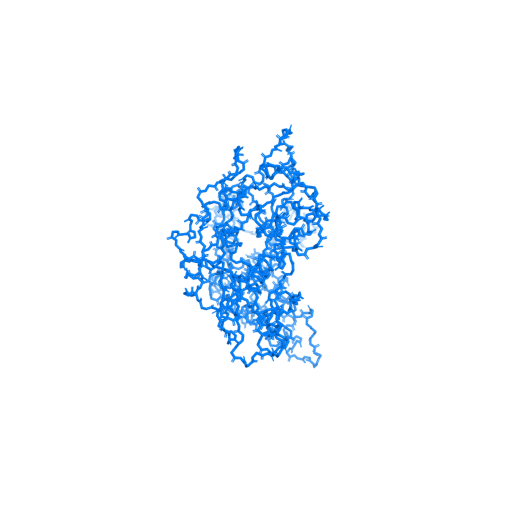38 1.047 1.00 94.44 323 CYS A O 1
ATOM 2467 N N . HIS A 1 324 ? -15.081 -8.138 2.055 1.00 93.38 324 HIS A N 1
ATOM 2468 C CA . HIS A 1 324 ? -14.707 -7.021 1.188 1.00 93.38 324 HIS A CA 1
ATOM 2469 C C . HIS A 1 324 ? -14.573 -7.440 -0.286 1.00 93.38 324 HIS A C 1
ATOM 2471 O O . HIS A 1 324 ? -15.053 -6.740 -1.172 1.00 93.38 324 HIS A O 1
ATOM 2477 N N . GLU A 1 325 ? -13.978 -8.603 -0.561 1.00 89.94 325 GLU A N 1
ATOM 2478 C CA . GLU A 1 325 ? -13.837 -9.145 -1.923 1.00 89.94 325 GLU A CA 1
ATOM 2479 C C . GLU A 1 325 ? -15.174 -9.537 -2.564 1.00 89.94 325 GLU A C 1
ATOM 2481 O O . GLU A 1 325 ? -15.322 -9.481 -3.788 1.00 89.94 325 GLU A O 1
ATOM 2486 N N . LEU A 1 326 ? -16.152 -9.930 -1.745 1.00 91.94 326 LEU A N 1
ATOM 2487 C CA . LEU A 1 326 ? -17.480 -10.334 -2.199 1.00 91.94 326 LEU A CA 1
ATOM 2488 C C . LEU A 1 326 ? -18.456 -9.166 -2.363 1.00 91.94 326 LEU A C 1
ATOM 2490 O O . LEU A 1 326 ? -19.473 -9.364 -3.018 1.00 91.94 326 LEU A O 1
ATOM 2494 N N . LEU A 1 327 ? -18.156 -7.962 -1.861 1.00 91.69 327 LEU A N 1
ATOM 2495 C CA . LEU A 1 327 ? -19.078 -6.811 -1.892 1.00 91.69 327 LEU A CA 1
ATOM 2496 C C . LEU A 1 327 ? -19.673 -6.538 -3.278 1.00 91.69 327 LEU A C 1
ATOM 2498 O O . LEU A 1 327 ? -20.873 -6.319 -3.404 1.00 91.69 327 LEU A O 1
ATOM 2502 N N . ALA A 1 328 ? -18.840 -6.585 -4.320 1.00 89.12 328 ALA A N 1
ATOM 2503 C CA . ALA A 1 328 ? -19.270 -6.317 -5.692 1.00 89.12 328 ALA A CA 1
ATOM 2504 C C . ALA A 1 328 ? -19.989 -7.502 -6.365 1.00 89.12 328 ALA A C 1
ATOM 2506 O O . ALA A 1 328 ? -20.566 -7.333 -7.435 1.00 89.12 328 ALA A O 1
ATOM 2507 N N . ARG A 1 329 ? -19.906 -8.710 -5.791 1.00 90.81 329 ARG A N 1
ATOM 2508 C CA . ARG A 1 329 ? -20.427 -9.952 -6.389 1.00 90.81 329 ARG A CA 1
ATOM 2509 C C . ARG A 1 329 ? -21.687 -10.456 -5.699 1.00 90.81 329 ARG A C 1
ATOM 2511 O O . ARG A 1 329 ? -22.572 -10.961 -6.376 1.00 90.81 329 ARG A O 1
ATOM 2518 N N . ASP A 1 330 ? -21.731 -10.354 -4.375 1.00 92.00 330 ASP A N 1
ATOM 2519 C CA . ASP A 1 330 ? -22.798 -10.886 -3.530 1.00 92.00 330 ASP A CA 1
ATOM 2520 C C . ASP A 1 330 ? -22.970 -10.013 -2.265 1.00 92.00 330 ASP A C 1
ATOM 2522 O O . ASP A 1 330 ? -22.553 -10.393 -1.162 1.00 92.00 330 ASP A O 1
ATOM 2526 N N . PRO A 1 331 ? -23.526 -8.794 -2.412 1.00 92.00 331 PRO A N 1
ATOM 2527 C CA . PRO A 1 331 ? -23.704 -7.861 -1.298 1.00 92.00 331 PRO A CA 1
ATOM 2528 C C . PRO A 1 331 ? -24.618 -8.420 -0.196 1.00 92.00 331 PRO A C 1
ATOM 2530 O O . PRO A 1 331 ? -24.402 -8.147 0.986 1.00 92.00 331 PRO A O 1
ATOM 2533 N N . GLU A 1 332 ? -25.605 -9.245 -0.550 1.00 90.38 332 GLU A N 1
ATOM 2534 C CA . GLU A 1 332 ? -26.535 -9.854 0.404 1.00 90.38 332 GLU A CA 1
ATOM 2535 C C . GLU A 1 332 ? -25.826 -10.850 1.326 1.00 90.38 332 GLU A C 1
ATOM 2537 O O . GLU A 1 332 ? -25.961 -10.765 2.554 1.00 90.38 332 GLU A O 1
ATOM 2542 N N . LEU A 1 333 ? -25.007 -11.751 0.770 1.00 91.25 333 LEU A N 1
ATOM 2543 C CA . LEU A 1 333 ? -24.209 -12.683 1.566 1.00 91.25 333 LEU A CA 1
ATOM 2544 C C . LEU A 1 333 ? -23.261 -11.944 2.515 1.00 91.25 333 LEU A C 1
ATOM 2546 O O . LEU A 1 333 ? -23.101 -12.353 3.673 1.00 91.25 333 LEU A O 1
ATOM 2550 N N . VAL A 1 334 ? -22.663 -10.843 2.051 1.00 94.62 334 VAL A N 1
ATOM 2551 C CA . VAL A 1 334 ? -21.804 -9.993 2.881 1.00 94.62 334 VAL A CA 1
ATOM 2552 C C . VAL A 1 334 ? -22.591 -9.440 4.066 1.00 94.62 334 VAL A C 1
ATOM 2554 O O . VAL A 1 334 ? -22.169 -9.625 5.207 1.00 94.62 334 VAL A O 1
ATOM 2557 N N . ILE A 1 335 ? -23.767 -8.853 3.846 1.00 94.31 335 ILE A N 1
ATOM 2558 C CA . ILE A 1 335 ? -24.621 -8.333 4.925 1.00 94.31 335 ILE A CA 1
ATOM 2559 C C . ILE A 1 335 ? -25.011 -9.424 5.928 1.00 94.31 335 ILE A C 1
ATOM 2561 O O . ILE A 1 335 ? -24.946 -9.203 7.143 1.00 94.31 335 ILE A O 1
ATOM 2565 N N . GLN A 1 336 ? -25.347 -10.625 5.453 1.00 93.12 336 GLN A N 1
ATOM 2566 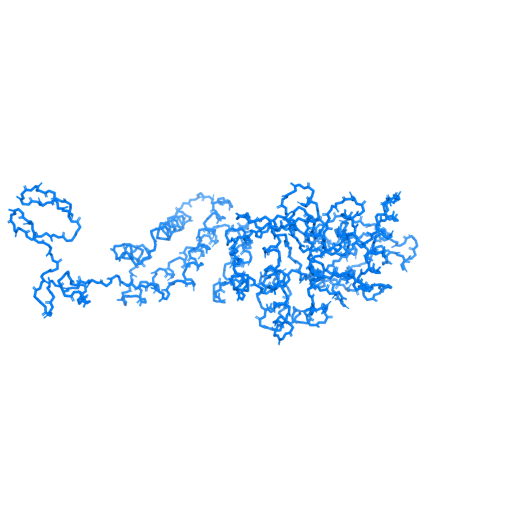C CA . GLN A 1 336 ? -25.654 -11.759 6.329 1.00 93.12 336 GLN A CA 1
ATOM 2567 C C . GLN A 1 336 ? -24.452 -12.180 7.181 1.00 93.12 336 GLN A C 1
ATOM 2569 O O . GLN A 1 336 ? -24.608 -12.533 8.355 1.00 93.12 336 GLN A O 1
ATOM 2574 N N . LYS A 1 337 ? -23.241 -12.157 6.614 1.00 94.69 337 LYS A N 1
ATOM 2575 C CA . LYS A 1 337 ? -22.012 -12.480 7.346 1.00 94.69 337 LYS A CA 1
ATOM 2576 C C . LYS A 1 337 ? -21.662 -11.390 8.362 1.00 94.69 337 LYS A C 1
ATOM 2578 O O . LYS A 1 337 ? -21.497 -11.711 9.537 1.00 94.69 337 LYS A O 1
ATOM 2583 N N . LEU A 1 338 ? -21.664 -10.116 7.965 1.00 96.00 338 LEU A N 1
ATOM 2584 C CA . LEU A 1 338 ? -21.385 -8.984 8.860 1.00 96.00 338 LEU A CA 1
ATOM 2585 C C . LEU A 1 338 ? -22.383 -8.913 10.021 1.00 96.00 338 LEU A C 1
ATOM 2587 O O . LEU A 1 338 ? -21.992 -8.718 11.169 1.00 96.00 338 LEU A O 1
ATOM 2591 N N . GLY A 1 339 ? -23.672 -9.141 9.766 1.00 94.94 339 GLY A N 1
ATOM 2592 C CA . GLY A 1 339 ? -24.666 -9.124 10.834 1.00 94.94 339 GLY A CA 1
ATOM 2593 C C . GLY A 1 339 ? -24.601 -10.336 11.773 1.00 94.94 339 GLY A C 1
ATOM 2594 O O . GLY A 1 339 ? -25.064 -10.225 12.909 1.00 94.94 339 GLY A O 1
ATOM 2595 N N . ARG A 1 340 ? -24.014 -11.469 11.355 1.00 93.94 340 ARG A N 1
ATOM 2596 C CA . ARG A 1 340 ? -23.656 -12.576 12.265 1.00 93.94 340 ARG A CA 1
ATOM 2597 C C . ARG A 1 340 ? -22.445 -12.225 13.128 1.00 93.94 340 ARG A C 1
ATOM 2599 O O . ARG A 1 340 ? -22.493 -12.453 14.332 1.00 93.94 340 ARG A O 1
ATOM 2606 N N . MET A 1 341 ? -21.419 -11.605 12.544 1.00 95.31 341 MET A N 1
ATOM 2607 C CA . MET A 1 341 ? -20.264 -11.105 13.300 1.00 95.31 341 MET A CA 1
ATOM 2608 C C . MET A 1 341 ? -20.688 -10.073 14.355 1.00 95.31 341 MET A C 1
ATOM 2610 O O . MET A 1 341 ? -20.284 -10.165 15.509 1.00 95.31 341 MET A O 1
ATOM 2614 N N . ASN A 1 342 ? -21.563 -9.130 13.989 1.00 96.12 342 ASN A N 1
ATOM 2615 C CA . ASN A 1 342 ? -22.129 -8.141 14.911 1.00 96.12 342 ASN A CA 1
ATOM 2616 C C . ASN A 1 342 ? -22.852 -8.813 16.088 1.00 96.12 342 ASN A C 1
ATOM 2618 O O . ASN A 1 342 ? -22.669 -8.444 17.243 1.00 96.12 342 ASN A O 1
ATOM 2622 N N . GLU A 1 343 ? -23.656 -9.837 15.802 1.00 94.88 343 GLU A N 1
ATOM 2623 C CA . GLU A 1 343 ? -24.340 -10.609 16.837 1.00 94.88 343 GLU A CA 1
ATOM 2624 C C . GLU A 1 343 ? -23.362 -11.311 17.787 1.00 94.88 343 GLU A C 1
ATOM 2626 O O . GLU A 1 343 ? -23.562 -11.251 18.999 1.00 94.88 343 GLU A O 1
ATOM 2631 N N . GLN A 1 344 ? -22.306 -11.928 17.261 1.00 93.94 344 GLN A N 1
ATOM 2632 C CA . GLN A 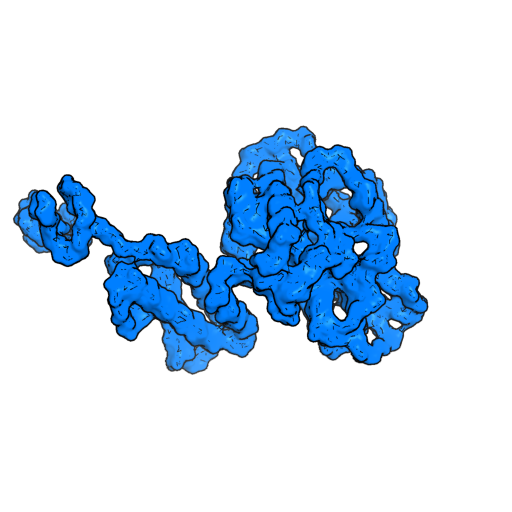1 344 ? -21.285 -12.580 18.075 1.00 93.94 344 GLN A CA 1
ATOM 2633 C C . GLN A 1 344 ? -20.580 -11.580 19.003 1.00 93.94 344 GLN A C 1
ATOM 2635 O O . GLN A 1 344 ? -20.571 -11.790 20.214 1.00 93.94 344 GLN A O 1
ATOM 2640 N N . ILE A 1 345 ? -20.098 -10.457 18.459 1.00 95.25 345 ILE A N 1
ATOM 2641 C CA . ILE A 1 345 ? -19.360 -9.423 19.202 1.00 95.25 345 ILE A CA 1
ATOM 2642 C C . ILE A 1 345 ? -20.135 -8.935 20.427 1.00 95.25 345 ILE A C 1
ATOM 2644 O O . ILE A 1 345 ? -19.617 -8.947 21.542 1.00 95.25 345 ILE A O 1
ATOM 2648 N N . PHE A 1 346 ? -21.391 -8.515 20.257 1.00 95.69 346 PHE A N 1
ATOM 2649 C CA . PHE A 1 346 ? -22.134 -7.911 21.369 1.00 95.69 346 PHE A CA 1
ATOM 2650 C C . PHE A 1 346 ? -22.645 -8.941 22.379 1.00 95.69 346 PHE A C 1
ATOM 2652 O O . PHE A 1 346 ? -22.772 -8.618 23.562 1.00 95.69 346 PHE A O 1
ATOM 2659 N N . ARG A 1 347 ? -22.902 -10.184 21.950 1.00 94.81 347 ARG A N 1
ATOM 2660 C CA . ARG A 1 347 ? -23.217 -11.284 22.873 1.00 94.81 347 ARG A CA 1
ATOM 2661 C C . ARG A 1 347 ? -22.000 -11.652 23.722 1.00 94.81 347 ARG A C 1
ATOM 2663 O O . ARG A 1 347 ? -22.140 -11.771 24.937 1.00 94.81 347 ARG A O 1
ATOM 2670 N N . GLU A 1 348 ? -20.832 -11.803 23.101 1.00 93.50 348 GLU A N 1
ATOM 2671 C CA . GLU A 1 348 ? -19.576 -12.100 23.799 1.00 93.50 348 GLU A CA 1
ATOM 2672 C C . GLU A 1 348 ? -19.187 -10.973 24.749 1.00 93.50 348 GLU A C 1
ATOM 2674 O O . GLU A 1 348 ? -18.887 -11.239 25.910 1.00 93.50 348 GLU A O 1
ATOM 2679 N N . LEU A 1 349 ? -19.280 -9.717 24.306 1.00 93.88 349 LEU A N 1
ATOM 2680 C CA . LEU A 1 349 ? -18.998 -8.565 25.154 1.00 93.88 349 LEU A CA 1
ATOM 2681 C C . LEU A 1 349 ? -19.866 -8.570 26.417 1.00 93.88 349 LEU A C 1
ATOM 2683 O O . LEU A 1 349 ? -19.337 -8.468 27.520 1.00 93.88 349 LEU A O 1
ATOM 2687 N N . LEU A 1 350 ? -21.190 -8.723 26.275 1.00 93.31 350 LEU A N 1
ATOM 2688 C CA . LEU A 1 350 ? -22.093 -8.735 27.428 1.00 93.31 350 LEU A CA 1
ATOM 2689 C C . LEU A 1 350 ? -21.800 -9.910 28.373 1.00 93.31 350 LEU A C 1
ATOM 2691 O O . LEU A 1 350 ? -21.770 -9.730 29.597 1.00 93.31 350 LEU A O 1
ATOM 2695 N N . LYS A 1 351 ? -21.554 -11.094 27.804 1.00 91.81 351 LYS A N 1
ATOM 2696 C CA . LYS A 1 351 ? -21.194 -12.292 28.562 1.00 91.81 351 LYS A CA 1
ATOM 2697 C C . LYS A 1 351 ? -19.898 -12.088 29.342 1.00 91.81 351 LYS A C 1
ATOM 2699 O O . LYS A 1 351 ? -19.847 -12.432 30.518 1.00 91.81 351 LYS A O 1
ATOM 2704 N N . ASN A 1 352 ? -18.887 -11.473 28.735 1.00 90.88 352 ASN A N 1
ATOM 2705 C CA . ASN A 1 352 ? -17.595 -11.234 29.374 1.00 90.88 352 ASN A CA 1
ATOM 2706 C C . ASN A 1 352 ? -17.688 -10.234 30.534 1.00 90.88 352 ASN A C 1
ATOM 2708 O O . ASN A 1 352 ? -17.026 -10.423 31.549 1.00 90.88 352 ASN A O 1
ATOM 2712 N N . ILE A 1 353 ? -18.525 -9.197 30.418 1.00 89.31 353 ILE A N 1
ATOM 2713 C CA . ILE A 1 353 ? -18.601 -8.141 31.442 1.00 89.31 353 ILE A CA 1
ATOM 2714 C C . ILE A 1 353 ? -19.582 -8.445 32.577 1.00 89.31 353 ILE A C 1
ATOM 2716 O O . ILE A 1 353 ? -19.465 -7.861 33.650 1.00 89.31 353 ILE A O 1
ATOM 2720 N N . SER A 1 354 ? -20.586 -9.294 32.337 1.00 86.00 354 SER A N 1
ATOM 2721 C CA . SER A 1 354 ? -21.690 -9.510 33.287 1.00 86.00 354 SER A CA 1
ATOM 2722 C C . SER A 1 354 ? -22.041 -10.972 33.548 1.00 86.00 354 SER A C 1
ATOM 2724 O O . SER A 1 354 ? -22.858 -11.250 34.420 1.00 86.00 354 SER A O 1
ATOM 2726 N N . GLY A 1 355 ? -21.470 -11.915 32.793 1.00 86.19 355 GLY A N 1
ATOM 2727 C CA . GLY A 1 355 ? -21.845 -13.331 32.840 1.00 86.19 355 GLY A CA 1
ATOM 2728 C C . GLY A 1 355 ? -23.224 -13.641 32.245 1.00 86.19 355 GLY A C 1
ATOM 2729 O O . GLY A 1 355 ? -23.618 -14.804 32.199 1.00 86.19 355 GLY A O 1
ATOM 2730 N N . GLU A 1 356 ? -23.962 -12.629 31.786 1.00 86.31 356 GLU A N 1
ATOM 2731 C CA . GLU A 1 356 ? -25.297 -12.783 31.214 1.00 86.31 356 GLU A CA 1
ATOM 2732 C C . GLU A 1 356 ? -25.234 -13.423 29.820 1.00 86.31 356 GLU A C 1
ATOM 2734 O O . GLU A 1 356 ? -24.448 -13.006 28.967 1.00 86.31 356 GLU A O 1
ATOM 2739 N N . GLU A 1 357 ? -26.107 -14.400 29.558 1.00 89.88 357 GLU A N 1
ATOM 2740 C CA . GLU A 1 357 ? -26.326 -14.933 28.211 1.00 89.88 357 GLU A CA 1
ATOM 2741 C C . GLU A 1 357 ? -27.583 -14.306 27.584 1.00 89.88 357 GLU A C 1
ATOM 2743 O O . GLU A 1 357 ? -28.710 -14.727 27.872 1.00 89.88 357 GLU A O 1
ATOM 2748 N N . PRO A 1 358 ? -27.434 -13.286 26.720 1.00 88.44 358 PRO A N 1
ATOM 2749 C CA . PRO A 1 358 ? -28.576 -12.607 26.122 1.00 88.44 358 PRO A CA 1
ATOM 2750 C C . PRO A 1 358 ? -29.312 -13.507 25.123 1.00 88.44 358 PRO A C 1
ATOM 2752 O O . PRO A 1 358 ? -28.709 -14.230 24.328 1.00 88.44 358 PRO A O 1
ATOM 2755 N N . LYS A 1 359 ? -30.647 -13.397 25.086 1.00 87.44 359 LYS A N 1
ATOM 2756 C CA . LYS A 1 359 ? -31.501 -14.158 24.150 1.00 87.44 359 LYS A CA 1
ATOM 2757 C C . LYS A 1 359 ? -31.269 -13.780 22.681 1.00 87.44 359 LYS A C 1
ATOM 2759 O O . LYS A 1 359 ? -31.413 -14.619 21.794 1.00 87.44 359 LYS A O 1
ATOM 2764 N N . SER A 1 360 ? -30.918 -12.523 22.414 1.00 87.81 360 SER A N 1
ATOM 2765 C CA . SER A 1 360 ? -30.687 -11.984 21.071 1.00 87.81 360 SER A CA 1
ATOM 2766 C C . SER A 1 360 ? -29.596 -10.914 21.083 1.00 87.81 360 SER A C 1
ATOM 2768 O O . SER A 1 360 ? -29.328 -10.314 22.123 1.00 87.81 360 SER A O 1
ATOM 2770 N N . ALA A 1 361 ? -29.011 -10.619 19.917 1.00 86.56 361 ALA A N 1
ATOM 2771 C CA . ALA A 1 361 ? -28.099 -9.481 19.764 1.00 86.56 361 ALA A CA 1
ATOM 2772 C C . ALA A 1 361 ? -28.747 -8.152 20.190 1.00 86.56 361 ALA A C 1
ATOM 2774 O O . ALA A 1 361 ? -28.110 -7.336 20.843 1.00 86.56 361 ALA A O 1
ATOM 2775 N N . GLY A 1 362 ? -30.032 -7.950 19.870 1.00 91.00 362 GLY A N 1
ATOM 2776 C CA . GLY A 1 362 ? -30.764 -6.743 20.270 1.00 91.00 362 GLY A CA 1
ATOM 2777 C C . GLY A 1 362 ? -30.891 -6.608 21.789 1.00 91.00 362 GLY A C 1
ATOM 2778 O O . GLY A 1 362 ? -30.687 -5.523 22.322 1.00 91.00 362 GLY A O 1
ATOM 2779 N N . ALA A 1 363 ? -31.151 -7.715 22.494 1.00 92.19 363 ALA A N 1
ATOM 2780 C CA . ALA A 1 363 ? -31.158 -7.722 23.957 1.00 92.19 363 ALA A CA 1
ATOM 2781 C C . ALA A 1 363 ? -29.765 -7.414 24.532 1.00 92.19 363 ALA A C 1
ATOM 2783 O O . ALA A 1 363 ? -29.658 -6.683 25.514 1.00 92.19 363 ALA A O 1
ATOM 2784 N N . ALA A 1 364 ? -28.706 -7.922 23.892 1.00 93.69 364 ALA A N 1
ATOM 2785 C CA . ALA A 1 364 ? -27.334 -7.643 24.300 1.00 93.69 364 ALA A CA 1
ATOM 2786 C C . ALA A 1 364 ? -26.990 -6.148 24.179 1.00 93.69 364 ALA A C 1
ATOM 2788 O O . ALA A 1 364 ? -26.532 -5.534 25.140 1.00 93.69 364 ALA A O 1
ATOM 2789 N N . ILE A 1 365 ? -27.274 -5.555 23.015 1.00 94.44 365 ILE A N 1
ATOM 2790 C CA . ILE A 1 365 ? -27.037 -4.134 22.720 1.00 94.44 365 ILE A CA 1
ATOM 2791 C C . ILE A 1 365 ? -27.814 -3.238 23.694 1.00 94.44 365 ILE A C 1
ATOM 2793 O O . ILE A 1 365 ? -27.252 -2.283 24.228 1.00 94.44 365 ILE A O 1
ATOM 2797 N N . GLU A 1 366 ? -29.082 -3.557 23.973 1.00 93.62 366 GLU A N 1
ATOM 2798 C CA . GLU A 1 366 ? -29.900 -2.774 24.905 1.00 93.62 366 GLU A CA 1
ATOM 2799 C C . GLU A 1 366 ? -29.394 -2.874 26.350 1.00 93.62 366 GLU A C 1
ATOM 2801 O O . GLU A 1 366 ? -29.304 -1.861 27.040 1.00 93.62 366 GLU A O 1
ATOM 2806 N N . SER A 1 367 ? -28.980 -4.062 26.800 1.00 91.62 367 SER A N 1
ATOM 2807 C CA . SER A 1 367 ? -28.382 -4.237 28.131 1.00 91.62 367 SER A CA 1
ATOM 2808 C C . SER A 1 367 ? -27.098 -3.409 28.278 1.00 91.62 367 SER A C 1
ATOM 2810 O O . SER A 1 367 ? -26.942 -2.647 29.236 1.00 91.62 367 SER A O 1
ATOM 2812 N N . LEU A 1 368 ? -26.215 -3.455 27.273 1.00 91.88 368 LEU A N 1
ATOM 2813 C CA . LEU A 1 368 ? -24.992 -2.645 27.233 1.00 91.88 368 LEU A CA 1
ATOM 2814 C C . LEU A 1 368 ? -25.288 -1.138 27.246 1.00 91.88 368 LEU A C 1
ATOM 2816 O O . LEU A 1 368 ? -24.580 -0.377 27.910 1.00 91.88 368 LEU A O 1
ATOM 2820 N N . ARG A 1 369 ? -26.347 -0.707 26.549 1.00 93.00 369 ARG A N 1
ATOM 2821 C CA . ARG A 1 369 ? -26.812 0.687 26.511 1.00 93.00 369 ARG A CA 1
ATOM 2822 C C . ARG A 1 369 ? -27.308 1.160 27.872 1.00 93.00 369 ARG A C 1
ATOM 2824 O O . ARG A 1 369 ? -26.858 2.202 28.350 1.00 93.00 369 ARG A O 1
ATOM 2831 N N . LEU A 1 370 ? -28.199 0.398 28.506 1.00 89.00 370 LEU A N 1
ATOM 2832 C CA . LEU A 1 370 ? -28.764 0.724 29.819 1.00 89.00 370 LEU A CA 1
ATOM 2833 C C . LEU A 1 370 ? -27.675 0.823 30.891 1.00 89.00 370 LEU A C 1
ATOM 2835 O O . LEU A 1 370 ? -27.707 1.725 31.729 1.00 89.00 370 LEU A O 1
ATOM 2839 N N . ARG A 1 371 ? -26.672 -0.055 30.809 1.00 86.75 371 ARG A N 1
ATOM 2840 C CA . ARG A 1 371 ? -25.517 -0.072 31.713 1.00 86.75 371 ARG A CA 1
ATOM 2841 C C . ARG A 1 371 ? -24.422 0.924 31.331 1.00 86.75 371 ARG A C 1
ATOM 2843 O O . ARG A 1 371 ? -23.444 1.038 32.057 1.00 86.75 371 ARG A O 1
ATOM 2850 N N . LYS A 1 372 ? -24.561 1.653 30.214 1.00 88.12 372 LYS A N 1
ATOM 2851 C CA . LYS A 1 372 ? -23.535 2.569 29.676 1.00 88.12 372 LYS A CA 1
ATOM 2852 C C . LYS A 1 372 ? -22.153 1.907 29.555 1.00 88.12 372 LYS A C 1
ATOM 2854 O O . LYS A 1 372 ? -21.135 2.557 29.774 1.00 88.12 372 LYS A O 1
ATOM 2859 N N . ALA A 1 373 ? -22.134 0.617 29.226 1.00 87.81 373 ALA A N 1
ATOM 2860 C CA . ALA A 1 373 ? -20.913 -0.179 29.166 1.00 87.81 373 ALA A CA 1
ATOM 2861 C C . ALA A 1 373 ? -20.158 0.008 27.839 1.00 87.81 373 ALA A C 1
ATOM 2863 O O . ALA A 1 373 ? -18.960 -0.210 27.780 1.00 87.81 373 ALA A O 1
ATOM 2864 N N . ALA A 1 374 ? -20.822 0.447 26.767 1.00 89.94 374 ALA A N 1
ATOM 2865 C CA . ALA A 1 374 ? -20.182 0.681 25.473 1.00 89.94 374 ALA A CA 1
ATOM 2866 C C . ALA A 1 374 ? -20.489 2.090 24.931 1.00 89.94 374 ALA A C 1
ATOM 2868 O O . ALA A 1 374 ? -21.509 2.680 25.309 1.00 89.94 374 ALA A O 1
ATOM 2869 N N . PRO A 1 375 ? -19.642 2.641 24.037 1.00 92.94 375 PRO A N 1
ATOM 2870 C CA . PRO A 1 375 ? -19.869 3.960 23.458 1.00 92.94 375 PRO A CA 1
ATOM 2871 C C . PRO A 1 375 ? -21.214 4.046 22.711 1.00 92.94 375 PRO A C 1
ATOM 2873 O O . PRO A 1 375 ? -21.558 3.120 21.970 1.00 92.94 375 PRO A O 1
ATOM 2876 N N . PRO A 1 376 ? -21.964 5.160 22.835 1.00 92.50 376 PRO A N 1
ATOM 2877 C CA . PRO A 1 376 ? -23.263 5.317 22.175 1.00 92.50 376 PRO A CA 1
ATOM 2878 C C . PRO A 1 376 ? -23.215 5.132 20.654 1.00 92.50 376 PRO A C 1
ATOM 2880 O O . PRO A 1 376 ? -24.092 4.476 20.094 1.00 92.50 376 PRO A O 1
ATOM 2883 N N . ASP A 1 377 ? -22.174 5.651 20.000 1.00 94.12 377 ASP A N 1
ATOM 2884 C CA . ASP A 1 377 ? -22.015 5.560 18.544 1.00 94.12 377 ASP A CA 1
ATOM 2885 C C . ASP A 1 377 ? -21.821 4.108 18.091 1.00 94.12 377 ASP A C 1
ATOM 2887 O O . ASP A 1 377 ? -22.461 3.666 17.140 1.00 94.12 377 ASP A O 1
ATOM 2891 N N . ILE A 1 378 ? -21.024 3.332 18.836 1.00 95.75 378 ILE A N 1
ATOM 2892 C CA . ILE A 1 378 ? -20.802 1.901 18.586 1.00 95.75 378 ILE A CA 1
ATOM 2893 C C . ILE A 1 378 ? -22.115 1.120 18.697 1.00 95.75 378 ILE A C 1
ATOM 2895 O O . ILE A 1 378 ? -22.423 0.292 17.842 1.00 95.75 378 ILE A O 1
ATOM 2899 N N . LEU A 1 379 ? -22.920 1.403 19.724 1.00 95.81 379 LEU A N 1
ATOM 2900 C CA . LEU A 1 379 ? -24.216 0.750 19.920 1.00 95.81 379 LEU A CA 1
ATOM 2901 C C . LEU A 1 379 ? -25.231 1.142 18.833 1.00 95.81 379 LEU A C 1
ATOM 2903 O O . LEU A 1 379 ? -26.023 0.309 18.399 1.00 95.81 379 LEU A O 1
ATOM 2907 N N . SER A 1 380 ? -25.203 2.394 18.373 1.00 96.19 380 SER A N 1
ATOM 2908 C CA . SER A 1 380 ? -26.032 2.875 17.259 1.00 96.19 380 SER A CA 1
ATOM 2909 C C . SER A 1 380 ? -25.665 2.192 15.934 1.00 96.19 380 SER A C 1
ATOM 2911 O O . SER A 1 380 ? -26.526 1.722 15.184 1.00 96.19 380 SER A O 1
ATOM 2913 N N . TRP A 1 381 ? -24.366 2.060 15.669 1.00 97.06 381 TRP A N 1
ATOM 2914 C CA . TRP A 1 381 ? -23.836 1.312 14.533 1.00 97.06 381 TRP A CA 1
ATOM 2915 C C . TRP A 1 381 ? -24.240 -0.162 14.576 1.00 97.06 381 TRP A C 1
ATOM 2917 O O . TRP A 1 381 ? -24.700 -0.697 13.567 1.00 97.06 381 TRP A O 1
ATOM 2927 N N . ALA A 1 382 ? -24.157 -0.797 15.744 1.00 96.81 382 ALA A N 1
ATOM 2928 C CA . ALA A 1 382 ? -24.567 -2.185 15.936 1.00 96.81 382 ALA A CA 1
ATOM 2929 C C . ALA A 1 382 ? -26.049 -2.420 15.607 1.00 96.81 382 ALA A C 1
ATOM 2931 O O . ALA A 1 382 ? -26.397 -3.409 14.953 1.00 96.81 382 ALA A O 1
ATOM 2932 N N . ASP A 1 383 ? -26.926 -1.503 16.028 1.00 95.31 383 ASP A N 1
ATOM 2933 C CA . ASP A 1 383 ? -28.347 -1.547 15.683 1.00 95.31 383 ASP A CA 1
ATOM 2934 C C . ASP A 1 383 ? -28.587 -1.323 14.188 1.00 95.31 383 ASP A C 1
ATOM 2936 O O . ASP A 1 383 ? -29.438 -1.994 13.603 1.00 95.31 383 ASP A O 1
ATOM 2940 N N . SER A 1 384 ? -27.805 -0.447 13.550 1.00 94.56 384 SER A N 1
ATOM 2941 C CA . SER A 1 384 ? -27.887 -0.197 12.106 1.00 94.56 384 SER A CA 1
ATOM 2942 C C . SER A 1 384 ? -27.554 -1.457 11.301 1.00 94.56 384 SER A C 1
ATOM 2944 O O . SER A 1 384 ? -28.346 -1.873 10.456 1.00 94.56 384 SER A O 1
ATOM 2946 N N . VAL A 1 385 ? -26.439 -2.129 11.622 1.00 95.19 385 VAL A N 1
ATOM 2947 C CA . VAL A 1 385 ? -26.040 -3.401 10.989 1.00 95.19 385 VAL A CA 1
ATOM 2948 C C . VAL A 1 385 ? -27.130 -4.464 11.173 1.00 95.19 385 VAL A C 1
ATOM 2950 O O . VAL A 1 385 ? -27.506 -5.154 10.224 1.00 95.19 385 VAL A O 1
ATOM 2953 N N . ARG A 1 386 ? -27.679 -4.586 12.390 1.00 94.31 386 ARG A N 1
ATOM 2954 C CA . ARG A 1 386 ? -28.752 -5.542 12.704 1.00 94.31 386 ARG A CA 1
ATOM 2955 C C . ARG A 1 386 ? -30.032 -5.252 11.919 1.00 94.31 386 ARG A C 1
ATOM 2957 O O . ARG A 1 386 ? -30.642 -6.178 11.391 1.00 94.31 386 ARG A O 1
ATOM 2964 N N . SER A 1 387 ? -30.443 -3.988 11.863 1.00 91.50 387 SER A N 1
ATOM 2965 C CA . SER A 1 387 ? -31.644 -3.556 11.147 1.00 91.50 387 SER A CA 1
ATOM 2966 C C . SER A 1 387 ? -31.540 -3.886 9.658 1.00 91.50 387 SER A C 1
ATOM 2968 O O . SER A 1 387 ? -32.429 -4.533 9.108 1.00 91.50 387 SER A O 1
ATOM 2970 N N . ILE A 1 388 ? -30.407 -3.548 9.034 1.00 91.25 388 ILE A N 1
ATOM 2971 C CA . ILE A 1 388 ? -30.178 -3.795 7.605 1.00 91.25 388 ILE A CA 1
ATOM 2972 C C . ILE A 1 388 ? -30.114 -5.298 7.308 1.00 91.25 388 ILE A C 1
ATOM 2974 O O . ILE A 1 388 ? -30.735 -5.751 6.351 1.00 91.25 388 ILE A O 1
ATOM 2978 N N . ARG A 1 389 ? -29.470 -6.106 8.163 1.00 91.56 389 ARG A N 1
ATOM 2979 C CA . ARG A 1 389 ? -29.518 -7.576 8.041 1.00 91.56 389 ARG A CA 1
ATOM 2980 C C . ARG A 1 389 ? -30.951 -8.110 8.087 1.00 91.56 389 ARG A C 1
ATOM 2982 O O . ARG A 1 389 ? -31.294 -8.992 7.304 1.00 91.56 389 ARG A O 1
ATOM 2989 N N . ASN A 1 390 ? -31.789 -7.613 8.996 1.00 88.38 390 ASN A N 1
ATOM 2990 C CA . ASN A 1 390 ? -33.180 -8.059 9.096 1.00 88.38 390 ASN A CA 1
ATOM 2991 C C . ASN A 1 390 ? -33.978 -7.710 7.834 1.00 88.38 390 ASN A C 1
ATOM 2993 O O . ASN A 1 390 ? -34.731 -8.550 7.348 1.00 88.38 390 ASN A O 1
ATOM 2997 N N . VAL A 1 391 ? -33.775 -6.509 7.287 1.00 85.31 391 VAL A N 1
ATOM 2998 C CA . VAL A 1 391 ? -34.365 -6.089 6.007 1.00 85.31 391 VAL A CA 1
ATOM 2999 C C . VAL A 1 391 ? -33.927 -7.032 4.885 1.00 85.31 391 VAL A C 1
ATOM 3001 O O . VAL A 1 391 ? -34.783 -7.642 4.251 1.00 85.31 391 VAL A O 1
ATOM 3004 N N . ALA A 1 392 ? -32.620 -7.265 4.743 1.00 83.94 392 ALA A N 1
ATOM 3005 C CA . ALA A 1 392 ? -32.041 -8.166 3.742 1.00 83.94 392 ALA A CA 1
ATOM 3006 C C . ALA A 1 392 ? -32.541 -9.618 3.844 1.00 83.94 392 ALA A C 1
ATOM 3008 O O . ALA A 1 392 ? -32.485 -10.374 2.885 1.00 83.94 392 ALA A O 1
ATOM 3009 N N . THR A 1 393 ? -32.986 -10.042 5.029 1.00 83.56 393 THR A N 1
ATOM 3010 C CA . THR A 1 393 ? -33.480 -11.409 5.263 1.00 83.56 393 THR A CA 1
ATOM 3011 C C . THR A 1 393 ? -34.953 -11.566 4.881 1.00 83.56 393 THR A C 1
ATOM 3013 O O . THR A 1 393 ? -35.398 -12.673 4.580 1.00 83.56 393 THR A O 1
ATOM 3016 N N . HIS A 1 394 ? -35.735 -10.486 4.950 1.00 79.31 394 HIS A N 1
ATOM 3017 C CA . HIS A 1 394 ? -37.198 -10.543 4.890 1.00 79.31 394 HIS A CA 1
ATOM 3018 C C . HIS A 1 394 ? -37.818 -9.773 3.719 1.00 79.31 394 HIS A C 1
ATOM 3020 O O . HIS A 1 394 ? -39.007 -9.955 3.459 1.00 79.31 394 HIS A O 1
ATOM 3026 N N . GLN A 1 395 ? -37.061 -8.924 3.025 1.00 68.88 395 GLN A N 1
ATOM 3027 C CA . GLN A 1 395 ? -37.542 -8.158 1.875 1.00 68.88 395 GLN A CA 1
ATOM 3028 C C . GLN A 1 395 ? -36.931 -8.681 0.569 1.00 68.88 395 GLN A C 1
ATOM 3030 O O . GLN A 1 395 ? -35.813 -9.178 0.554 1.00 68.88 395 GLN A O 1
ATOM 3035 N N . ILE A 1 396 ? -37.704 -8.587 -0.520 1.00 58.34 396 ILE A N 1
ATOM 3036 C CA . ILE A 1 396 ? -37.318 -9.013 -1.883 1.00 58.34 396 ILE A CA 1
ATOM 3037 C C . ILE A 1 396 ? -36.464 -7.930 -2.581 1.00 58.34 396 ILE A C 1
ATOM 3039 O O . ILE A 1 396 ? -35.946 -8.154 -3.672 1.00 58.34 396 ILE A O 1
ATOM 3043 N N . GLU A 1 397 ? -36.322 -6.743 -1.982 1.00 65.31 397 GLU A N 1
ATOM 3044 C CA . GLU A 1 397 ? -35.488 -5.681 -2.546 1.00 65.31 397 GLU A CA 1
ATOM 3045 C C . GLU A 1 397 ? -34.009 -6.066 -2.488 1.00 65.31 397 GLU A C 1
A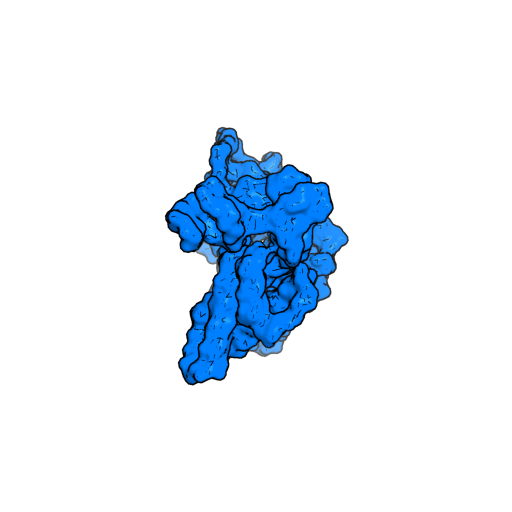TOM 3047 O O . GLU A 1 397 ? -33.441 -6.291 -1.421 1.00 65.31 397 GLU A O 1
ATOM 3052 N N . THR A 1 398 ? -33.394 -6.121 -3.668 1.00 67.81 398 THR A N 1
ATOM 3053 C CA . THR A 1 398 ? -31.958 -6.329 -3.832 1.00 67.81 398 THR A CA 1
ATOM 3054 C C . THR A 1 398 ? -31.208 -5.149 -3.233 1.00 67.81 398 THR A C 1
ATOM 3056 O O . THR A 1 398 ? -31.361 -4.017 -3.704 1.00 67.81 398 THR A O 1
ATOM 3059 N N . LEU A 1 399 ? -30.371 -5.413 -2.233 1.00 76.75 399 LEU A N 1
ATOM 3060 C CA . LEU A 1 399 ? -29.459 -4.411 -1.690 1.00 76.75 399 LEU A CA 1
ATOM 3061 C C . LEU A 1 399 ? -28.451 -3.982 -2.752 1.00 76.75 399 LEU A C 1
ATOM 3063 O O . LEU A 1 399 ? -27.873 -4.820 -3.452 1.00 76.75 399 LEU A O 1
ATOM 3067 N N . ASN A 1 400 ? -28.202 -2.678 -2.850 1.00 83.94 400 ASN A N 1
ATOM 3068 C CA . ASN A 1 400 ? -27.177 -2.189 -3.762 1.00 83.94 400 ASN A CA 1
ATOM 3069 C C . ASN A 1 400 ? -25.770 -2.293 -3.135 1.00 83.94 400 ASN A C 1
ATOM 3071 O O . ASN A 1 400 ? -25.592 -2.452 -1.923 1.00 83.94 400 ASN A O 1
ATOM 3075 N N . VAL A 1 401 ? -24.745 -2.215 -3.986 1.00 88.62 401 VAL A N 1
ATOM 3076 C CA . VAL A 1 401 ? -23.337 -2.350 -3.572 1.00 88.62 401 VAL A CA 1
ATOM 3077 C C . VAL A 1 401 ? -22.915 -1.228 -2.615 1.00 88.62 401 VAL A C 1
ATOM 3079 O O . VAL A 1 401 ? -22.156 -1.486 -1.682 1.00 88.62 401 VAL A O 1
ATOM 3082 N N . ASP A 1 402 ? -23.433 -0.011 -2.789 1.00 90.38 402 ASP A N 1
ATOM 3083 C CA . ASP A 1 402 ? -23.081 1.143 -1.953 1.00 90.38 402 ASP A CA 1
ATOM 3084 C C . ASP A 1 402 ? -23.614 0.993 -0.519 1.00 90.38 402 ASP A C 1
ATOM 3086 O O . ASP A 1 402 ? -22.923 1.303 0.454 1.00 90.38 402 ASP A O 1
ATOM 3090 N N . GLU A 1 403 ? -24.823 0.455 -0.358 1.00 89.75 403 GLU A N 1
ATOM 3091 C CA . GLU A 1 403 ? -25.409 0.114 0.939 1.00 89.75 403 GLU A CA 1
ATOM 3092 C C . GLU A 1 403 ? -24.588 -0.965 1.644 1.00 89.75 403 GLU A C 1
ATOM 3094 O O . GLU A 1 403 ? -24.222 -0.799 2.812 1.00 89.75 403 GLU A O 1
ATOM 3099 N N . ALA A 1 404 ? -24.226 -2.036 0.931 1.00 91.88 404 ALA A N 1
ATOM 3100 C CA . ALA A 1 404 ? -23.375 -3.088 1.477 1.00 91.88 404 ALA A CA 1
ATOM 3101 C C . ALA A 1 404 ? -21.991 -2.558 1.880 1.00 91.88 404 ALA A C 1
ATOM 3103 O O . ALA A 1 404 ? -21.484 -2.889 2.956 1.00 91.88 404 ALA A O 1
ATOM 3104 N N . GLN A 1 405 ? -21.410 -1.670 1.072 1.00 94.12 405 GLN A N 1
ATOM 3105 C CA . GLN A 1 405 ? -20.144 -1.003 1.362 1.00 94.12 405 GLN A CA 1
ATOM 3106 C C . GLN A 1 405 ? -20.236 -0.111 2.610 1.00 94.12 405 GLN A C 1
ATOM 3108 O O . GLN A 1 405 ? -19.311 -0.093 3.429 1.00 94.12 405 GLN A O 1
ATOM 3113 N N . ASN A 1 406 ? -21.349 0.602 2.797 1.00 93.12 406 ASN A N 1
ATOM 3114 C CA . ASN A 1 406 ? -21.591 1.414 3.989 1.00 93.12 406 ASN A CA 1
ATOM 3115 C C . ASN A 1 406 ? -21.698 0.550 5.249 1.00 93.12 406 ASN A C 1
ATOM 3117 O O . ASN A 1 406 ? -21.046 0.849 6.252 1.00 93.12 406 ASN A O 1
ATOM 3121 N N . VAL A 1 407 ? -22.449 -0.554 5.199 1.00 94.81 407 VAL A N 1
ATOM 3122 C CA . VAL A 1 407 ? -22.540 -1.496 6.327 1.00 94.81 407 VAL A CA 1
ATOM 3123 C C . VAL A 1 407 ? -21.189 -2.133 6.624 1.00 94.81 407 VAL A C 1
ATOM 3125 O O . VAL A 1 407 ? -20.822 -2.257 7.791 1.00 94.81 407 VAL A O 1
ATOM 3128 N N . PHE A 1 408 ? -20.419 -2.484 5.595 1.00 96.12 408 PHE A N 1
ATOM 3129 C CA . PHE A 1 408 ? -19.057 -2.978 5.759 1.00 96.12 408 PHE A CA 1
ATOM 3130 C C . PHE A 1 408 ? -18.173 -1.969 6.503 1.00 96.12 408 PHE A C 1
ATOM 3132 O O . PHE A 1 408 ? -17.498 -2.334 7.464 1.00 96.12 408 PHE A O 1
ATOM 3139 N N . ASN A 1 409 ? -18.216 -0.691 6.118 1.00 94.38 409 ASN A N 1
ATOM 3140 C CA . ASN A 1 409 ? -17.444 0.364 6.778 1.00 94.38 409 ASN A CA 1
ATOM 3141 C C . ASN A 1 409 ? -17.857 0.561 8.244 1.00 94.38 409 ASN A C 1
ATOM 3143 O O . ASN A 1 409 ? -16.993 0.725 9.108 1.00 94.38 409 ASN A O 1
ATOM 3147 N N . ILE A 1 410 ? -19.161 0.509 8.534 1.00 95.38 410 ILE A N 1
ATOM 3148 C CA . ILE A 1 410 ? -19.691 0.548 9.902 1.00 95.38 410 ILE A CA 1
ATOM 3149 C C . ILE A 1 410 ? -19.180 -0.654 10.703 1.00 95.38 410 ILE A C 1
ATOM 3151 O O . ILE A 1 410 ? -18.656 -0.484 11.803 1.00 95.38 410 ILE A O 1
ATOM 3155 N N . MET A 1 411 ? -19.286 -1.861 10.143 1.00 96.50 411 MET A N 1
ATOM 3156 C CA . MET A 1 411 ? -18.833 -3.081 10.802 1.00 96.50 411 MET A CA 1
ATOM 3157 C C . MET A 1 411 ? -17.328 -3.039 11.074 1.00 96.50 411 MET A C 1
ATOM 3159 O O . MET A 1 411 ? -16.895 -3.393 12.165 1.00 96.50 411 MET A O 1
ATOM 3163 N N . LEU A 1 412 ? -16.529 -2.537 10.134 1.00 95.06 412 LEU A N 1
ATOM 3164 C CA . LEU A 1 412 ? -15.092 -2.371 10.325 1.00 95.06 412 LEU A CA 1
ATOM 3165 C C . LEU A 1 412 ? -14.778 -1.433 11.503 1.00 95.06 412 LEU A C 1
ATOM 3167 O O . LEU A 1 412 ? -13.883 -1.737 12.286 1.00 95.06 412 LEU A O 1
ATOM 3171 N N . ASN A 1 413 ? -15.543 -0.349 11.691 1.00 94.06 413 ASN A N 1
ATOM 3172 C CA . ASN A 1 413 ? -15.398 0.516 12.869 1.00 94.06 413 ASN A CA 1
ATOM 3173 C C . ASN A 1 413 ? -15.745 -0.221 14.178 1.00 94.06 413 ASN A C 1
ATOM 3175 O O . ASN A 1 413 ? -15.053 -0.042 15.179 1.00 94.06 413 ASN A O 1
ATOM 3179 N N . ILE A 1 414 ? -16.801 -1.046 14.176 1.00 95.56 414 ILE A N 1
ATOM 3180 C CA . ILE A 1 414 ? -17.199 -1.856 15.340 1.00 95.56 414 ILE A CA 1
ATOM 3181 C C . ILE A 1 414 ? -16.093 -2.852 15.700 1.00 95.56 414 ILE A C 1
ATOM 3183 O O . ILE A 1 414 ? -15.705 -2.929 16.864 1.00 95.56 414 ILE A O 1
ATOM 3187 N N . VAL A 1 415 ? -15.566 -3.593 14.718 1.00 95.44 415 VAL A N 1
ATOM 3188 C CA . VAL A 1 415 ? -14.507 -4.587 14.950 1.00 95.44 415 VAL A CA 1
ATOM 3189 C C . VAL A 1 415 ? -13.226 -3.914 15.432 1.00 95.44 415 VAL A C 1
ATOM 3191 O O . VAL A 1 415 ? -12.634 -4.378 16.398 1.00 95.44 415 VAL A O 1
ATOM 3194 N N . GLU A 1 416 ? -12.817 -2.793 14.828 1.00 92.69 416 GLU A N 1
ATOM 3195 C CA . GLU A 1 416 ? -11.640 -2.038 15.282 1.00 92.69 416 GLU A CA 1
ATOM 3196 C C . GLU A 1 416 ? -11.770 -1.548 16.728 1.00 92.69 416 GLU A C 1
ATOM 3198 O O . GLU A 1 416 ? -10.774 -1.504 17.452 1.00 92.69 416 GLU A O 1
ATOM 3203 N N . TRP A 1 417 ? -12.973 -1.145 17.142 1.00 93.44 417 TRP A N 1
ATOM 3204 C CA . TRP A 1 417 ? -13.238 -0.784 18.530 1.00 93.44 417 TRP A CA 1
ATOM 3205 C C . TRP A 1 417 ? -13.178 -2.012 19.444 1.00 93.44 417 TRP A C 1
ATOM 3207 O O . TRP A 1 417 ? -12.487 -1.973 20.461 1.00 93.44 417 TRP A O 1
ATOM 3217 N N . TYR A 1 418 ? -13.854 -3.101 19.070 1.00 94.06 418 TYR A N 1
ATOM 3218 C CA . TYR A 1 418 ? -13.907 -4.327 19.864 1.00 94.06 418 TYR A CA 1
ATOM 3219 C C . TYR A 1 418 ? -12.509 -4.917 20.083 1.00 94.06 418 TYR A C 1
ATOM 3221 O O . TYR A 1 418 ? -12.113 -5.142 21.221 1.00 94.06 418 TYR A O 1
ATOM 3229 N N . ASP A 1 419 ? -11.725 -5.066 19.018 1.00 91.19 419 ASP A N 1
ATOM 3230 C CA . ASP A 1 419 ? -10.358 -5.599 19.052 1.00 91.19 419 ASP A CA 1
ATOM 3231 C C . ASP A 1 419 ? -9.427 -4.794 19.980 1.00 91.19 419 ASP A C 1
ATOM 3233 O O . ASP A 1 419 ? -8.580 -5.354 20.671 1.00 91.19 419 ASP A O 1
ATOM 3237 N N . ARG A 1 420 ? -9.607 -3.467 20.050 1.00 87.69 420 ARG A N 1
ATOM 3238 C CA . ARG A 1 420 ? -8.711 -2.581 20.813 1.00 87.69 420 ARG A CA 1
ATOM 3239 C C . ARG A 1 420 ? -9.161 -2.281 22.233 1.00 87.69 420 ARG A C 1
ATOM 3241 O O . ARG A 1 420 ? -8.310 -2.003 23.067 1.00 87.69 420 ARG A O 1
ATOM 3248 N N . GLN A 1 421 ? -10.467 -2.222 22.478 1.00 89.81 421 GLN A N 1
ATOM 3249 C CA . GLN A 1 421 ? -11.018 -1.630 23.702 1.00 89.81 421 GLN A CA 1
ATOM 3250 C C . GLN A 1 421 ? -11.957 -2.564 24.463 1.00 89.81 421 GLN A C 1
ATOM 3252 O O . GLN A 1 421 ? -12.303 -2.254 25.598 1.00 89.81 421 GLN A O 1
ATOM 3257 N N . SER A 1 422 ? -12.378 -3.699 23.893 1.00 88.38 422 SER A N 1
ATOM 3258 C CA . SER A 1 422 ? -13.361 -4.577 24.553 1.00 88.38 422 SER A CA 1
ATOM 3259 C C . SER A 1 422 ? -12.899 -5.105 25.911 1.00 88.38 422 SER A C 1
ATOM 3261 O O . SER A 1 422 ? -13.724 -5.267 26.803 1.00 88.38 422 SER A O 1
ATOM 3263 N N . SER A 1 423 ? -11.596 -5.323 26.097 1.00 86.50 423 SER A N 1
ATOM 3264 C CA . SER A 1 423 ? -11.012 -5.775 27.365 1.00 86.50 423 SER A CA 1
ATOM 3265 C C . SER A 1 423 ? -11.010 -4.703 28.459 1.00 86.50 423 SER A C 1
ATOM 3267 O O . SER A 1 423 ? -10.941 -5.037 29.639 1.00 86.50 423 SER A O 1
ATOM 3269 N N . GLU A 1 424 ? -11.100 -3.425 28.086 1.00 85.88 424 GLU A N 1
ATOM 3270 C CA . GLU A 1 424 ? -11.196 -2.290 29.013 1.00 85.88 424 GLU A CA 1
ATOM 3271 C C . GLU A 1 424 ? -12.652 -1.970 29.379 1.00 85.88 424 GLU A C 1
ATOM 3273 O O . GLU A 1 424 ? -12.921 -1.243 30.342 1.00 85.88 424 GLU A O 1
ATOM 3278 N N . VAL A 1 425 ? -13.608 -2.520 28.624 1.00 85.50 425 VAL A N 1
ATOM 3279 C CA . VAL A 1 425 ? -15.029 -2.357 28.907 1.00 85.50 425 VAL A CA 1
ATOM 3280 C C . VAL A 1 425 ? -15.366 -3.057 30.219 1.00 85.50 425 VAL A C 1
ATOM 3282 O O . VAL A 1 425 ? -15.186 -4.260 30.386 1.00 85.50 425 VAL A O 1
ATOM 3285 N N . SER A 1 426 ? -15.919 -2.290 31.150 1.00 81.25 426 SER A N 1
ATOM 3286 C CA . SER A 1 426 ? -16.389 -2.779 32.440 1.00 81.25 426 SER A CA 1
ATOM 3287 C C . SER A 1 426 ? -17.704 -2.107 32.808 1.00 81.25 426 SER A C 1
ATOM 3289 O O . SER A 1 426 ? -18.055 -1.044 32.286 1.00 81.25 426 SER A O 1
ATOM 3291 N N . LEU A 1 427 ? -18.460 -2.745 33.699 1.00 78.75 427 LEU A N 1
ATOM 3292 C CA . LEU A 1 427 ? -19.659 -2.130 34.252 1.00 78.75 427 LEU A CA 1
ATOM 3293 C C . LEU A 1 427 ? -19.261 -0.909 35.094 1.00 78.75 427 LEU A C 1
ATOM 3295 O O . LEU A 1 427 ? -18.317 -1.000 35.887 1.00 78.75 427 LEU A O 1
ATOM 3299 N N . PRO A 1 428 ? -19.951 0.236 34.948 1.00 69.62 428 PRO A N 1
ATOM 3300 C CA . PRO A 1 428 ? -19.652 1.405 35.754 1.00 69.62 428 PRO A CA 1
ATOM 3301 C C . PRO A 1 428 ? -19.844 1.073 37.231 1.00 69.62 428 PRO A C 1
ATOM 3303 O O . PRO A 1 428 ? -20.919 0.670 37.672 1.00 69.62 428 PRO A O 1
ATOM 3306 N N . VAL A 1 429 ? -18.784 1.269 38.010 1.00 72.12 429 VAL A N 1
ATOM 3307 C CA . VAL A 1 429 ? -18.803 0.930 39.428 1.00 72.12 429 VAL A CA 1
ATOM 3308 C C . VAL A 1 429 ? -19.692 1.918 40.182 1.00 72.12 429 VAL A C 1
ATOM 3310 O O . VAL A 1 429 ? -19.439 3.127 40.217 1.00 72.12 429 VAL A O 1
ATOM 3313 N N . LYS A 1 430 ? -20.760 1.407 40.798 1.00 74.94 430 LYS A N 1
ATOM 3314 C CA . LYS A 1 430 ? -21.681 2.198 41.618 1.00 74.94 430 LYS A CA 1
ATOM 3315 C C . LYS A 1 430 ? -20.950 2.635 42.886 1.00 74.94 430 LYS A C 1
ATOM 3317 O O . LYS A 1 430 ? -20.726 1.821 43.759 1.00 74.94 430 LYS A O 1
ATOM 3322 N N . ARG A 1 431 ? -20.582 3.908 43.042 1.00 83.12 431 ARG A N 1
ATOM 3323 C CA . ARG A 1 431 ? -19.884 4.382 44.257 1.00 83.12 431 ARG A CA 1
ATOM 3324 C C . ARG A 1 431 ? -20.825 4.970 45.296 1.00 83.12 431 ARG A C 1
ATOM 3326 O O . ARG A 1 431 ? -21.744 5.725 44.974 1.00 83.12 431 ARG A O 1
ATOM 3333 N N . CYS A 1 432 ? -20.555 4.686 46.567 1.00 80.50 432 CYS A N 1
ATOM 3334 C CA . CYS A 1 432 ? -21.218 5.360 47.672 1.00 80.50 432 CYS A CA 1
ATOM 3335 C C . CYS A 1 432 ? -20.918 6.862 47.623 1.00 80.50 432 CYS A C 1
ATOM 3337 O O . CYS A 1 432 ? -19.763 7.278 47.617 1.00 80.50 432 CYS A O 1
ATOM 3339 N N . ARG A 1 433 ? -21.955 7.699 47.668 1.00 81.25 433 ARG A N 1
ATOM 3340 C CA . ARG A 1 433 ? -21.791 9.162 47.624 1.00 81.25 433 ARG A CA 1
ATOM 3341 C C . ARG A 1 433 ? -21.106 9.743 48.862 1.00 81.25 433 ARG A C 1
ATOM 3343 O O . ARG A 1 433 ? -20.607 10.857 48.797 1.00 81.25 433 ARG A O 1
ATOM 3350 N N . ARG A 1 434 ? -21.114 9.012 49.982 1.00 83.50 434 ARG A N 1
ATOM 3351 C CA . ARG A 1 434 ? -20.562 9.477 51.260 1.00 83.50 434 ARG A CA 1
ATOM 3352 C C . ARG A 1 434 ? -19.144 8.982 51.507 1.00 83.50 434 ARG A C 1
ATOM 3354 O O . ARG A 1 434 ? -18.284 9.780 51.845 1.00 83.50 434 ARG A O 1
ATOM 3361 N N . CYS A 1 435 ? -18.912 7.675 51.397 1.00 87.56 435 CYS A N 1
ATOM 3362 C CA . CYS A 1 435 ? -17.609 7.080 51.710 1.00 87.56 435 CYS A CA 1
ATOM 3363 C C . CYS A 1 435 ? -16.836 6.601 50.476 1.00 87.56 435 CYS A C 1
ATOM 3365 O O . CYS A 1 435 ? -15.763 6.033 50.632 1.00 87.56 435 CYS A O 1
ATOM 3367 N N . HIS A 1 436 ? -17.383 6.796 49.270 1.00 84.62 436 HIS A N 1
ATOM 3368 C CA . HIS A 1 436 ? -16.782 6.410 47.987 1.00 84.62 436 HIS A CA 1
ATOM 3369 C C . HIS A 1 436 ? -16.466 4.921 47.813 1.00 84.62 436 HIS A C 1
ATOM 3371 O O . HIS A 1 436 ? -15.846 4.558 46.819 1.00 84.62 436 HIS A O 1
ATOM 3377 N N . LEU A 1 437 ? -16.952 4.065 48.719 1.00 85.44 437 LEU A N 1
ATOM 3378 C CA . LEU A 1 437 ? -16.877 2.616 48.573 1.00 85.44 437 LEU A CA 1
ATOM 3379 C C . LEU A 1 437 ? -17.571 2.183 47.278 1.00 85.44 437 LEU A C 1
ATOM 3381 O O . LEU A 1 437 ? -18.695 2.616 47.008 1.00 85.44 437 LEU A O 1
ATOM 3385 N N . ASP A 1 438 ? -16.915 1.313 46.522 1.00 83.75 438 ASP A N 1
ATOM 3386 C CA . ASP A 1 438 ? -17.500 0.620 45.381 1.00 83.75 438 ASP A CA 1
ATOM 3387 C C . ASP A 1 438 ? -18.612 -0.325 45.878 1.00 83.75 438 ASP A C 1
ATOM 3389 O O . ASP A 1 438 ? -18.403 -1.194 46.724 1.00 83.75 438 ASP A O 1
ATOM 3393 N N . LEU A 1 439 ? -19.831 -0.097 45.405 1.00 78.00 439 LEU A N 1
ATOM 3394 C CA . LEU A 1 439 ? -21.048 -0.808 45.776 1.00 78.00 439 LEU A CA 1
ATOM 3395 C C . LEU A 1 439 ? -21.415 -1.806 44.684 1.00 78.00 439 LEU A C 1
ATOM 3397 O O . LEU A 1 439 ? -21.301 -1.516 43.492 1.00 78.00 439 LEU A O 1
ATOM 3401 N N . HIS A 1 440 ? -21.948 -2.949 45.103 1.00 73.12 440 HIS A N 1
ATOM 3402 C CA . HIS A 1 440 ? -22.634 -3.863 44.196 1.00 73.12 440 HIS A CA 1
ATOM 3403 C C . HIS A 1 440 ? -23.864 -3.173 43.575 1.00 73.12 440 HIS A C 1
ATOM 3405 O O . HIS A 1 440 ? -24.523 -2.368 44.245 1.00 73.12 440 HIS A O 1
ATOM 3411 N N . GLU A 1 441 ? -24.205 -3.488 42.320 1.00 67.44 441 GLU A N 1
ATOM 3412 C CA . GLU A 1 441 ? -25.334 -2.850 41.614 1.00 67.44 441 GLU A CA 1
ATOM 3413 C C . GLU A 1 441 ? -26.651 -2.975 42.401 1.00 67.44 441 GLU A C 1
ATOM 3415 O O . GLU A 1 441 ? -27.346 -1.972 42.611 1.00 67.44 441 GLU A O 1
ATOM 3420 N N . ASP A 1 442 ? -26.910 -4.167 42.944 1.00 71.25 442 ASP A N 1
ATOM 3421 C CA . ASP A 1 442 ? -28.123 -4.504 43.705 1.00 71.25 442 ASP A CA 1
ATOM 3422 C C . ASP A 1 442 ? -28.182 -3.920 45.124 1.00 71.25 442 ASP A C 1
ATOM 3424 O O . ASP A 1 442 ? -29.205 -4.017 45.806 1.00 71.25 442 ASP A O 1
ATOM 3428 N N . TRP A 1 443 ? -27.101 -3.315 45.623 1.00 77.38 443 TRP A N 1
ATOM 3429 C CA . TRP A 1 443 ? -27.110 -2.768 46.976 1.00 77.38 443 TRP A CA 1
ATOM 3430 C C . TRP A 1 443 ? -27.927 -1.484 47.036 1.00 77.38 443 TRP A C 1
ATOM 3432 O O . TRP A 1 443 ? -27.601 -0.480 46.399 1.00 77.38 443 TRP A O 1
ATOM 3442 N N . ILE A 1 444 ? -28.977 -1.502 47.857 1.00 77.50 444 ILE A N 1
ATOM 3443 C CA . ILE A 1 444 ? -29.830 -0.340 48.127 1.00 77.50 444 ILE A CA 1
ATOM 3444 C C . ILE A 1 444 ? -29.207 0.627 49.141 1.00 77.50 444 ILE A C 1
ATOM 3446 O O . ILE A 1 444 ? -29.551 1.808 49.129 1.00 77.50 444 ILE A O 1
ATOM 3450 N N . ALA A 1 445 ? -28.242 0.174 49.949 1.00 80.56 445 ALA A N 1
ATOM 3451 C CA . ALA A 1 445 ? -27.489 0.989 50.899 1.00 80.56 445 ALA A CA 1
ATOM 3452 C C . ALA A 1 445 ? -26.019 0.557 50.981 1.00 80.56 445 ALA A C 1
ATOM 3454 O O . ALA A 1 445 ? -25.680 -0.603 50.758 1.00 80.56 445 ALA A O 1
ATOM 3455 N N . CYS A 1 446 ? -25.141 1.505 51.304 1.00 83.62 446 CYS A N 1
ATOM 3456 C CA . CYS A 1 446 ? -23.721 1.253 51.500 1.00 83.62 446 CYS A CA 1
ATOM 3457 C C . CYS A 1 446 ? -23.487 0.446 52.788 1.00 83.62 446 CYS A C 1
ATOM 3459 O O . CYS A 1 446 ? -23.862 0.929 53.859 1.00 83.62 446 CYS A O 1
ATOM 3461 N N . PRO A 1 447 ? -22.812 -0.715 52.737 1.00 86.94 447 PRO A N 1
ATOM 3462 C CA . PRO A 1 447 ? -22.574 -1.530 53.929 1.00 86.94 447 PRO A CA 1
ATOM 3463 C C . PRO A 1 447 ? -21.601 -0.875 54.915 1.00 86.94 447 PRO A C 1
ATOM 3465 O O . PRO A 1 447 ? -21.624 -1.192 56.097 1.00 86.94 447 PRO A O 1
ATOM 3468 N N . GLN A 1 448 ? -20.753 0.048 54.451 1.00 90.44 448 GLN A N 1
ATOM 3469 C CA . GLN A 1 448 ? -19.760 0.703 55.300 1.00 90.44 448 GLN A CA 1
ATOM 3470 C C . GLN A 1 448 ? -20.318 1.914 56.055 1.00 90.44 448 GLN A C 1
ATOM 3472 O O . GLN A 1 448 ? -19.937 2.144 57.198 1.00 90.44 448 GLN A O 1
ATOM 3477 N N . CYS A 1 449 ? -21.187 2.720 55.437 1.00 89.06 449 CYS A N 1
ATOM 3478 C CA . CYS A 1 449 ? -21.655 3.975 56.041 1.00 89.06 449 CYS A CA 1
ATOM 3479 C C . CYS A 1 449 ? -23.181 4.116 56.119 1.00 89.06 449 CYS A C 1
ATOM 3481 O O . CYS A 1 449 ? -23.668 5.178 56.511 1.00 89.06 449 CYS A O 1
ATOM 3483 N N . GLY A 1 450 ? -23.935 3.097 55.698 1.00 84.38 450 GLY A N 1
ATOM 3484 C CA . GLY A 1 450 ? -25.400 3.068 55.729 1.00 84.38 450 GLY A CA 1
ATOM 3485 C C . GLY A 1 450 ? -26.091 4.001 54.731 1.00 84.38 450 GLY A C 1
ATOM 3486 O O . GLY A 1 450 ? -27.314 4.034 54.680 1.00 84.38 450 GLY A O 1
ATOM 3487 N N . THR A 1 451 ? -25.341 4.769 53.932 1.00 83.44 451 THR A N 1
ATOM 3488 C CA . THR A 1 451 ? -25.920 5.717 52.970 1.00 83.44 451 THR A CA 1
ATOM 3489 C C . THR A 1 451 ? -26.677 4.967 51.880 1.00 83.44 451 THR A C 1
ATOM 3491 O O . THR A 1 451 ? -26.086 4.151 51.170 1.00 83.44 451 THR A O 1
ATOM 3494 N N . THR A 1 452 ? -27.969 5.257 51.747 1.00 77.12 452 THR A N 1
ATOM 3495 C CA . THR A 1 452 ? -28.838 4.724 50.697 1.00 77.12 452 THR A CA 1
ATOM 3496 C C . THR A 1 452 ? -28.378 5.180 49.315 1.00 77.12 452 THR A C 1
ATOM 3498 O O . THR A 1 452 ? -27.764 6.232 49.136 1.00 77.12 452 THR A O 1
ATOM 3501 N N . THR A 1 453 ? -28.613 4.328 48.323 1.00 68.88 453 THR A N 1
ATOM 3502 C CA . THR A 1 453 ? -28.227 4.590 46.930 1.00 68.88 453 THR A CA 1
ATOM 3503 C C . THR A 1 453 ? -29.295 5.356 46.153 1.00 68.88 453 THR A C 1
ATOM 3505 O O . THR A 1 453 ? -28.967 5.983 45.143 1.00 68.88 453 THR A O 1
ATOM 3508 N N . SER A 1 454 ? -30.540 5.363 46.643 1.00 67.94 454 SER A N 1
ATOM 3509 C CA . SER A 1 454 ? -31.566 6.327 46.255 1.00 67.94 454 SER A CA 1
ATOM 3510 C C . SER A 1 454 ? -31.273 7.679 46.907 1.00 67.94 454 SER A C 1
ATOM 3512 O O . SER A 1 454 ? -30.835 7.754 48.054 1.00 67.94 454 SER A O 1
ATOM 3514 N N . ALA A 1 455 ? -31.464 8.758 46.152 1.00 69.69 455 ALA A N 1
ATOM 3515 C CA . ALA A 1 455 ? -31.433 10.101 46.720 1.00 69.69 455 ALA A CA 1
ATOM 3516 C C . ALA A 1 455 ? -32.802 10.386 47.335 1.00 69.69 455 ALA A C 1
ATOM 3518 O O . ALA A 1 455 ? -33.805 10.018 46.737 1.00 69.69 455 ALA A O 1
ATOM 3519 N N . ASP A 1 456 ? -32.872 11.067 48.470 1.00 79.88 456 ASP A N 1
ATOM 3520 C CA . ASP A 1 456 ? -34.153 11.565 48.964 1.00 79.88 456 ASP A CA 1
ATOM 3521 C C . ASP A 1 456 ? -34.379 12.985 48.450 1.00 79.88 456 ASP A C 1
ATOM 3523 O O . ASP A 1 456 ? -33.447 13.779 48.289 1.00 79.88 456 ASP A O 1
ATOM 3527 N N . CYS A 1 457 ? -35.632 13.303 48.144 1.00 79.06 457 CYS A N 1
ATOM 3528 C CA . CYS A 1 457 ? -36.011 14.633 47.708 1.00 79.06 457 CYS A CA 1
ATOM 3529 C C . CYS A 1 457 ? -35.712 15.656 48.807 1.00 79.06 457 CYS A C 1
ATOM 3531 O O . CYS A 1 457 ? -36.328 15.602 49.865 1.00 79.06 457 CYS A O 1
ATOM 3533 N N . SER A 1 458 ? -34.865 16.651 48.534 1.00 81.44 458 SER A N 1
ATOM 3534 C CA . SER A 1 458 ? -34.502 17.697 49.506 1.00 81.44 458 SER A CA 1
ATOM 3535 C C . SER A 1 458 ? -35.697 18.490 50.047 1.00 81.44 458 SER A C 1
ATOM 3537 O O . SER A 1 458 ? -35.611 19.070 51.125 1.00 81.44 458 SER A O 1
ATOM 3539 N N . GLN A 1 459 ? -36.808 18.522 49.304 1.00 87.00 459 GLN A N 1
ATOM 3540 C CA . GLN A 1 459 ? -38.018 19.236 49.703 1.00 87.00 459 GLN A CA 1
ATOM 3541 C C . GLN A 1 459 ? -39.034 18.387 50.488 1.00 87.00 459 GLN A C 1
ATOM 3543 O O . GLN A 1 459 ? -39.686 18.909 51.387 1.00 87.00 459 GLN A O 1
ATOM 3548 N N . CYS A 1 460 ? -39.216 17.105 50.151 1.00 88.19 460 CYS A N 1
ATOM 3549 C CA . CYS A 1 460 ? -40.291 16.279 50.723 1.00 88.19 460 CYS A CA 1
ATOM 3550 C C . CYS A 1 460 ? -39.825 14.934 51.298 1.00 88.19 460 CYS A C 1
ATOM 3552 O O . CYS A 1 460 ? -40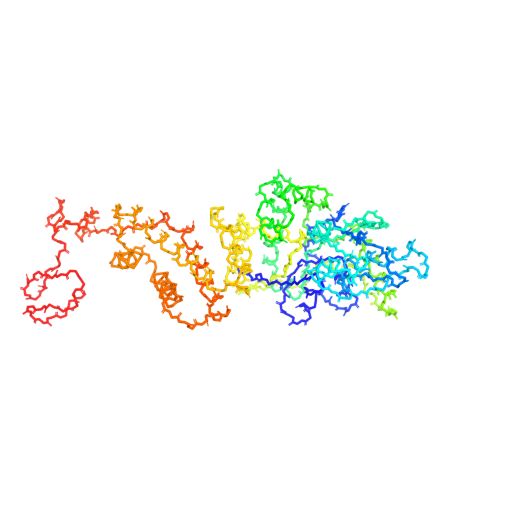.660 14.133 51.709 1.00 88.19 460 CYS A O 1
ATOM 3554 N N . ASN A 1 461 ? -38.517 14.662 51.296 1.00 82.50 461 ASN A N 1
ATOM 3555 C CA . ASN A 1 461 ? -37.880 13.424 51.758 1.00 82.50 461 ASN A CA 1
ATOM 3556 C C . ASN A 1 461 ? -38.435 12.124 51.150 1.00 82.50 461 ASN A C 1
ATOM 3558 O O . ASN A 1 461 ? -38.173 11.038 51.656 1.00 82.50 461 ASN A O 1
ATOM 3562 N N . SER A 1 462 ? -39.188 12.204 50.050 1.00 80.25 462 SER A N 1
ATOM 3563 C CA . SER A 1 462 ? -39.584 11.013 49.300 1.00 80.25 462 SER A CA 1
ATOM 3564 C C . SER A 1 462 ? -38.361 10.413 48.616 1.00 80.25 462 SER A C 1
ATOM 3566 O O . SER A 1 462 ? -37.575 11.153 48.019 1.00 80.25 462 SER A O 1
ATOM 3568 N N . SER A 1 463 ? -38.219 9.087 48.668 1.00 77.81 463 SER A N 1
ATOM 3569 C CA . SER A 1 463 ? -37.102 8.412 48.010 1.00 77.81 463 SER A CA 1
ATOM 3570 C C . SER A 1 463 ? -37.230 8.509 46.491 1.00 77.81 463 SER A C 1
ATOM 3572 O O . SER A 1 463 ? -38.299 8.282 45.921 1.00 77.81 463 SER A O 1
ATOM 3574 N N . LEU A 1 464 ? -36.139 8.886 45.834 1.00 75.06 464 LEU A N 1
ATOM 3575 C CA . LEU A 1 464 ? -36.067 9.143 44.402 1.00 75.06 464 LEU A CA 1
ATOM 3576 C C . LEU A 1 464 ? -35.339 8.000 43.708 1.00 75.06 464 LEU A C 1
ATOM 3578 O O . LEU A 1 464 ? -34.258 7.573 44.128 1.00 75.06 464 LEU A O 1
ATOM 3582 N N . SER A 1 465 ? -35.908 7.547 42.592 1.00 66.88 465 SER A N 1
ATOM 3583 C CA . SER A 1 465 ? -35.215 6.595 41.731 1.00 66.88 465 SER A CA 1
ATOM 3584 C C . SER A 1 465 ? -34.036 7.272 41.018 1.00 66.88 465 SER A C 1
ATOM 3586 O O . SER A 1 465 ? -34.132 8.447 40.640 1.00 66.88 465 SER A O 1
ATOM 3588 N N . PRO A 1 466 ? -32.921 6.553 40.796 1.00 63.81 466 PRO A N 1
ATOM 3589 C CA . PRO A 1 466 ? -31.804 7.066 40.012 1.00 63.81 466 PRO A CA 1
ATOM 3590 C C . PRO A 1 466 ? -32.266 7.549 38.625 1.00 63.81 466 PRO A C 1
ATOM 3592 O O . PRO A 1 466 ? -32.915 6.808 37.893 1.00 63.81 466 PRO A O 1
ATOM 3595 N N . GLY A 1 467 ? -31.931 8.791 38.257 1.00 63.31 467 GLY A N 1
ATOM 3596 C CA . GLY A 1 467 ? -32.230 9.372 36.937 1.00 63.31 467 GLY A CA 1
ATOM 3597 C C . GLY A 1 467 ? -33.476 10.264 36.857 1.00 63.31 467 GLY A C 1
ATOM 3598 O O . GLY A 1 467 ? -33.709 10.879 35.816 1.00 63.31 467 GLY A O 1
ATOM 3599 N N . TRP A 1 468 ? -34.260 10.390 37.929 1.00 76.44 468 TRP A N 1
ATOM 3600 C CA . TRP A 1 468 ? -35.362 11.354 37.974 1.00 76.44 468 TRP A CA 1
ATOM 3601 C C . TRP A 1 468 ? -34.852 12.798 38.002 1.00 76.44 468 TRP A C 1
ATOM 3603 O O . TRP A 1 468 ? -34.020 13.151 38.831 1.00 76.44 468 TRP A O 1
ATOM 3613 N N . LYS A 1 469 ? -35.389 13.639 37.107 1.00 82.00 469 LYS A N 1
ATOM 3614 C CA . LYS A 1 469 ? -35.125 15.092 37.070 1.00 82.00 469 LYS A CA 1
ATOM 3615 C C . LYS A 1 469 ? -36.130 15.907 37.888 1.00 82.00 469 LYS A C 1
ATOM 3617 O O . LYS A 1 469 ? -35.901 17.084 38.144 1.00 82.00 469 LYS A O 1
ATOM 3622 N N . VAL A 1 470 ? -37.253 15.297 38.268 1.00 84.31 470 VAL A N 1
ATOM 3623 C CA . VAL A 1 470 ? -38.336 15.922 39.036 1.00 84.31 470 VAL A CA 1
ATOM 3624 C C . VAL A 1 470 ? -38.867 14.911 40.049 1.00 84.31 470 VAL A C 1
ATOM 3626 O O . VAL A 1 470 ? -39.037 13.738 39.715 1.00 84.31 470 VAL A O 1
ATOM 3629 N N . CYS A 1 471 ? -39.115 15.346 41.284 1.00 85.69 471 CYS A N 1
ATOM 3630 C CA . CYS A 1 471 ? -39.730 14.506 42.306 1.00 85.69 471 CYS A CA 1
ATOM 3631 C C . CYS A 1 471 ? -41.222 14.300 41.990 1.00 85.69 471 CYS A C 1
ATOM 3633 O O . CYS A 1 471 ? -41.949 15.288 41.899 1.00 85.69 471 CYS A O 1
ATOM 3635 N N . PRO A 1 472 ? -41.730 13.061 41.880 1.00 82.19 472 PRO A N 1
ATOM 3636 C CA . PRO A 1 472 ? -43.146 12.827 41.596 1.00 82.19 472 PRO A CA 1
ATOM 3637 C C . PRO A 1 472 ? -44.065 13.135 42.782 1.00 82.19 472 PRO A C 1
ATOM 3639 O O . PRO A 1 472 ? -45.252 13.353 42.571 1.00 82.19 472 PRO A O 1
ATOM 3642 N N . SER A 1 473 ? -43.543 13.175 44.013 1.00 87.62 473 SER A N 1
ATOM 3643 C CA . SER A 1 473 ? -44.351 13.479 45.200 1.00 87.62 473 SER A CA 1
ATOM 3644 C C . SER A 1 473 ? -44.635 14.974 45.362 1.00 87.62 473 SER A C 1
ATOM 3646 O O . SER A 1 473 ? -45.731 15.339 45.770 1.00 87.62 473 SER A O 1
ATOM 3648 N N . CYS A 1 474 ? -43.660 15.847 45.077 1.00 91.25 474 CYS A N 1
ATOM 3649 C CA . CYS A 1 474 ? -43.794 17.292 45.322 1.00 91.25 474 CYS A CA 1
ATOM 3650 C C . CYS A 1 474 ? -43.549 18.180 44.095 1.00 91.25 474 CYS A C 1
ATOM 3652 O O . CYS A 1 474 ? -43.732 19.391 44.176 1.00 91.25 474 CYS A O 1
ATOM 3654 N N . GLY A 1 475 ? -43.127 17.607 42.966 1.00 87.25 475 GLY A N 1
ATOM 3655 C CA . GLY A 1 475 ? -42.911 18.334 41.717 1.00 87.25 475 GLY A CA 1
ATOM 3656 C C . GLY A 1 475 ? -41.634 19.177 41.661 1.00 87.25 475 GLY A C 1
ATOM 3657 O O . GLY A 1 475 ? -41.433 19.874 40.669 1.00 87.25 475 GLY A O 1
ATOM 3658 N N . CYS A 1 476 ? -40.755 19.142 42.671 1.00 86.31 476 CYS A N 1
ATOM 3659 C CA . CYS A 1 476 ? -39.521 19.925 42.607 1.00 86.31 476 CYS A CA 1
ATOM 3660 C C . CYS A 1 476 ? -38.486 19.305 41.673 1.00 86.31 476 CYS A C 1
ATOM 3662 O O . CYS A 1 476 ? -38.323 18.083 41.606 1.00 86.31 476 CYS A O 1
ATOM 3664 N N . THR A 1 477 ? -37.744 20.166 40.989 1.00 83.00 477 THR A N 1
ATOM 3665 C CA . THR A 1 477 ? -36.597 19.784 40.171 1.00 83.00 477 THR A CA 1
ATOM 3666 C C . THR A 1 477 ? -35.483 19.234 41.057 1.00 83.00 477 THR A C 1
ATOM 3668 O O . THR A 1 477 ? -35.138 19.824 42.080 1.00 83.00 477 THR A O 1
ATOM 3671 N N . ILE A 1 478 ? -34.941 18.084 40.669 1.00 77.44 478 ILE A N 1
ATOM 3672 C CA . ILE A 1 478 ? -33.840 17.417 41.364 1.00 77.44 478 ILE A CA 1
ATOM 3673 C C . ILE A 1 478 ? -32.544 17.855 40.661 1.00 77.44 478 ILE A C 1
ATOM 3675 O O . ILE A 1 478 ? -32.499 17.763 39.430 1.00 77.44 478 ILE A O 1
ATOM 3679 N N . PRO A 1 479 ? -31.548 18.382 41.399 1.00 59.00 479 PRO A N 1
ATOM 3680 C CA . PRO A 1 479 ? -30.295 18.874 40.825 1.00 59.00 479 PRO A CA 1
ATOM 3681 C C . PRO A 1 479 ? -29.440 17.781 40.175 1.00 59.00 479 PRO A C 1
ATOM 3683 O O . PRO A 1 479 ? -29.502 16.610 40.627 1.00 59.00 479 PRO A O 1
#